Protein AF-0000000068886204 (afdb_homodimer)

Solvent-accessible surface area (backbone atoms only — not comparable to full-atom values): 42374 Å² total; per-residue (Å²): 101,74,77,43,72,52,61,62,24,66,56,70,50,65,69,81,58,86,74,48,53,66,44,33,31,30,43,35,37,41,44,55,35,40,36,40,40,40,29,54,78,51,50,36,26,34,38,74,42,48,51,67,54,48,33,53,49,27,54,74,62,65,29,62,65,36,27,62,83,39,63,84,36,35,46,55,43,47,49,53,52,50,42,64,72,40,90,83,47,60,70,88,47,36,41,30,48,76,25,27,38,97,73,38,37,26,39,39,38,38,35,67,47,68,83,89,47,53,57,34,62,50,73,47,68,23,32,66,67,49,49,52,53,42,30,45,73,46,51,51,44,49,44,37,38,39,41,51,38,53,49,49,42,54,50,48,51,50,53,46,51,36,28,44,54,34,50,52,39,51,52,53,53,33,50,74,72,70,47,62,63,62,74,62,58,38,74,72,77,46,45,58,29,72,51,76,85,52,63,70,65,54,53,50,74,64,44,60,61,74,38,45,48,64,55,37,51,45,59,51,27,60,50,88,63,68,74,79,54,42,48,58,47,56,76,58,89,55,51,70,53,41,64,76,75,42,55,57,70,66,81,63,78,74,69,74,67,70,70,78,72,71,77,62,78,69,73,63,77,68,62,63,81,61,65,73,77,71,76,69,76,77,79,70,83,70,86,70,85,74,80,78,77,76,81,77,78,85,78,80,81,75,82,87,86,87,89,82,79,89,87,88,91,80,86,82,88,87,78,86,71,86,75,84,87,83,84,80,82,80,81,81,77,84,88,79,84,81,86,73,93,76,86,70,92,77,84,86,82,126,101,74,76,43,70,52,61,63,24,66,56,71,50,64,68,79,59,87,76,47,53,65,42,35,30,31,42,36,37,41,43,56,34,40,36,40,39,42,29,54,78,52,53,35,27,35,38,73,41,48,51,69,54,49,33,52,48,26,54,76,64,64,31,63,66,35,27,63,83,40,64,84,38,36,46,56,44,47,50,52,51,51,41,65,71,40,89,83,48,59,71,89,47,35,42,30,46,80,25,27,39,97,73,39,38,26,40,39,38,37,36,68,46,68,83,90,47,53,58,35,63,48,74,46,68,22,32,66,67,49,49,53,55,42,32,45,72,47,50,51,43,50,45,38,38,38,41,51,39,52,50,49,41,54,51,49,50,49,51,45,51,36,30,44,54,35,49,53,39,50,52,52,54,34,48,75,72,71,47,61,62,63,74,62,58,41,73,73,77,49,45,58,28,71,52,77,84,52,63,69,64,56,52,50,75,64,45,59,61,74,39,45,49,64,55,37,50,45,61,52,28,62,48,88,64,68,72,78,53,40,48,57,47,57,76,58,90,56,50,70,52,42,63,78,73,42,55,58,67,65,81,62,78,74,69,70,64,67,66,74,69,67,73,59,75,65,69,61,71,66,59,59,80,64,58,70,76,68,78,69,76,70,84,66,86,66,84,70,83,78,77,79,76,75,80,76,77,78,81,77,81,78,78,73,83,81,75,80,74,81,85,83,78,81,74,78,78,76,85,76,79,80,71,82,87,78,88,81,80,83,76,88,75,91,79,93,86,91,95,90,84,90,95,79,92,85,85,77,88,125

pLDDT: mean 71.05, std 31.39, range [16.44, 98.25]

InterPro domains:
  IPR015381 XLF-like, N-terminal [PF09302] (7-127)
  IPR038051 XRCC4-like, N-terminal domain superfamily [G3DSA:2.170.210.10] (1-142)
  IPR052287 Non-homologous end-joining factor [PTHR32235] (3-306)
  IPR053829 XLF-like, coiled-coil region [PF21928] (133-181)

Radius of gyration: 41.86 Å; Cα contacts (8 Å, |Δi|>4): 870; chains: 2; bounding box: 112×113×154 Å

Structure (mmCIF, N/CA/C/O backbone):
data_AF-0000000068886204-model_v1
#
loop_
_entity.id
_entity.type
_entity.pdbx_description
1 polymer 'Non-homologous end-joining factor 1'
#
loop_
_atom_site.group_PDB
_atom_site.id
_atom_site.type_symbol
_atom_site.label_atom_id
_atom_site.label_alt_id
_atom_site.label_comp_id
_atom_site.label_asym_id
_atom_site.label_entity_id
_atom_site.label_seq_id
_atom_site.pdbx_PDB_ins_code
_atom_site.Cartn_x
_atom_site.Cartn_y
_atom_site.Cartn_z
_atom_site.occupancy
_atom_site.B_iso_or_equiv
_atom_site.auth_seq_id
_atom_site.auth_comp_id
_atom_site.auth_asym_id
_atom_site.auth_atom_id
_atom_site.pdbx_PDB_model_num
ATOM 1 N N . MET A 1 1 ? 25.156 -21.656 -2.32 1 68 1 MET A N 1
ATOM 2 C CA . MET A 1 1 ? 24.688 -20.312 -2.682 1 68 1 MET A CA 1
ATOM 3 C C . MET A 1 1 ? 23.859 -19.703 -1.554 1 68 1 MET A C 1
ATOM 5 O O . MET A 1 1 ? 23.062 -20.406 -0.914 1 68 1 MET A O 1
ATOM 9 N N . PRO A 1 2 ? 24.188 -18.5 -1.191 1 81.12 2 PRO A N 1
ATOM 10 C CA . PRO A 1 2 ? 23.375 -17.844 -0.157 1 81.12 2 PRO A CA 1
ATOM 11 C C . PRO A 1 2 ? 21.938 -17.609 -0.595 1 81.12 2 PRO A C 1
ATOM 13 O O . PRO A 1 2 ? 21.641 -17.625 -1.793 1 81.12 2 PRO A O 1
ATOM 16 N N . LEU A 1 3 ? 21.031 -17.672 0.368 1 86.5 3 LEU A N 1
ATOM 17 C CA . LEU A 1 3 ? 19.641 -17.344 0.108 1 86.5 3 LEU A CA 1
ATOM 18 C C . LEU A 1 3 ? 19.516 -15.992 -0.58 1 86.5 3 LEU A C 1
ATOM 20 O O . LEU A 1 3 ? 20.125 -15.008 -0.149 1 86.5 3 LEU A O 1
ATOM 24 N N . THR A 1 4 ? 18.828 -16 -1.722 1 87.5 4 THR A N 1
ATOM 25 C CA . THR A 1 4 ? 18.594 -14.781 -2.471 1 87.5 4 THR A CA 1
ATOM 26 C C . THR A 1 4 ? 17.094 -14.539 -2.65 1 87.5 4 THR A C 1
ATOM 28 O O . THR A 1 4 ? 16.375 -15.43 -3.096 1 87.5 4 THR A O 1
ATOM 31 N N . LYS A 1 5 ? 16.688 -13.43 -2.197 1 89.19 5 LYS A N 1
ATOM 32 C CA . LYS A 1 5 ? 15.289 -13.023 -2.379 1 89.19 5 LYS A CA 1
ATOM 33 C C . LYS A 1 5 ? 15.195 -11.75 -3.215 1 89.19 5 LYS A C 1
ATOM 35 O O . LYS A 1 5 ? 15.891 -10.766 -2.938 1 89.19 5 LYS A O 1
ATOM 40 N N . THR A 1 6 ? 14.445 -11.844 -4.25 1 88.81 6 THR A N 1
ATOM 41 C CA . THR A 1 6 ? 14.242 -10.648 -5.059 1 88.81 6 THR A CA 1
ATOM 42 C C . THR A 1 6 ? 13.094 -9.812 -4.512 1 88.81 6 THR A C 1
ATOM 44 O O . THR A 1 6 ? 12.125 -10.359 -3.971 1 88.81 6 THR A O 1
ATOM 47 N N . PRO A 1 7 ? 13.219 -8.469 -4.582 1 90.25 7 PRO A N 1
ATOM 48 C CA . PRO A 1 7 ? 12.008 -7.68 -4.367 1 90.25 7 PRO A CA 1
ATOM 49 C C . PRO A 1 7 ? 10.93 -7.953 -5.418 1 90.25 7 PRO A C 1
ATOM 51 O O . PRO A 1 7 ? 11.211 -8.578 -6.445 1 90.25 7 PRO A O 1
ATOM 54 N N . TRP A 1 8 ? 9.734 -7.586 -5.074 1 93.75 8 TRP A N 1
ATOM 55 C CA . TRP A 1 8 ? 8.711 -7.652 -6.109 1 93.75 8 TRP A CA 1
ATOM 56 C C . TRP A 1 8 ? 9.133 -6.871 -7.348 1 93.75 8 TRP A C 1
ATOM 58 O O . TRP A 1 8 ? 9.625 -5.746 -7.238 1 93.75 8 TRP A O 1
ATOM 68 N N . HIS A 1 9 ? 9.055 -7.473 -8.492 1 93.31 9 HIS A N 1
ATOM 69 C CA . HIS A 1 9 ? 9.391 -6.832 -9.758 1 93.31 9 HIS A CA 1
ATOM 70 C C . HIS A 1 9 ? 8.516 -7.352 -10.891 1 93.31 9 HIS A C 1
ATOM 72 O O . HIS A 1 9 ? 7.895 -8.414 -10.766 1 93.31 9 HIS A O 1
ATOM 78 N N . PRO A 1 10 ? 8.367 -6.539 -11.914 1 93 10 PRO A N 1
ATOM 79 C CA . PRO A 1 10 ? 7.527 -6.98 -13.031 1 93 10 PRO A CA 1
ATOM 80 C C . PRO A 1 10 ? 7.992 -8.305 -13.633 1 93 10 PRO A C 1
ATOM 82 O O . PRO A 1 10 ? 9.195 -8.547 -13.742 1 93 10 PRO A O 1
ATOM 85 N N . LEU A 1 11 ? 7.035 -9.172 -13.953 1 92.94 11 LEU A N 1
ATOM 86 C CA . LEU A 1 11 ? 7.34 -10.438 -14.594 1 92.94 11 LEU A CA 1
ATOM 87 C C . LEU A 1 11 ? 7.945 -10.219 -15.977 1 92.94 11 LEU A C 1
ATOM 89 O O . LEU A 1 11 ? 7.355 -9.539 -16.812 1 92.94 11 LEU A O 1
ATOM 93 N N . PRO A 1 12 ? 9.062 -10.766 -16.219 1 88.81 12 PRO A N 1
ATOM 94 C CA . PRO A 1 12 ? 9.734 -10.578 -17.5 1 88.81 12 PRO A CA 1
ATOM 95 C C . PRO A 1 12 ? 9.211 -11.508 -18.594 1 88.81 12 PRO A C 1
ATOM 97 O O . PRO A 1 12 ? 9.945 -12.383 -19.062 1 88.81 12 PRO A O 1
ATOM 100 N N . LEU A 1 13 ? 8.031 -11.273 -19.031 1 90 13 LEU A N 1
ATOM 101 C 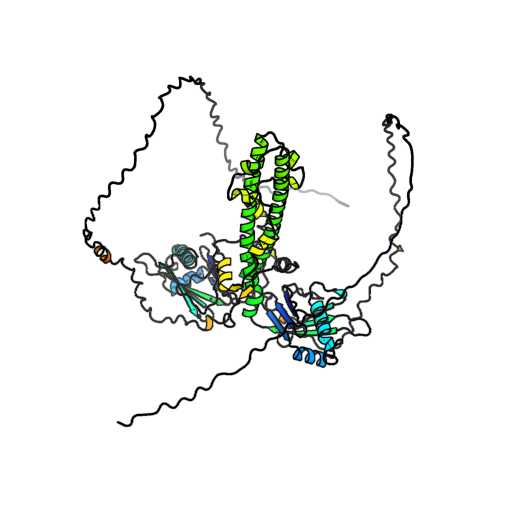CA . LEU A 1 13 ? 7.457 -12.086 -20.094 1 90 13 LEU A CA 1
ATOM 102 C C . LEU A 1 13 ? 8.094 -11.75 -21.438 1 90 13 LEU A C 1
ATOM 104 O O . LEU A 1 13 ? 8.336 -10.578 -21.734 1 90 13 LEU A O 1
ATOM 108 N N . THR A 1 14 ? 8.359 -12.758 -22.188 1 88.19 14 THR A N 1
ATOM 109 C CA . THR A 1 14 ? 8.922 -12.57 -23.516 1 88.19 14 THR A CA 1
ATOM 110 C C . THR A 1 14 ? 7.902 -11.906 -24.438 1 88.19 14 THR A C 1
ATOM 112 O O . THR A 1 14 ? 8.227 -10.953 -25.141 1 88.19 14 THR A O 1
ATOM 115 N N . ILE A 1 15 ? 6.711 -12.516 -24.406 1 81.38 15 ILE A N 1
ATOM 116 C CA . ILE A 1 15 ? 5.598 -11.922 -25.141 1 81.38 15 ILE A CA 1
ATOM 117 C C . ILE A 1 15 ? 4.574 -11.359 -24.156 1 81.38 15 ILE A C 1
ATOM 119 O O . ILE A 1 15 ? 4.023 -12.094 -23.328 1 81.38 15 ILE A O 1
ATOM 123 N N . SER A 1 16 ? 4.453 -10.078 -24.281 1 80.31 16 SER A N 1
ATOM 124 C CA . SER A 1 16 ? 3.535 -9.414 -23.359 1 80.31 16 SER A CA 1
ATOM 125 C C . SER A 1 16 ? 2.094 -9.852 -23.609 1 80.31 16 SER A C 1
ATOM 127 O O . SER A 1 16 ? 1.688 -10.055 -24.75 1 80.31 16 SER A O 1
ATOM 129 N N . ASN A 1 17 ? 1.437 -10.109 -22.562 1 81.25 17 ASN A N 1
ATOM 130 C CA . ASN A 1 17 ? -0.004 -10.336 -22.594 1 81.25 17 ASN A CA 1
ATOM 131 C C . ASN A 1 17 ? -0.785 -9.055 -22.359 1 81.25 17 ASN A C 1
ATOM 133 O O . ASN A 1 17 ? -0.884 -8.594 -21.219 1 81.25 17 ASN A O 1
ATOM 137 N N . ARG A 1 18 ? -1.353 -8.508 -23.344 1 79.06 18 ARG A N 1
ATOM 138 C CA . ARG A 1 18 ? -1.999 -7.195 -23.297 1 79.06 18 ARG A CA 1
ATOM 139 C C . ARG A 1 18 ? -3.25 -7.242 -22.422 1 79.06 18 ARG A C 1
ATOM 141 O O . ARG A 1 18 ? -3.686 -6.215 -21.891 1 79.06 18 ARG A O 1
ATOM 148 N N . SER A 1 19 ? -3.854 -8.391 -22.312 1 82.69 19 SER A N 1
ATOM 149 C CA . SER A 1 19 ? -5.098 -8.516 -21.562 1 82.69 19 SER A CA 1
ATOM 150 C C . SER A 1 19 ? -4.82 -8.727 -20.078 1 82.69 19 SER A C 1
ATOM 152 O O . SER A 1 19 ? -5.719 -8.586 -19.234 1 82.69 19 SER A O 1
ATOM 154 N N . ALA A 1 20 ? -3.588 -9.023 -19.828 1 87.88 20 ALA A N 1
ATOM 155 C CA . ALA A 1 20 ? -3.256 -9.32 -18.438 1 87.88 20 ALA A CA 1
ATOM 156 C C . ALA A 1 20 ? -2.988 -8.031 -17.656 1 87.88 20 ALA A C 1
ATOM 158 O O . ALA A 1 20 ? -2.432 -7.074 -18.203 1 87.88 20 ALA A O 1
ATOM 159 N N . PRO A 1 21 ? -3.502 -7.977 -16.438 1 92.19 21 PRO A N 1
ATOM 160 C CA . PRO A 1 21 ? -3.062 -6.895 -15.555 1 92.19 21 PRO A CA 1
ATOM 161 C C . PRO A 1 21 ? -1.564 -6.945 -15.258 1 92.19 21 PRO A C 1
ATOM 163 O O . PRO A 1 21 ? -0.878 -7.875 -15.688 1 92.19 21 PRO A O 1
ATOM 166 N N . PRO A 1 22 ? -1.021 -5.871 -14.664 1 92.06 22 PRO A N 1
ATOM 167 C CA . PRO A 1 22 ? 0.394 -5.941 -14.297 1 92.06 22 PRO A CA 1
ATOM 168 C C . PRO A 1 22 ? 0.717 -7.164 -13.438 1 92.06 22 PRO A C 1
ATOM 170 O O . PRO A 1 22 ? 0.011 -7.445 -12.469 1 92.06 22 PRO A O 1
ATOM 173 N N . LEU A 1 23 ? 1.737 -7.848 -13.891 1 95.19 23 LEU A N 1
ATOM 174 C CA . LEU A 1 23 ? 2.158 -9.047 -13.172 1 95.19 23 LEU A CA 1
ATOM 175 C C . LEU A 1 23 ? 3.463 -8.805 -12.422 1 95.19 23 LEU A C 1
ATOM 177 O O . LEU A 1 23 ? 4.406 -8.234 -12.977 1 95.19 23 LEU A O 1
ATOM 181 N N . LEU A 1 24 ? 3.436 -9.172 -11.148 1 95.75 24 LEU A N 1
ATOM 182 C CA . LEU A 1 24 ? 4.617 -9.039 -10.305 1 95.75 24 LEU A CA 1
ATOM 183 C C . LEU A 1 24 ? 5.137 -10.398 -9.867 1 95.75 24 LEU A C 1
ATOM 185 O O . LEU A 1 24 ? 4.352 -11.297 -9.562 1 95.75 24 LEU A O 1
ATOM 189 N N . LEU A 1 25 ? 6.453 -10.461 -9.82 1 96.19 25 LEU A N 1
ATOM 190 C CA . LEU A 1 25 ? 7.113 -11.711 -9.453 1 96.19 25 LEU A CA 1
ATOM 191 C C . LEU A 1 25 ? 8.102 -11.484 -8.312 1 96.19 25 LEU A C 1
ATOM 193 O O . LEU A 1 25 ? 8.828 -10.484 -8.305 1 96.19 25 LEU A O 1
ATOM 197 N N . GLN A 1 26 ? 8.086 -12.32 -7.344 1 95.31 26 GLN A N 1
ATOM 198 C CA . GLN A 1 26 ? 9.086 -12.414 -6.289 1 95.31 26 GLN A CA 1
ATOM 199 C C . GLN A 1 26 ? 9.625 -13.836 -6.16 1 95.31 26 GLN A C 1
ATOM 201 O O . GLN A 1 26 ? 8.852 -14.797 -6.125 1 95.31 26 GLN A O 1
ATOM 206 N N . SER A 1 27 ? 10.945 -13.992 -6.168 1 95.56 27 SER A N 1
ATOM 207 C CA . SER A 1 27 ? 11.539 -15.32 -6.09 1 95.56 27 SER A CA 1
ATOM 208 C C . SER A 1 27 ? 12.547 -15.406 -4.945 1 95.56 27 SER A C 1
ATOM 210 O O . SER A 1 27 ? 13.219 -14.43 -4.625 1 95.56 27 SER A O 1
ATOM 212 N N . THR A 1 28 ? 12.555 -16.516 -4.301 1 96.31 28 THR A N 1
ATOM 213 C CA . THR A 1 28 ? 13.547 -16.875 -3.291 1 96.31 28 THR A CA 1
ATOM 214 C C . THR A 1 28 ? 14.266 -18.156 -3.67 1 96.31 28 THR A C 1
ATOM 216 O O . THR A 1 28 ? 13.625 -19.203 -3.873 1 96.31 28 THR A O 1
ATOM 219 N N . PHE A 1 29 ? 15.578 -18.062 -3.812 1 96.25 29 PHE A N 1
ATOM 220 C CA . PHE A 1 29 ? 16.391 -19.234 -4.16 1 96.25 29 PHE A CA 1
ATOM 221 C C . PHE A 1 29 ? 17.406 -19.516 -3.078 1 96.25 29 PHE A C 1
ATOM 223 O O . PHE A 1 29 ? 18 -18.594 -2.5 1 96.25 29 PHE A O 1
ATOM 230 N N . THR A 1 30 ? 17.5 -20.703 -2.746 1 95.25 30 THR A N 1
ATOM 231 C CA . THR A 1 30 ? 18.641 -21.219 -1.993 1 95.25 30 THR A CA 1
ATOM 232 C C . THR A 1 30 ? 19.516 -22.094 -2.877 1 95.25 30 THR A C 1
ATOM 234 O O . THR A 1 30 ? 19.328 -22.156 -4.09 1 95.25 30 THR A O 1
ATOM 237 N N . SER A 1 31 ? 20.453 -22.766 -2.252 1 93.12 31 SER A N 1
ATOM 238 C CA . SER A 1 31 ? 21.312 -23.656 -3.021 1 93.12 31 SER A CA 1
ATOM 239 C C . SER A 1 31 ? 20.594 -24.953 -3.395 1 93.12 31 SER A C 1
ATOM 241 O O . SER A 1 31 ? 21.047 -25.688 -4.262 1 93.12 31 SER A O 1
ATOM 243 N N . THR A 1 32 ? 19.375 -25.125 -2.744 1 95.44 32 THR A N 1
ATOM 244 C CA . THR A 1 32 ? 18.766 -26.422 -3.002 1 95.44 32 THR A CA 1
ATOM 245 C C . THR A 1 32 ? 17.266 -26.297 -3.18 1 95.44 32 THR A C 1
ATOM 247 O O . THR A 1 32 ? 16.578 -27.281 -3.488 1 95.44 32 THR A O 1
ATOM 250 N N . THR A 1 33 ? 16.75 -25.109 -2.943 1 96.94 33 THR A N 1
ATOM 251 C CA . THR A 1 33 ? 15.305 -24.953 -3.025 1 96.94 33 THR A CA 1
ATOM 252 C C . THR A 1 33 ? 14.953 -23.625 -3.707 1 96.94 33 THR A C 1
ATOM 254 O O . THR A 1 33 ? 15.82 -22.781 -3.906 1 96.94 33 THR A O 1
ATOM 257 N N . TYR A 1 34 ? 13.742 -23.5 -4.109 1 97.69 34 TYR A N 1
ATOM 258 C CA . TYR A 1 34 ? 13.258 -22.188 -4.52 1 97.69 34 TYR A CA 1
ATOM 259 C C . TYR A 1 34 ? 11.781 -22 -4.172 1 97.69 34 TYR A C 1
ATOM 261 O O . TYR A 1 34 ? 11.07 -22.984 -3.967 1 97.69 34 TYR A O 1
ATOM 269 N N . THR A 1 35 ? 11.359 -20.781 -3.996 1 98.25 35 THR A N 1
ATOM 270 C CA . THR A 1 35 ? 9.977 -20.344 -3.871 1 98.25 35 THR A CA 1
ATOM 271 C C . THR A 1 35 ? 9.68 -19.188 -4.816 1 98.25 35 THR A C 1
ATOM 273 O O . THR A 1 35 ? 10.438 -18.219 -4.867 1 98.25 35 THR A O 1
ATOM 276 N N . ILE A 1 36 ? 8.609 -19.375 -5.57 1 97.88 36 ILE A N 1
ATOM 277 C CA . ILE A 1 36 ? 8.203 -18.359 -6.531 1 97.88 36 ILE A CA 1
ATOM 278 C C . ILE A 1 36 ? 6.797 -17.859 -6.191 1 97.88 36 ILE A C 1
ATOM 280 O O . ILE A 1 36 ? 5.898 -18.656 -5.918 1 97.88 36 ILE A O 1
ATOM 284 N N . HIS A 1 37 ? 6.645 -16.547 -6.141 1 98.19 37 HIS A N 1
ATOM 285 C CA . HIS A 1 37 ? 5.336 -15.914 -6.012 1 98.19 37 HIS A CA 1
ATOM 286 C C . HIS A 1 37 ? 5.023 -15.039 -7.219 1 98.19 37 HIS A C 1
ATOM 288 O O . HIS A 1 37 ? 5.859 -14.242 -7.641 1 98.19 37 HIS A O 1
ATOM 294 N N . LEU A 1 38 ? 3.875 -15.242 -7.781 1 97.88 38 LEU A N 1
ATOM 295 C CA . LEU A 1 38 ? 3.367 -14.445 -8.891 1 97.88 38 LEU A CA 1
ATOM 296 C C . LEU A 1 38 ? 2.025 -13.812 -8.539 1 97.88 38 LEU A C 1
ATOM 298 O O . LEU A 1 38 ? 1.134 -14.484 -8.023 1 97.88 38 LEU A O 1
ATOM 302 N N . THR A 1 39 ? 1.873 -12.508 -8.758 1 97.69 39 THR A N 1
ATOM 303 C CA . THR A 1 39 ? 0.606 -11.867 -8.422 1 97.69 39 THR A CA 1
ATOM 304 C C . THR A 1 39 ? 0.196 -10.875 -9.5 1 97.69 39 THR A C 1
ATOM 306 O O . THR A 1 39 ? 1.051 -10.281 -10.164 1 97.69 39 THR A O 1
ATOM 309 N N . ASP A 1 40 ? -1.063 -10.781 -9.742 1 96.25 40 ASP A N 1
ATOM 310 C CA . ASP A 1 40 ? -1.677 -9.742 -10.555 1 96.25 40 ASP A CA 1
ATOM 311 C C . ASP A 1 40 ? -2.316 -8.664 -9.688 1 96.25 40 ASP A C 1
ATOM 313 O O . ASP A 1 40 ? -3.152 -7.887 -10.156 1 96.25 40 ASP A O 1
ATOM 317 N N . LEU A 1 41 ? -2.031 -8.648 -8.406 1 97.12 41 LEU A N 1
ATOM 318 C CA . LEU A 1 41 ? -2.529 -7.77 -7.352 1 97.12 41 LEU A CA 1
ATOM 319 C C . LEU A 1 41 ? -3.867 -8.273 -6.816 1 97.12 41 LEU A C 1
ATOM 321 O O . LEU A 1 41 ? -4.246 -7.953 -5.688 1 97.12 41 LEU A O 1
ATOM 325 N N . VAL A 1 42 ? -4.625 -8.992 -7.586 1 97 42 VAL A N 1
ATOM 326 C CA . VAL A 1 42 ? -5.918 -9.539 -7.176 1 97 42 VAL A CA 1
ATOM 327 C C . VAL A 1 42 ? -5.734 -10.953 -6.645 1 97 42 VAL A C 1
ATOM 329 O O . VAL A 1 42 ? -6.266 -11.297 -5.586 1 97 42 VAL A O 1
ATOM 332 N N . ASN A 1 43 ? -4.984 -11.703 -7.391 1 96.38 43 ASN A N 1
ATOM 333 C CA . ASN A 1 43 ? -4.652 -13.086 -7.07 1 96.38 43 ASN A CA 1
ATOM 334 C C . ASN A 1 43 ? -3.152 -13.266 -6.844 1 96.38 43 ASN A C 1
ATOM 336 O O . ASN A 1 43 ? -2.354 -12.422 -7.266 1 96.38 43 ASN A O 1
ATOM 340 N N . ILE A 1 44 ? -2.832 -14.359 -6.129 1 97.88 44 ILE A N 1
ATOM 341 C CA . ILE A 1 44 ? -1.427 -14.719 -5.969 1 97.88 44 ILE A CA 1
ATOM 342 C C . ILE A 1 44 ? -1.259 -16.219 -6.145 1 97.88 44 ILE A C 1
ATOM 344 O O . ILE A 1 44 ? -2.082 -17.016 -5.664 1 97.88 44 ILE A O 1
ATOM 348 N N . TRP A 1 45 ? -0.275 -16.609 -6.898 1 98 45 TRP A N 1
ATOM 349 C CA . TRP A 1 45 ? 0.095 -18 -7.125 1 98 45 TRP A CA 1
ATOM 350 C C . TRP A 1 45 ? 1.516 -18.281 -6.641 1 98 45 TRP A C 1
ATOM 352 O O . TRP A 1 45 ? 2.369 -17.391 -6.672 1 98 45 TRP A O 1
ATOM 362 N N . SER A 1 46 ? 1.724 -19.484 -6.215 1 98.25 46 SER A N 1
ATOM 363 C CA . SER A 1 46 ? 3.051 -19.797 -5.688 1 98.25 46 SER A CA 1
ATOM 364 C C . SER A 1 46 ? 3.441 -21.234 -5.977 1 98.25 46 SER A C 1
ATOM 366 O O . SER A 1 46 ? 2.578 -22.094 -6.203 1 98.25 46 SER A O 1
ATOM 368 N N . GLU A 1 47 ? 4.723 -21.469 -6.066 1 98.12 47 GLU A N 1
ATOM 369 C CA . GLU A 1 47 ? 5.34 -22.797 -6.039 1 98.12 47 GLU A CA 1
ATOM 370 C C . GLU A 1 47 ? 6.574 -22.812 -5.145 1 98.12 47 GLU A C 1
ATOM 372 O O . GLU A 1 47 ? 7.422 -21.922 -5.227 1 98.12 47 GLU A O 1
ATOM 377 N N . SER A 1 48 ? 6.633 -23.734 -4.277 1 98.12 48 SER A N 1
ATOM 378 C CA . SER A 1 48 ? 7.805 -24 -3.455 1 98.12 48 SER A CA 1
ATOM 379 C C . SER A 1 48 ? 8.266 -25.453 -3.615 1 98.12 48 SER A C 1
ATOM 381 O O . SER A 1 48 ? 7.5 -26.391 -3.355 1 98.12 48 SER A O 1
ATOM 383 N N . LEU A 1 49 ? 9.461 -25.641 -4.07 1 97.94 49 LEU A N 1
ATOM 384 C CA . LEU A 1 49 ? 9.961 -27 -4.273 1 97.94 49 LEU A CA 1
ATOM 385 C C . LEU A 1 49 ? 11.172 -27.266 -3.381 1 97.94 49 LEU A C 1
ATOM 387 O O . LEU A 1 49 ? 12.055 -26.422 -3.258 1 97.94 49 LEU A O 1
ATOM 391 N N . SER A 1 50 ? 11.172 -28.375 -2.797 1 97.25 50 SER A N 1
ATOM 392 C CA . SER A 1 50 ? 12.32 -28.875 -2.055 1 97.25 50 SER A CA 1
ATOM 393 C C . SER A 1 50 ? 13.367 -29.453 -2.994 1 97.25 50 SER A C 1
ATOM 395 O O . SER A 1 50 ? 13.125 -29.594 -4.195 1 97.25 50 SER A O 1
ATOM 397 N N . LYS A 1 51 ? 14.477 -29.797 -2.406 1 96.25 51 LYS A N 1
ATOM 398 C CA . LYS A 1 51 ? 15.547 -30.438 -3.168 1 96.25 51 LYS A CA 1
ATOM 399 C C . LYS A 1 51 ? 15.039 -31.688 -3.863 1 96.25 51 LYS A C 1
ATOM 401 O O . LYS A 1 51 ? 15.266 -31.875 -5.062 1 96.25 51 LYS A O 1
ATOM 406 N N . ARG A 1 52 ? 14.305 -32.531 -3.164 1 96.5 52 ARG A N 1
ATOM 407 C CA . ARG A 1 52 ? 13.797 -33.781 -3.693 1 96.5 52 ARG A CA 1
ATOM 408 C C . ARG A 1 52 ? 12.852 -33.531 -4.867 1 96.5 52 ARG A C 1
ATOM 410 O O . ARG A 1 52 ? 12.93 -34.25 -5.879 1 96.5 52 ARG A O 1
ATOM 417 N N . GLU A 1 53 ? 12.016 -32.562 -4.703 1 96.94 53 GLU A N 1
ATOM 418 C CA . GLU A 1 53 ? 11.023 -32.281 -5.734 1 96.94 53 GLU A CA 1
ATOM 419 C C . GLU A 1 53 ? 11.688 -31.719 -6.992 1 96.94 53 GLU A C 1
ATOM 421 O O . GLU A 1 53 ? 11.242 -32 -8.109 1 96.94 53 GLU A O 1
ATOM 426 N N . ILE A 1 54 ? 12.711 -30.906 -6.828 1 96.81 54 ILE A N 1
ATOM 427 C CA . ILE A 1 54 ? 13.445 -30.344 -7.953 1 96.81 54 ILE A CA 1
ATOM 428 C C . ILE A 1 54 ? 14.156 -31.453 -8.719 1 96.81 54 ILE A C 1
ATOM 430 O O . ILE A 1 54 ? 14.109 -31.5 -9.953 1 96.81 54 ILE A O 1
ATOM 434 N N . LEU A 1 55 ? 14.789 -32.406 -8.039 1 95.69 55 LEU A N 1
ATOM 435 C CA . LEU A 1 55 ? 15.477 -33.531 -8.664 1 95.69 55 LEU A CA 1
ATOM 436 C C . LEU A 1 55 ? 14.5 -34.406 -9.438 1 95.69 55 LEU A C 1
ATOM 438 O O . LEU A 1 55 ? 14.789 -34.812 -10.555 1 95.69 55 LEU A O 1
ATOM 442 N N . ALA A 1 56 ? 13.359 -34.625 -8.836 1 95.81 56 ALA A N 1
ATOM 443 C CA . ALA A 1 56 ? 12.336 -35.469 -9.469 1 95.81 56 ALA A CA 1
ATOM 444 C C . ALA A 1 56 ? 11.844 -34.812 -10.766 1 95.81 56 ALA A C 1
ATOM 446 O O . ALA A 1 56 ? 11.664 -35.5 -11.773 1 95.81 56 ALA A O 1
ATOM 447 N N . ARG A 1 57 ? 11.672 -33.5 -10.68 1 95.19 57 ARG A N 1
ATOM 448 C CA . ARG A 1 57 ? 11.203 -32.812 -11.875 1 95.19 57 ARG A CA 1
ATOM 449 C C . ARG A 1 57 ? 12.273 -32.781 -12.953 1 95.19 57 ARG A C 1
ATOM 451 O O . ARG A 1 57 ? 11.969 -32.938 -14.141 1 95.19 57 ARG A O 1
ATOM 458 N N . ALA A 1 58 ? 13.492 -32.5 -12.602 1 93.69 58 ALA A N 1
ATOM 459 C CA . ALA A 1 58 ? 14.594 -32.531 -13.562 1 93.69 58 ALA A CA 1
ATOM 460 C C . ALA A 1 58 ? 14.703 -33.906 -14.242 1 93.69 58 ALA A C 1
ATOM 462 O O . ALA A 1 58 ? 14.922 -33.969 -15.453 1 93.69 58 ALA A O 1
ATOM 463 N N . GLU A 1 59 ? 14.547 -34.906 -13.484 1 93 59 GLU A N 1
ATOM 464 C CA . GLU A 1 59 ? 14.609 -36.281 -14.008 1 93 59 GLU A CA 1
ATOM 465 C C . GLU A 1 59 ? 13.469 -36.562 -14.984 1 93 59 GLU A C 1
ATOM 467 O O . GLU A 1 59 ? 13.695 -37.062 -16.078 1 93 59 GLU A O 1
ATOM 472 N N . ARG A 1 60 ? 12.305 -36.219 -14.609 1 91.88 60 ARG A N 1
ATOM 473 C CA . ARG A 1 60 ? 11.109 -36.438 -15.414 1 91.88 60 ARG A CA 1
ATOM 474 C C . ARG A 1 60 ? 11.195 -35.688 -16.75 1 91.88 60 ARG A C 1
ATOM 476 O O . ARG A 1 60 ? 10.781 -36.219 -17.781 1 91.88 60 ARG A O 1
ATOM 483 N N . ASN A 1 61 ? 11.781 -34.531 -16.703 1 88.12 61 ASN A N 1
ATOM 484 C CA . ASN A 1 61 ? 11.805 -33.656 -17.891 1 88.12 61 ASN A CA 1
ATOM 485 C C . ASN A 1 61 ? 13.117 -33.812 -18.641 1 88.12 61 ASN A C 1
ATOM 487 O O . ASN A 1 61 ? 13.305 -33.188 -19.688 1 88.12 61 ASN A O 1
ATOM 491 N N . SER A 1 62 ? 13.984 -34.594 -18.219 1 83.94 62 SER A N 1
ATOM 492 C CA . SER A 1 62 ? 15.297 -34.781 -18.844 1 83.94 62 SER A CA 1
ATOM 493 C C . SER A 1 62 ? 15.906 -33.438 -19.25 1 83.94 62 SER A C 1
ATOM 495 O O . SER A 1 62 ? 16.234 -33.219 -20.406 1 83.94 62 SER A O 1
ATOM 497 N N . THR A 1 63 ? 16.156 -32.594 -18.25 1 84.44 63 THR A N 1
ATOM 498 C CA . THR A 1 63 ? 16.594 -31.219 -18.5 1 84.44 63 THR A CA 1
ATOM 499 C C . THR A 1 63 ? 18.062 -31.188 -18.906 1 84.44 63 THR A C 1
ATOM 501 O O . THR A 1 63 ? 18.828 -32.094 -18.547 1 84.44 63 THR A O 1
ATOM 504 N N . ALA A 1 64 ? 18.438 -30.188 -19.594 1 84.44 64 ALA A N 1
ATOM 505 C CA . ALA A 1 64 ? 19.812 -30.047 -20.094 1 84.44 64 ALA A CA 1
ATOM 506 C C . ALA A 1 64 ? 20.812 -30 -18.922 1 84.44 64 ALA A C 1
ATOM 508 O O . ALA A 1 64 ? 21.922 -30.5 -19.047 1 84.44 64 ALA A O 1
ATOM 509 N N . ILE A 1 65 ? 20.469 -29.297 -17.875 1 86.12 65 ILE A N 1
ATOM 510 C CA . ILE A 1 65 ? 21.141 -29.375 -16.578 1 86.12 65 ILE A CA 1
ATOM 511 C C . ILE A 1 65 ? 20.344 -30.234 -15.617 1 86.12 65 ILE A C 1
ATOM 513 O O . ILE A 1 65 ? 19.297 -29.812 -15.117 1 86.12 65 ILE A O 1
ATOM 517 N N . ASP A 1 66 ? 20.859 -31.484 -15.445 1 86.94 66 ASP A N 1
ATOM 518 C CA . ASP A 1 66 ? 20.062 -32.438 -14.688 1 86.94 66 ASP A CA 1
ATOM 519 C C . ASP A 1 66 ? 20.781 -32.844 -13.398 1 86.94 66 ASP A C 1
ATOM 521 O O . ASP A 1 66 ? 21.641 -33.75 -13.422 1 86.94 66 ASP A O 1
ATOM 525 N N . PRO A 1 67 ? 20.344 -32.312 -12.312 1 87.44 67 PRO A N 1
ATOM 526 C CA . PRO A 1 67 ? 20.984 -32.625 -11.031 1 87.44 67 PRO A CA 1
ATOM 527 C C . PRO A 1 67 ? 20.688 -34.031 -10.547 1 87.44 67 PRO A C 1
ATOM 529 O O . PRO A 1 67 ? 21.328 -34.5 -9.609 1 87.44 67 PRO A O 1
ATOM 532 N N . SER A 1 68 ? 19.781 -34.688 -11.125 1 84.88 68 SER A N 1
ATOM 533 C CA . SER A 1 68 ? 19.5 -36.062 -10.734 1 84.88 68 SER A CA 1
ATOM 534 C C . SER A 1 68 ? 20.641 -37 -11.172 1 84.88 68 SER A C 1
ATOM 536 O O . SER A 1 68 ? 20.875 -38.031 -10.547 1 84.88 68 SER A O 1
ATOM 538 N N . GLU A 1 69 ? 21.312 -36.594 -12.242 1 85.12 69 GLU A N 1
ATOM 539 C CA . GLU A 1 69 ? 22.453 -37.344 -12.734 1 85.12 69 GLU A CA 1
ATOM 540 C C . GLU A 1 69 ? 23.719 -37 -11.953 1 85.12 69 GLU A C 1
ATOM 542 O O . GLU A 1 69 ? 24.547 -37.875 -11.695 1 85.12 69 GLU A O 1
ATOM 547 N N . ASP A 1 70 ? 23.812 -35.688 -11.648 1 89.44 70 ASP A N 1
ATOM 548 C CA . ASP A 1 70 ? 24.938 -35.156 -10.891 1 89.44 70 ASP A CA 1
ATOM 549 C C . ASP A 1 70 ? 24.484 -34.031 -9.969 1 89.44 70 ASP A C 1
ATOM 551 O O . ASP A 1 70 ? 24.281 -32.906 -10.414 1 89.44 70 ASP A O 1
ATOM 555 N N . VAL A 1 71 ? 24.422 -34.344 -8.719 1 88.31 71 VAL A N 1
ATOM 556 C CA . VAL A 1 71 ? 23.844 -33.469 -7.711 1 88.31 71 VAL A CA 1
ATOM 557 C C . VAL A 1 71 ? 24.625 -32.156 -7.652 1 88.31 71 VAL A C 1
ATOM 559 O O . VAL A 1 71 ? 24.094 -31.125 -7.23 1 88.31 71 VAL A O 1
ATOM 562 N N . SER A 1 72 ? 25.844 -32.188 -8.117 1 90.19 72 SER A N 1
ATOM 563 C CA . SER A 1 72 ? 26.672 -31 -8.117 1 90.19 72 SER A CA 1
ATOM 564 C C . SER A 1 72 ? 26.141 -29.953 -9.102 1 90.19 72 SER A C 1
ATOM 566 O O . SER A 1 72 ? 26.516 -28.797 -9.047 1 90.19 72 SER A O 1
ATOM 568 N N . GLN A 1 73 ? 25.141 -30.375 -9.945 1 91.75 73 GLN A N 1
ATOM 569 C CA . GLN A 1 73 ? 24.562 -29.484 -10.945 1 91.75 73 GLN A CA 1
ATOM 570 C C . GLN A 1 73 ? 23.391 -28.703 -10.375 1 91.75 73 GLN A C 1
ATOM 572 O O . GLN A 1 73 ? 22.922 -27.75 -10.992 1 91.75 73 GLN A O 1
ATOM 577 N N . LEU A 1 74 ? 22.984 -29.094 -9.203 1 94.38 74 LEU A N 1
ATOM 578 C CA . LEU A 1 74 ? 21.781 -28.484 -8.625 1 94.38 74 LEU A CA 1
ATOM 579 C C . LEU A 1 74 ? 21.969 -26.984 -8.43 1 94.38 74 LEU A C 1
ATOM 581 O O . LEU A 1 74 ? 21.141 -26.188 -8.883 1 94.38 74 LEU A O 1
ATOM 585 N N . PRO A 1 75 ? 23.062 -26.562 -7.844 1 93.56 75 PRO A N 1
ATOM 586 C CA . PRO A 1 75 ? 23.25 -25.125 -7.703 1 93.56 75 PRO A CA 1
ATOM 587 C C . PRO A 1 75 ? 23.297 -24.391 -9.047 1 93.56 75 PRO A C 1
ATOM 589 O O . PRO A 1 75 ? 22.812 -23.266 -9.164 1 93.56 75 PRO A O 1
ATOM 592 N N . ILE A 1 76 ? 23.812 -25.016 -10.039 1 92.5 76 ILE A N 1
ATOM 593 C CA . ILE A 1 76 ? 23.906 -24.422 -11.367 1 92.5 76 ILE A CA 1
ATOM 594 C C . ILE A 1 76 ? 22.516 -24.25 -11.977 1 92.5 76 ILE A C 1
ATOM 596 O O . ILE A 1 76 ? 22.203 -23.219 -12.555 1 92.5 76 ILE A O 1
ATOM 600 N N . LEU A 1 77 ? 21.734 -25.312 -11.828 1 94.88 77 LEU A N 1
ATOM 601 C CA . LEU A 1 77 ? 20.359 -25.25 -12.305 1 94.88 77 LEU A CA 1
ATOM 602 C C . LEU A 1 77 ? 19.625 -24.078 -11.656 1 94.88 77 LEU A C 1
ATOM 604 O O . LEU A 1 77 ? 18.984 -23.281 -12.352 1 94.88 77 LEU A O 1
ATOM 608 N N . LEU A 1 78 ? 19.766 -24 -10.375 1 96 78 LEU A N 1
ATOM 609 C CA . LEU A 1 78 ? 19.047 -22.984 -9.617 1 96 78 LEU A CA 1
ATOM 610 C C . LEU A 1 78 ? 19.547 -21.578 -9.953 1 96 78 LEU A C 1
ATOM 612 O O . LEU A 1 78 ? 18.766 -20.625 -9.992 1 96 78 LEU A O 1
ATOM 616 N N . GLU A 1 79 ? 20.766 -21.469 -10.172 1 93.12 79 GLU A N 1
ATOM 617 C CA . GLU A 1 79 ? 21.312 -20.188 -10.609 1 93.12 79 GLU A CA 1
ATOM 618 C C . GLU A 1 79 ? 20.734 -19.75 -11.953 1 93.12 79 GLU A C 1
ATOM 620 O O . GLU A 1 79 ? 20.422 -18.578 -12.156 1 93.12 79 GLU A O 1
ATOM 625 N N . LYS A 1 80 ? 20.625 -20.672 -12.875 1 92.75 80 LYS A N 1
ATOM 626 C CA . LYS A 1 80 ? 20.078 -20.391 -14.188 1 92.75 80 LYS A CA 1
ATOM 627 C C . LYS A 1 80 ? 18.609 -19.984 -14.094 1 92.75 80 LYS A C 1
ATOM 629 O O . LYS A 1 80 ? 18.156 -19.094 -14.805 1 92.75 80 LYS A O 1
ATOM 634 N N . LEU A 1 81 ? 17.922 -20.688 -13.219 1 95.12 81 LEU A N 1
ATOM 635 C CA . LEU A 1 81 ? 16.516 -20.375 -13.031 1 95.12 81 LEU A CA 1
ATOM 636 C C . LEU A 1 81 ? 16.344 -19 -12.398 1 95.12 81 LEU A C 1
ATOM 638 O O . LEU A 1 81 ? 15.453 -18.234 -12.789 1 95.12 81 LEU A O 1
ATOM 642 N N . GLU A 1 82 ? 17.125 -18.734 -11.391 1 94.25 82 GLU A N 1
ATOM 643 C CA . GLU A 1 82 ? 17.109 -17.422 -10.766 1 94.25 82 GLU A CA 1
ATOM 644 C C . GLU A 1 82 ? 17.391 -16.328 -11.781 1 94.25 82 GLU A C 1
ATOM 646 O O . GLU A 1 82 ? 16.734 -15.281 -11.781 1 94.25 82 GLU A O 1
ATOM 651 N N . TYR A 1 83 ? 18.312 -16.594 -12.609 1 92.31 83 TYR A N 1
ATOM 652 C CA . TYR A 1 83 ? 18.672 -15.656 -13.664 1 92.31 83 TYR A CA 1
ATOM 653 C C . TYR A 1 83 ? 17.5 -15.445 -14.625 1 92.31 83 TYR A C 1
ATOM 655 O O . TYR A 1 83 ? 17.203 -14.312 -15.008 1 92.31 83 TYR A O 1
ATOM 663 N N . ALA A 1 84 ? 16.844 -16.484 -15 1 93.75 84 ALA A N 1
ATOM 664 C CA . ALA A 1 84 ? 15.75 -16.438 -15.953 1 93.75 84 ALA A CA 1
ATOM 665 C C . ALA A 1 84 ? 14.602 -15.578 -15.422 1 93.75 84 ALA A C 1
ATOM 667 O O . ALA A 1 84 ? 13.93 -14.883 -16.188 1 93.75 84 ALA A O 1
ATOM 668 N N . LEU A 1 85 ? 14.43 -15.617 -14.109 1 94.12 85 LEU A N 1
ATOM 669 C CA . LEU A 1 85 ? 13.297 -14.938 -13.492 1 94.12 85 LEU A CA 1
ATOM 670 C C . LEU A 1 85 ? 13.703 -13.555 -12.984 1 94.12 85 LEU A C 1
ATOM 672 O O . LEU A 1 85 ? 12.859 -12.797 -12.5 1 94.12 85 LEU A O 1
ATOM 676 N N . GLY A 1 86 ? 14.953 -13.234 -13.109 1 87.75 86 GLY A N 1
ATOM 677 C CA . GLY A 1 86 ? 15.469 -12.008 -12.516 1 87.75 86 GLY A CA 1
ATOM 678 C C . GLY A 1 86 ? 15.32 -10.797 -13.43 1 87.75 86 GLY A C 1
ATOM 679 O O . GLY A 1 86 ? 14.906 -10.93 -14.578 1 87.75 86 GLY A O 1
ATOM 680 N N . ARG A 1 87 ? 15.664 -9.602 -12.898 1 78.12 87 ARG A N 1
ATOM 681 C CA . ARG A 1 87 ? 15.578 -8.32 -13.594 1 78.12 87 ARG A CA 1
ATOM 682 C C . ARG A 1 87 ? 16.734 -8.141 -14.57 1 78.12 87 ARG A C 1
ATOM 684 O O . ARG A 1 87 ? 16.625 -7.379 -15.531 1 78.12 87 ARG A O 1
ATOM 691 N N . LYS A 1 88 ? 17.797 -8.688 -14.297 1 68.88 88 LYS A N 1
ATOM 692 C CA . LYS A 1 88 ? 19.047 -8.469 -15.023 1 68.88 88 LYS A CA 1
ATOM 693 C C . LYS A 1 88 ? 19.203 -9.469 -16.156 1 68.88 88 LYS A C 1
ATOM 695 O O . LYS A 1 88 ? 20.297 -9.625 -16.703 1 68.88 88 LYS A O 1
ATOM 700 N N . ARG A 1 89 ? 18.156 -9.953 -16.578 1 71.94 89 ARG A N 1
ATOM 701 C CA . ARG A 1 89 ? 18.328 -11.008 -17.578 1 71.94 89 ARG A CA 1
ATOM 702 C C . ARG A 1 89 ? 18.516 -10.43 -18.969 1 71.94 89 ARG A C 1
ATOM 704 O O . ARG A 1 89 ? 18.141 -9.289 -19.234 1 71.94 89 ARG A O 1
ATOM 711 N N . ASP A 1 90 ? 19.406 -11.156 -19.703 1 74.75 90 ASP A N 1
ATOM 712 C CA . ASP A 1 90 ? 19.484 -10.914 -21.141 1 74.75 90 ASP A CA 1
ATOM 713 C C . ASP A 1 90 ? 18.266 -11.477 -21.859 1 74.75 90 ASP A C 1
ATOM 715 O O . ASP A 1 90 ? 18.125 -12.688 -22 1 74.75 90 ASP A O 1
ATOM 719 N N . ASP A 1 91 ? 17.422 -10.609 -22.297 1 76.5 91 ASP A N 1
ATOM 720 C CA . ASP A 1 91 ? 16.141 -10.992 -22.891 1 76.5 91 ASP A CA 1
ATOM 721 C C . ASP A 1 91 ? 16.344 -11.844 -24.141 1 76.5 91 ASP A C 1
ATOM 723 O O . ASP A 1 91 ? 15.477 -12.641 -24.5 1 76.5 91 ASP A O 1
ATOM 727 N N . ASP A 1 92 ? 17.547 -11.781 -24.641 1 80.06 92 ASP A N 1
ATOM 728 C CA . ASP A 1 92 ? 17.797 -12.539 -25.859 1 80.06 92 ASP A CA 1
ATOM 729 C C . ASP A 1 92 ? 18.109 -14 -25.547 1 80.06 92 ASP A C 1
ATOM 731 O O . ASP A 1 92 ? 17.969 -14.859 -26.422 1 80.06 92 ASP A O 1
ATOM 735 N N . ALA A 1 93 ? 18.469 -14.281 -24.422 1 89.31 93 ALA A N 1
ATOM 736 C CA . ALA A 1 93 ? 18.875 -15.641 -24.078 1 89.31 93 ALA A CA 1
ATOM 737 C C . ALA A 1 93 ? 17.844 -16.328 -23.203 1 89.31 93 ALA A C 1
ATOM 739 O O . ALA A 1 93 ? 18 -17.484 -22.828 1 89.31 93 ALA A O 1
ATOM 740 N N . VAL A 1 94 ? 16.844 -15.648 -22.875 1 93.69 94 VAL A N 1
ATOM 741 C CA . VAL A 1 94 ? 15.875 -16.188 -21.938 1 93.69 94 VAL A CA 1
ATOM 742 C C . VAL A 1 94 ? 14.461 -15.953 -22.469 1 93.69 94 VAL A C 1
ATOM 744 O O . VAL A 1 94 ? 14.141 -14.852 -22.922 1 93.69 94 VAL A O 1
ATOM 747 N N . ASP A 1 95 ? 13.703 -16.953 -22.547 1 92.94 95 ASP A N 1
ATOM 748 C CA . ASP A 1 95 ? 12.289 -16.844 -22.859 1 92.94 95 ASP A CA 1
ATOM 749 C C . ASP A 1 95 ? 11.422 -17.25 -21.672 1 92.94 95 ASP A C 1
ATOM 751 O O . ASP A 1 95 ? 11.656 -18.297 -21.062 1 92.94 95 ASP A O 1
ATOM 755 N N . VAL A 1 96 ? 10.523 -16.453 -21.312 1 94.38 96 VAL A N 1
ATOM 756 C CA . VAL A 1 96 ? 9.562 -16.75 -20.25 1 94.38 96 VAL A CA 1
ATOM 757 C C . VAL A 1 96 ? 8.141 -16.594 -20.781 1 94.38 96 VAL A C 1
ATOM 759 O O . VAL A 1 96 ? 7.785 -15.531 -21.297 1 94.38 96 VAL A O 1
ATOM 762 N N . GLU A 1 97 ? 7.312 -17.625 -20.672 1 93.94 97 GLU A N 1
ATOM 763 C CA . GLU A 1 97 ? 5.93 -17.625 -21.141 1 93.94 97 GLU A CA 1
ATOM 764 C C . GLU A 1 97 ? 4.98 -18.078 -20.031 1 93.94 97 GLU A C 1
ATOM 766 O O . GLU A 1 97 ? 5.371 -18.828 -19.141 1 93.94 97 GLU A O 1
ATOM 771 N N . ILE A 1 98 ? 3.791 -17.641 -20.172 1 94.75 98 ILE A N 1
ATOM 772 C CA . ILE A 1 98 ? 2.801 -17.969 -19.141 1 94.75 98 ILE A CA 1
ATOM 773 C C . ILE A 1 98 ? 1.622 -18.703 -19.781 1 94.75 98 ILE A C 1
ATOM 775 O O . ILE A 1 98 ? 1.137 -18.297 -20.844 1 94.75 98 ILE A O 1
ATOM 779 N N . PHE A 1 99 ? 1.156 -19.812 -19.109 1 94.38 99 PHE A N 1
ATOM 780 C CA . PHE A 1 99 ? 0.069 -20.656 -19.594 1 94.38 99 PHE A CA 1
ATOM 781 C C . PHE A 1 99 ? -0.898 -20.984 -18.453 1 94.38 99 PHE A C 1
ATOM 783 O O . PHE A 1 99 ? -0.608 -20.719 -17.281 1 94.38 99 PHE A O 1
ATOM 790 N N . LEU A 1 100 ? -2.027 -21.469 -18.906 1 94 100 LEU A N 1
ATOM 791 C CA . LEU A 1 100 ? -2.965 -22.031 -17.938 1 94 100 LEU A CA 1
ATOM 792 C C . LEU A 1 100 ? -2.51 -23.406 -17.469 1 94 100 LEU A C 1
ATOM 794 O O . LEU A 1 100 ? -2.131 -24.25 -18.281 1 94 100 LEU A O 1
ATOM 798 N N . GLY A 1 101 ? -2.428 -23.547 -16.188 1 90.62 101 GLY A N 1
ATOM 799 C CA . GLY A 1 101 ? -2.104 -24.859 -15.617 1 90.62 101 GLY A CA 1
ATOM 800 C C . GLY A 1 101 ? -3.326 -25.625 -15.148 1 90.62 101 GLY A C 1
ATOM 801 O O . GLY A 1 101 ? -4.449 -25.125 -15.234 1 90.62 101 GLY A O 1
ATOM 802 N N . LYS A 1 102 ? -3.133 -26.828 -14.68 1 85.19 102 LYS A N 1
ATOM 803 C CA . LYS A 1 102 ? -4.207 -27.688 -14.188 1 85.19 102 LYS A CA 1
ATOM 804 C C . LYS A 1 102 ? -4.953 -27.016 -13.031 1 85.19 102 LYS A C 1
ATOM 806 O O . LYS A 1 102 ? -6.184 -27.047 -12.984 1 85.19 102 LYS A O 1
ATOM 811 N N . SER A 1 103 ? -4.301 -26.406 -12.125 1 86.19 103 SER A N 1
ATOM 812 C CA . SER A 1 103 ? -4.906 -25.828 -10.93 1 86.19 103 SER A CA 1
ATOM 813 C C . SER A 1 103 ? -4.445 -24.391 -10.711 1 86.19 103 SER A C 1
ATOM 815 O O . SER A 1 103 ? -4.594 -23.844 -9.617 1 86.19 103 SER A O 1
ATOM 817 N N . GLY A 1 104 ? -3.91 -23.875 -11.75 1 93.88 104 GLY A N 1
ATOM 818 C CA . GLY A 1 104 ? -3.375 -22.531 -11.617 1 93.88 104 GLY A CA 1
ATOM 819 C C . GLY A 1 104 ? -2.695 -22.031 -12.883 1 93.88 104 GLY A C 1
ATOM 820 O O . GLY A 1 104 ? -3.283 -22.078 -13.969 1 93.88 104 GLY A O 1
ATOM 821 N N . LEU A 1 105 ? -1.481 -21.531 -12.672 1 95.81 105 LEU A N 1
ATOM 822 C CA . LEU A 1 105 ? -0.722 -20.984 -13.789 1 95.81 105 LEU A CA 1
ATOM 823 C C . LEU A 1 105 ? 0.547 -21.797 -14.031 1 95.81 105 LEU A C 1
ATOM 825 O O . LEU A 1 105 ? 1.072 -22.422 -13.109 1 95.81 105 LEU A O 1
ATOM 829 N N . ARG A 1 106 ? 0.931 -21.797 -15.242 1 96.12 106 ARG A N 1
ATOM 830 C CA . ARG A 1 106 ? 2.197 -22.406 -15.633 1 96.12 106 ARG A CA 1
ATOM 831 C C . ARG A 1 106 ? 3.141 -21.375 -16.234 1 96.12 106 ARG A C 1
ATOM 833 O O . ARG A 1 106 ? 2.77 -20.656 -17.172 1 96.12 106 ARG A O 1
ATOM 840 N N . LEU A 1 107 ? 4.305 -21.25 -15.648 1 95.44 107 LEU A N 1
ATOM 841 C CA . LEU A 1 107 ? 5.352 -20.391 -16.172 1 95.44 107 LEU A CA 1
ATOM 842 C C . LEU A 1 107 ? 6.477 -21.203 -16.781 1 95.44 107 LEU A C 1
ATOM 844 O O . LEU A 1 107 ? 7.152 -21.969 -16.094 1 95.44 107 LEU A O 1
ATOM 848 N N . LYS A 1 108 ? 6.664 -21.062 -18.062 1 95.25 108 LYS A N 1
ATOM 849 C CA . LYS A 1 108 ? 7.699 -21.797 -18.781 1 95.25 108 LYS A CA 1
ATOM 850 C C . LYS A 1 108 ? 8.914 -20.922 -19.062 1 95.25 108 LYS A C 1
ATOM 852 O O . LYS A 1 108 ? 8.789 -19.891 -19.719 1 95.25 108 LYS A O 1
ATOM 857 N N . ALA A 1 109 ? 10.016 -21.266 -18.547 1 94.94 109 ALA A N 1
ATOM 858 C CA . ALA A 1 109 ? 11.266 -20.562 -18.797 1 94.94 109 ALA A CA 1
ATOM 859 C C . ALA A 1 109 ? 12.188 -21.375 -19.703 1 94.94 109 ALA A C 1
ATOM 861 O O . ALA A 1 109 ? 12.375 -22.578 -19.484 1 94.94 109 ALA A O 1
ATOM 862 N N . THR A 1 110 ? 12.734 -20.812 -20.703 1 94.19 110 THR A N 1
ATOM 863 C CA . THR A 1 110 ? 13.727 -21.391 -21.594 1 94.19 110 THR A CA 1
ATOM 864 C C . THR A 1 110 ? 15.016 -20.578 -21.594 1 94.19 110 THR A C 1
ATOM 866 O O . THR A 1 110 ? 14.984 -19.375 -21.891 1 94.19 110 THR A O 1
ATOM 869 N N . VAL A 1 111 ? 16.078 -21.156 -21.188 1 94.06 111 VAL A N 1
ATOM 870 C CA . VAL A 1 111 ? 17.375 -20.484 -21.125 1 94.06 111 VAL A CA 1
ATOM 871 C C . VAL A 1 111 ? 18.328 -21.109 -22.141 1 94.06 111 VAL A C 1
ATOM 873 O O . VAL A 1 111 ? 18.531 -22.328 -22.141 1 94.06 111 VAL A O 1
ATOM 876 N N . GLU A 1 112 ? 18.922 -20.297 -22.938 1 92.75 112 GLU A N 1
ATOM 877 C CA . GLU A 1 112 ? 19.906 -20.766 -23.891 1 92.75 112 GLU A CA 1
ATOM 878 C C . GLU A 1 112 ? 21.219 -21.109 -23.188 1 92.75 112 GLU A C 1
ATOM 880 O O . GLU A 1 112 ? 21.734 -20.328 -22.391 1 92.75 112 GLU A O 1
ATOM 885 N N . LEU A 1 113 ? 21.703 -22.328 -23.422 1 91.69 113 LEU A N 1
ATOM 886 C CA . LEU A 1 113 ? 22.969 -22.781 -22.859 1 91.69 113 LEU A CA 1
ATOM 887 C C . LEU A 1 113 ? 24.031 -22.891 -23.953 1 91.69 113 LEU A C 1
ATOM 889 O O . LEU A 1 113 ? 23.719 -22.969 -25.141 1 91.69 113 LEU A O 1
ATOM 893 N N . PRO A 1 114 ? 25.234 -22.812 -23.562 1 88.62 114 PRO A N 1
ATOM 894 C CA . PRO A 1 114 ? 26.297 -22.984 -24.562 1 88.62 114 PRO A CA 1
ATOM 895 C C . PRO A 1 114 ? 26.219 -24.328 -25.281 1 88.62 114 PRO A C 1
ATOM 897 O O . PRO A 1 114 ? 25.859 -25.328 -24.672 1 88.62 114 PRO A O 1
ATOM 900 N N . LYS A 1 115 ? 26.5 -24.266 -26.656 1 87.69 115 LYS A N 1
ATOM 901 C CA . LYS A 1 115 ? 26.547 -25.516 -27.422 1 87.69 115 LYS A CA 1
ATOM 902 C C . LYS A 1 115 ? 27.609 -26.453 -26.891 1 87.69 115 LYS A C 1
ATOM 904 O O . LYS A 1 115 ? 28.672 -26 -26.422 1 87.69 115 LYS A O 1
ATOM 909 N N . PRO A 1 116 ? 27.391 -27.75 -26.781 1 88.44 116 PRO A N 1
ATOM 910 C CA . PRO A 1 116 ? 26.344 -28.5 -27.469 1 88.44 116 PRO A CA 1
ATOM 911 C C . PRO A 1 116 ? 25.125 -28.734 -26.594 1 88.44 116 PRO A C 1
ATOM 913 O O . PRO A 1 116 ? 24.266 -29.562 -26.938 1 88.44 116 PRO A O 1
ATOM 916 N N . LEU A 1 117 ? 25.109 -28.047 -25.469 1 86.06 117 LEU A N 1
ATOM 917 C CA . LEU A 1 117 ? 23.984 -28.266 -24.578 1 86.06 117 LEU A CA 1
ATOM 918 C C . LEU A 1 117 ? 22.688 -27.703 -25.188 1 86.06 117 LEU A C 1
ATOM 920 O O . LEU A 1 117 ? 22.719 -26.688 -25.875 1 86.06 117 LEU A O 1
ATOM 924 N N . GLY A 1 118 ? 21.672 -28.406 -25.141 1 89.44 118 GLY A N 1
ATOM 925 C CA . GLY A 1 118 ? 20.359 -27.859 -25.5 1 89.44 118 GLY A CA 1
ATOM 926 C C . GLY A 1 118 ? 19.859 -26.812 -24.516 1 89.44 118 GLY A C 1
ATOM 927 O O . GLY A 1 118 ? 20.453 -26.609 -23.453 1 89.44 118 GLY A O 1
ATOM 928 N N . ASP A 1 119 ? 18.859 -26.156 -24.906 1 93.31 119 ASP A N 1
ATOM 929 C CA . ASP A 1 119 ? 18.266 -25.141 -24.047 1 93.31 119 ASP A CA 1
ATOM 930 C C . ASP A 1 119 ? 17.734 -25.75 -22.766 1 93.31 119 ASP A C 1
ATOM 932 O O . ASP A 1 119 ? 17.188 -26.859 -22.766 1 93.31 119 ASP A O 1
ATOM 936 N N . LEU A 1 120 ? 17.906 -25.109 -21.641 1 94.56 120 LEU A N 1
ATOM 937 C CA . LEU A 1 120 ? 17.281 -25.484 -20.375 1 94.56 120 LEU A CA 1
ATOM 938 C C . LEU A 1 120 ? 15.82 -25.047 -20.344 1 94.56 120 LEU A C 1
ATOM 940 O O . LEU A 1 120 ? 15.523 -23.859 -20.453 1 94.56 120 LEU A O 1
ATOM 944 N N . LYS A 1 121 ? 14.992 -25.984 -20.281 1 94.81 121 LYS A N 1
ATOM 945 C CA . LYS A 1 121 ? 13.562 -25.703 -20.156 1 94.81 121 LYS A CA 1
ATOM 946 C C . LYS A 1 121 ? 13.047 -26.094 -18.781 1 94.81 121 LYS A C 1
ATOM 948 O O . LYS A 1 121 ? 13.297 -27.203 -18.297 1 94.81 121 LYS A O 1
ATOM 953 N N . TRP A 1 122 ? 12.391 -25.219 -18.109 1 96.25 122 TRP A N 1
ATOM 954 C CA . TRP A 1 122 ? 11.828 -25.469 -16.781 1 96.25 122 TRP A CA 1
ATOM 955 C C . TRP A 1 122 ? 10.43 -24.891 -16.672 1 96.25 122 TRP A C 1
ATOM 957 O O . TRP A 1 122 ? 10.18 -23.75 -17.094 1 96.25 122 TRP A O 1
ATOM 967 N N . VAL A 1 123 ? 9.523 -25.656 -16.156 1 95.81 123 VAL A N 1
ATOM 968 C CA . VAL A 1 123 ? 8.141 -25.219 -15.977 1 95.81 123 VAL A CA 1
ATOM 969 C C . VAL A 1 123 ? 7.832 -25.062 -14.492 1 95.81 123 VAL A C 1
ATOM 971 O O . VAL A 1 123 ? 7.961 -26 -13.719 1 95.81 123 VAL A O 1
ATOM 974 N N . PHE A 1 124 ? 7.48 -23.891 -14.086 1 96.62 124 PHE A N 1
ATOM 975 C CA . PHE A 1 124 ? 6.988 -23.625 -12.734 1 96.62 124 PHE A CA 1
ATOM 976 C C . PHE A 1 124 ? 5.48 -23.828 -12.664 1 96.62 124 PHE A C 1
ATOM 978 O O . PHE A 1 124 ? 4.727 -23.172 -13.383 1 96.62 124 PHE A O 1
ATOM 985 N N . GLU A 1 125 ? 5.031 -24.719 -11.836 1 96.69 125 GLU A N 1
ATOM 986 C CA . GLU A 1 125 ? 3.611 -24.969 -11.609 1 96.69 125 GLU A CA 1
ATOM 987 C C . GLU A 1 125 ? 3.09 -24.141 -10.438 1 96.69 125 GLU A C 1
ATOM 989 O O . GLU A 1 125 ? 3.262 -24.516 -9.273 1 96.69 125 GLU A O 1
ATOM 994 N N . LEU A 1 126 ? 2.395 -23.094 -10.75 1 97.5 126 LEU A N 1
ATOM 995 C CA . LEU A 1 126 ? 1.974 -22.141 -9.719 1 97.5 126 LEU A CA 1
ATOM 996 C C . LEU A 1 126 ? 0.524 -22.391 -9.312 1 97.5 126 LEU A C 1
ATOM 998 O O . LEU A 1 126 ? -0.376 -22.344 -10.156 1 97.5 126 LEU A O 1
ATOM 1002 N N . GLN A 1 127 ? 0.297 -22.609 -8.047 1 97.69 127 GLN A N 1
ATOM 1003 C CA . GLN A 1 127 ? -1.041 -22.828 -7.504 1 97.69 127 GLN A CA 1
ATOM 1004 C C . GLN A 1 127 ? -1.519 -21.609 -6.715 1 97.69 127 GLN A C 1
ATOM 1006 O O . GLN A 1 127 ? -0.721 -20.938 -6.055 1 97.69 127 GLN A O 1
ATOM 1011 N N . PRO A 1 128 ? -2.789 -21.344 -6.816 1 96.62 128 PRO A N 1
ATOM 1012 C CA . PRO A 1 128 ? -3.307 -20.25 -5.992 1 96.62 128 PRO A CA 1
ATOM 1013 C C . PRO A 1 128 ? -3.105 -20.5 -4.496 1 96.62 128 PRO A C 1
ATOM 1015 O O . PRO A 1 128 ? -3.279 -21.625 -4.023 1 96.62 128 PRO A O 1
ATOM 1018 N N . VAL A 1 129 ? -2.715 -19.531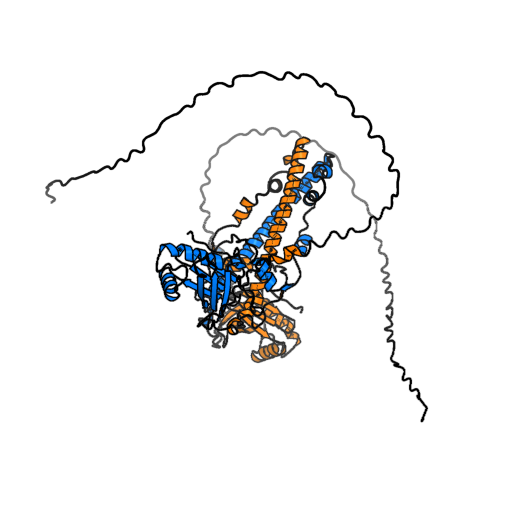 -3.686 1 95.56 129 VAL A N 1
ATOM 1019 C CA . VAL A 1 129 ? -2.424 -19.75 -2.271 1 95.56 129 VAL A CA 1
ATOM 1020 C C . VAL A 1 129 ? -3.342 -18.875 -1.418 1 95.56 129 VAL A C 1
ATOM 1022 O O . VAL A 1 129 ? -3.248 -18.875 -0.189 1 95.56 129 VAL A O 1
ATOM 1025 N N . GLY A 1 130 ? -4.227 -18.062 -1.881 1 93.81 130 GLY A N 1
ATOM 1026 C CA . GLY A 1 130 ? -5.27 -17.359 -1.148 1 93.81 130 GLY A CA 1
ATOM 1027 C C . GLY A 1 130 ? -4.945 -15.906 -0.888 1 93.81 130 GLY A C 1
ATOM 1028 O O . GLY A 1 130 ? -3.795 -15.492 -1.02 1 93.81 130 GLY A O 1
ATOM 1029 N N . GLY A 1 131 ? -5.914 -15.234 -0.347 1 95.88 131 GLY A N 1
ATOM 1030 C CA . GLY A 1 131 ? -5.809 -13.797 -0.172 1 95.88 131 GLY A CA 1
ATOM 1031 C C . GLY A 1 131 ? -4.949 -13.398 1.016 1 95.88 131 GLY A C 1
ATOM 1032 O O . GLY A 1 131 ? -4.348 -12.32 1.024 1 95.88 131 GLY A O 1
ATOM 1033 N N . VAL A 1 132 ? -4.918 -14.227 2.025 1 96.94 132 VAL A N 1
ATOM 1034 C CA . VAL A 1 132 ? -4.121 -13.93 3.209 1 96.94 132 VAL A CA 1
ATOM 1035 C C . VAL A 1 132 ? -2.645 -13.852 2.834 1 96.94 132 VAL A C 1
ATOM 1037 O O . VAL A 1 132 ? -1.924 -12.961 3.301 1 96.94 132 VAL A O 1
ATOM 1040 N N . GLU A 1 133 ? -2.186 -14.766 2.02 1 97 133 GLU A N 1
ATOM 1041 C CA . GLU A 1 133 ? -0.797 -14.758 1.565 1 97 133 GLU A CA 1
ATOM 1042 C C . GLU A 1 133 ? -0.488 -13.484 0.776 1 97 133 GLU A C 1
ATOM 1044 O O . GLU A 1 133 ? 0.593 -12.914 0.915 1 97 133 GLU A O 1
ATOM 1049 N N . LEU A 1 134 ? -1.434 -13.078 -0.043 1 97.5 134 LEU A N 1
ATOM 1050 C CA . LEU A 1 134 ? -1.263 -11.844 -0.803 1 97.5 134 LEU A CA 1
ATOM 1051 C C . LEU A 1 134 ? -1.086 -10.648 0.13 1 97.5 134 LEU A C 1
ATOM 1053 O O . LEU A 1 134 ? -0.2 -9.82 -0.079 1 97.5 134 LEU A O 1
ATOM 1057 N N . VAL A 1 135 ? -1.869 -10.578 1.15 1 97.5 135 VAL A N 1
ATOM 1058 C CA . VAL A 1 135 ? -1.809 -9.484 2.117 1 97.5 135 VAL A CA 1
ATOM 1059 C C . VAL A 1 135 ? -0.46 -9.508 2.834 1 97.5 135 VAL A C 1
ATOM 1061 O O . VAL A 1 135 ? 0.193 -8.469 2.969 1 97.5 135 VAL A O 1
ATOM 1064 N N . ASN A 1 136 ? -0.013 -10.648 3.215 1 96.69 136 ASN A N 1
ATOM 1065 C CA . ASN A 1 136 ? 1.21 -10.789 3.996 1 96.69 136 ASN A CA 1
ATOM 1066 C C . ASN A 1 136 ? 2.451 -10.516 3.152 1 96.69 136 ASN A C 1
ATOM 1068 O O . ASN A 1 136 ? 3.438 -9.969 3.65 1 96.69 136 ASN A O 1
ATOM 1072 N N . LEU A 1 137 ? 2.438 -10.836 1.912 1 95.94 137 LEU A N 1
ATOM 1073 C CA . LEU A 1 137 ? 3.637 -10.766 1.086 1 95.94 137 LEU A CA 1
ATOM 1074 C C . LEU A 1 137 ? 3.717 -9.43 0.362 1 95.94 137 LEU A C 1
ATOM 1076 O O . LEU A 1 137 ? 4.805 -8.984 -0.021 1 95.94 137 LEU A O 1
ATOM 1080 N N . LEU A 1 138 ? 2.59 -8.781 0.175 1 95.94 138 LEU A N 1
ATOM 1081 C CA . LEU A 1 138 ? 2.607 -7.582 -0.659 1 95.94 138 LEU A CA 1
ATOM 1082 C C . LEU A 1 138 ? 1.965 -6.402 0.067 1 95.94 138 LEU A C 1
ATOM 1084 O O . LEU A 1 138 ? 2.621 -5.391 0.315 1 95.94 138 LEU A O 1
ATOM 1088 N N . VAL A 1 139 ? 0.729 -6.531 0.498 1 96.88 139 VAL A N 1
ATOM 1089 C CA . VAL A 1 139 ? -0.067 -5.398 0.954 1 96.88 139 VAL A CA 1
ATOM 1090 C C . VAL A 1 139 ? 0.533 -4.828 2.238 1 96.88 139 VAL A C 1
ATOM 1092 O O . VAL A 1 139 ? 0.85 -3.639 2.307 1 96.88 139 VAL A O 1
ATOM 1095 N N . LEU A 1 140 ? 0.745 -5.676 3.227 1 96.44 140 LEU A N 1
ATOM 1096 C CA . LEU A 1 140 ? 1.198 -5.215 4.535 1 96.44 140 LEU A CA 1
ATOM 1097 C C . LEU A 1 140 ? 2.602 -4.625 4.445 1 96.44 140 LEU A C 1
ATOM 1099 O O . LEU A 1 140 ? 2.865 -3.557 5.004 1 96.44 140 LEU A O 1
ATOM 1103 N N . PRO A 1 141 ? 3.51 -5.273 3.752 1 94.56 141 PRO A N 1
ATOM 1104 C CA . PRO A 1 141 ? 4.844 -4.676 3.631 1 94.56 141 PRO A CA 1
ATOM 1105 C C . PRO A 1 141 ? 4.812 -3.287 2.998 1 94.56 141 PRO A C 1
ATOM 1107 O O . PRO A 1 141 ? 5.516 -2.383 3.453 1 94.56 141 PRO A O 1
ATOM 1110 N N . TYR A 1 142 ? 3.994 -3.082 2.031 1 94.38 142 TYR A N 1
ATOM 1111 C CA . TYR A 1 142 ? 3.992 -1.785 1.361 1 94.38 142 TYR A CA 1
ATOM 1112 C C . TYR A 1 142 ? 3.197 -0.76 2.162 1 94.38 142 TYR A C 1
ATOM 1114 O O . TYR A 1 142 ? 3.449 0.443 2.064 1 94.38 142 TYR A O 1
ATOM 1122 N N . LEU A 1 143 ? 2.195 -1.2 2.908 1 94.62 143 LEU A N 1
ATOM 1123 C CA . LEU A 1 143 ? 1.573 -0.292 3.865 1 94.62 143 LEU A CA 1
ATOM 1124 C C . LEU A 1 143 ? 2.576 0.149 4.926 1 94.62 143 LEU A C 1
ATOM 1126 O O . LEU A 1 143 ? 2.578 1.311 5.34 1 94.62 143 LEU A O 1
ATOM 1130 N N . SER A 1 144 ? 3.375 -0.827 5.363 1 94.25 144 SER A N 1
ATOM 1131 C CA . SER A 1 144 ? 4.438 -0.481 6.301 1 94.25 144 SER A CA 1
ATOM 1132 C C . SER A 1 144 ? 5.395 0.54 5.699 1 94.25 144 SER A C 1
ATOM 1134 O O . SER A 1 144 ? 5.859 1.449 6.391 1 94.25 144 SER A O 1
ATOM 1136 N N . GLU A 1 145 ? 5.684 0.341 4.445 1 93.31 145 GLU A N 1
ATOM 1137 C CA . GLU A 1 145 ? 6.547 1.304 3.771 1 93.31 145 GLU A CA 1
ATOM 1138 C C . GLU A 1 145 ? 5.902 2.686 3.723 1 93.31 145 GLU A C 1
ATOM 1140 O O . GLU A 1 145 ? 6.586 3.701 3.863 1 93.31 145 GLU A O 1
ATOM 1145 N N . VAL A 1 146 ? 4.617 2.74 3.463 1 93.5 146 VAL A N 1
ATOM 1146 C CA . VAL A 1 146 ? 3.906 4.016 3.473 1 93.5 146 VAL A CA 1
ATOM 1147 C C . VAL A 1 146 ? 4.117 4.715 4.812 1 93.5 146 VAL A C 1
ATOM 1149 O O . VAL A 1 146 ? 4.484 5.891 4.855 1 93.5 146 VAL A O 1
ATOM 1152 N N . ALA A 1 147 ? 3.912 3.998 5.863 1 92.69 147 ALA A N 1
ATOM 1153 C CA . ALA A 1 147 ? 4.078 4.566 7.199 1 92.69 147 ALA A CA 1
ATOM 1154 C C . ALA A 1 147 ? 5.492 5.102 7.395 1 92.69 147 ALA A C 1
ATOM 1156 O O . ALA A 1 147 ? 5.68 6.219 7.879 1 92.69 147 ALA A O 1
ATOM 1157 N N . THR A 1 148 ? 6.441 4.305 7.016 1 93.38 148 THR A N 1
ATOM 1158 C CA . THR A 1 148 ? 7.844 4.68 7.16 1 93.38 148 THR A CA 1
ATOM 1159 C C . THR A 1 148 ? 8.172 5.906 6.316 1 93.38 148 THR A C 1
ATOM 1161 O O . THR A 1 148 ? 8.812 6.844 6.793 1 93.38 148 THR A O 1
ATOM 1164 N N . LEU A 1 149 ? 7.723 5.887 5.082 1 93.88 149 LEU A N 1
ATOM 1165 C CA . LEU A 1 149 ? 8 6.992 4.172 1 93.88 149 LEU A CA 1
ATOM 1166 C C . LEU A 1 149 ? 7.348 8.281 4.656 1 93.88 149 LEU A C 1
ATOM 1168 O O . LEU A 1 149 ? 7.914 9.359 4.512 1 93.88 149 LEU A O 1
ATOM 1172 N N . ARG A 1 150 ? 6.125 8.203 5.156 1 93.19 150 ARG A N 1
ATOM 1173 C CA . ARG A 1 150 ? 5.473 9.367 5.742 1 93.19 150 ARG A CA 1
ATOM 1174 C C . ARG A 1 150 ? 6.32 9.969 6.855 1 93.19 150 ARG A C 1
ATOM 1176 O O . ARG A 1 150 ? 6.504 11.188 6.914 1 93.19 150 ARG A O 1
ATOM 1183 N N . ASP A 1 151 ? 6.824 9.141 7.676 1 93.44 151 ASP A N 1
ATOM 1184 C CA . ASP A 1 151 ? 7.691 9.578 8.766 1 93.44 151 ASP A CA 1
ATOM 1185 C C . ASP A 1 151 ? 8.969 10.227 8.219 1 93.44 151 ASP A C 1
ATOM 1187 O O . ASP A 1 151 ? 9.438 11.227 8.758 1 93.44 151 ASP A O 1
ATOM 1191 N N . MET A 1 152 ? 9.508 9.586 7.242 1 95.31 152 MET A N 1
ATOM 1192 C CA . MET A 1 152 ? 10.727 10.109 6.629 1 95.31 152 MET A CA 1
ATOM 1193 C C . MET A 1 152 ? 10.484 11.5 6.055 1 95.31 152 MET A C 1
ATOM 1195 O O . MET A 1 152 ? 11.312 12.398 6.227 1 95.31 152 MET A O 1
ATOM 1199 N N . VAL A 1 153 ? 9.391 11.664 5.402 1 95.88 153 VAL A N 1
ATOM 1200 C CA . VAL A 1 153 ? 9.055 12.953 4.812 1 95.88 153 VAL A CA 1
ATOM 1201 C C . VAL A 1 153 ? 8.922 14.008 5.91 1 95.88 153 VAL A C 1
ATOM 1203 O O . VAL A 1 153 ? 9.484 15.102 5.805 1 95.88 153 VAL A O 1
ATOM 1206 N N . GLU A 1 154 ? 8.211 13.664 6.926 1 95.12 154 GLU A N 1
ATOM 1207 C CA . GLU A 1 154 ? 8.047 14.594 8.039 1 95.12 154 GLU A CA 1
ATOM 1208 C C . GLU A 1 154 ? 9.383 14.945 8.68 1 95.12 154 GLU A C 1
ATOM 1210 O O . GLU A 1 154 ? 9.641 16.109 9.016 1 95.12 154 GLU A O 1
ATOM 1215 N N . SER A 1 155 ? 10.172 13.938 8.867 1 96.5 155 SER A N 1
ATOM 1216 C CA . SER A 1 155 ? 11.508 14.133 9.445 1 96.5 155 SER A CA 1
ATOM 1217 C C . SER A 1 155 ? 12.352 15.062 8.578 1 96.5 155 SER A C 1
ATOM 1219 O O . SER A 1 155 ? 12.969 16 9.086 1 96.5 155 SER A O 1
ATOM 1221 N N . LEU A 1 156 ? 12.352 14.797 7.305 1 97.44 156 LEU A N 1
ATOM 1222 C CA . LEU A 1 156 ? 13.156 15.602 6.387 1 97.44 156 LEU A CA 1
ATOM 1223 C C . LEU A 1 156 ? 12.641 17.031 6.324 1 97.44 156 LEU A C 1
ATOM 1225 O O . LEU A 1 156 ? 13.422 17.984 6.191 1 97.44 156 LEU A O 1
ATOM 1229 N N . MET A 1 157 ? 11.336 17.188 6.395 1 97 157 MET A N 1
ATOM 1230 C CA . MET A 1 157 ? 10.766 18.531 6.445 1 97 157 MET A CA 1
ATOM 1231 C C . MET A 1 157 ? 11.258 19.281 7.676 1 97 157 MET A C 1
ATOM 1233 O O . MET A 1 157 ? 11.547 20.484 7.602 1 97 157 MET A O 1
ATOM 1237 N N . THR A 1 158 ? 11.344 18.625 8.727 1 95.62 158 THR A N 1
ATOM 1238 C CA . THR A 1 158 ? 11.859 19.219 9.953 1 95.62 158 THR A CA 1
ATOM 1239 C C . THR A 1 158 ? 13.32 19.609 9.789 1 95.62 158 THR A C 1
ATOM 1241 O O . THR A 1 158 ? 13.719 20.703 10.195 1 95.62 158 THR A O 1
ATOM 1244 N N . VAL A 1 159 ? 14.078 18.719 9.211 1 96.31 159 VAL A N 1
ATOM 1245 C CA . VAL A 1 159 ? 15.484 19 8.961 1 96.31 159 VAL A CA 1
ATOM 1246 C C . VAL A 1 159 ? 15.625 20.234 8.07 1 96.31 159 VAL A C 1
ATOM 1248 O O . VAL A 1 159 ? 16.438 21.125 8.352 1 96.31 159 VAL A O 1
ATOM 1251 N N . VAL A 1 160 ? 14.836 20.328 7.016 1 96.88 160 VAL A N 1
ATOM 1252 C CA . VAL A 1 160 ? 14.875 21.453 6.094 1 96.88 160 VAL A CA 1
ATOM 1253 C C . VAL A 1 160 ? 14.531 22.75 6.836 1 96.88 160 VAL A C 1
ATOM 1255 O O . VAL A 1 160 ? 15.203 23.766 6.668 1 96.88 160 VAL A O 1
ATOM 1258 N N . LYS A 1 161 ? 13.523 22.672 7.656 1 95.19 161 LYS A N 1
ATOM 1259 C CA . LYS A 1 161 ? 13.102 23.844 8.422 1 95.19 161 LYS A CA 1
ATOM 1260 C C . LYS A 1 161 ? 14.203 24.312 9.367 1 95.19 161 LYS A C 1
ATOM 1262 O O . LYS A 1 161 ? 14.43 25.516 9.516 1 95.19 161 LYS A O 1
ATOM 1267 N N . GLU A 1 162 ? 14.844 23.422 9.977 1 94.75 162 GLU A N 1
ATOM 1268 C CA . GLU A 1 162 ? 15.945 23.734 10.875 1 94.75 162 GLU A CA 1
ATOM 1269 C C . GLU A 1 162 ? 17.094 24.406 10.125 1 94.75 162 GLU A C 1
ATOM 1271 O O . GLU A 1 162 ? 17.672 25.391 10.594 1 94.75 162 GLU A O 1
ATOM 1276 N N . LYS A 1 163 ? 17.406 23.875 9.055 1 95.81 163 LYS A N 1
ATOM 1277 C CA . LYS A 1 163 ? 18.484 24.453 8.258 1 95.81 163 LYS A CA 1
ATOM 1278 C C . LYS A 1 163 ? 18.109 25.828 7.727 1 95.81 163 LYS A C 1
ATOM 1280 O O . LYS A 1 163 ? 18.938 26.75 7.715 1 95.81 163 LYS A O 1
ATOM 1285 N N . ASP A 1 164 ? 16.875 25.969 7.328 1 95.5 164 ASP A N 1
ATOM 1286 C CA . ASP A 1 164 ? 16.391 27.266 6.871 1 95.5 164 ASP A CA 1
ATOM 1287 C C . ASP A 1 164 ? 16.484 28.312 7.98 1 95.5 164 ASP A C 1
ATOM 1289 O O . ASP A 1 164 ? 16.844 29.469 7.723 1 95.5 164 ASP A O 1
ATOM 1293 N N . THR A 1 165 ? 16.156 27.906 9.117 1 94.06 165 THR A N 1
ATOM 1294 C CA . THR A 1 165 ? 16.234 28.828 10.258 1 94.06 165 THR A CA 1
ATOM 1295 C C . THR A 1 165 ? 17.656 29.312 10.469 1 94.06 165 THR A C 1
ATOM 1297 O O . THR A 1 165 ? 17.891 30.5 10.68 1 94.06 165 THR A O 1
ATOM 1300 N N . VAL A 1 166 ? 18.594 28.422 10.406 1 94.62 166 VAL A N 1
ATOM 1301 C CA . VAL A 1 166 ? 20.016 28.75 10.578 1 94.62 166 VAL A CA 1
ATOM 1302 C C . VAL A 1 166 ? 20.484 29.625 9.422 1 94.62 166 VAL A C 1
ATOM 1304 O O . VAL A 1 166 ? 21.172 30.625 9.641 1 94.62 166 VAL A O 1
ATOM 1307 N N . LEU A 1 167 ? 20.156 29.266 8.258 1 94.5 167 LEU A N 1
ATOM 1308 C CA . LEU A 1 167 ? 20.531 30.031 7.074 1 94.5 167 LEU A CA 1
ATOM 1309 C C . LEU A 1 167 ? 20.031 31.469 7.16 1 94.5 167 LEU A C 1
ATOM 1311 O O . LEU A 1 167 ? 20.75 32.406 6.844 1 94.5 167 LEU A O 1
ATOM 1315 N N . GLU A 1 168 ? 18.797 31.594 7.57 1 92.88 168 GLU A N 1
ATOM 1316 C CA . GLU A 1 168 ? 18.219 32.938 7.727 1 92.88 168 GLU A CA 1
ATOM 1317 C C . GLU A 1 168 ? 19.016 33.781 8.719 1 92.88 168 GLU A C 1
ATOM 1319 O O . GLU A 1 168 ? 19.297 34.938 8.461 1 92.88 168 GLU A O 1
ATOM 1324 N N . ARG A 1 169 ? 19.438 33.188 9.75 1 92.25 169 ARG A N 1
ATOM 1325 C CA . ARG A 1 169 ? 20.203 33.875 10.781 1 92.25 169 ARG A CA 1
ATOM 1326 C C . ARG A 1 169 ? 21.594 34.25 10.273 1 92.25 169 ARG A C 1
ATOM 1328 O O . ARG A 1 169 ? 22.078 35.344 10.523 1 92.25 169 ARG A O 1
ATOM 1335 N N . LEU A 1 170 ? 22.156 33.312 9.633 1 93 170 LEU A N 1
ATOM 1336 C CA . LEU A 1 170 ? 23.5 33.562 9.102 1 93 170 LEU A CA 1
ATOM 1337 C C . LEU A 1 170 ? 23.469 34.656 8.055 1 93 170 LEU A C 1
ATOM 1339 O O . LEU A 1 170 ? 24.328 35.562 8.055 1 93 170 LEU A O 1
ATOM 1343 N N . VAL A 1 171 ? 22.5 34.625 7.211 1 92.5 171 VAL A N 1
ATOM 1344 C CA . VAL A 1 171 ? 22.391 35.594 6.141 1 92.5 171 VAL A CA 1
ATOM 1345 C C . VAL A 1 171 ? 22.141 36.969 6.738 1 92.5 171 VAL A C 1
ATOM 1347 O O . VAL A 1 171 ? 22.75 37.969 6.32 1 92.5 171 VAL A O 1
ATOM 1350 N N . GLU A 1 172 ? 21.281 37.031 7.703 1 91.56 172 GLU A N 1
ATOM 1351 C CA . GLU A 1 172 ? 21.016 38.281 8.391 1 91.56 172 GLU A CA 1
ATOM 1352 C C . GLU A 1 172 ? 22.266 38.812 9.078 1 91.56 172 GLU A C 1
ATOM 1354 O O . GLU A 1 172 ? 22.594 40 8.953 1 91.56 172 GLU A O 1
ATOM 1359 N N . GLY A 1 173 ? 22.938 37.969 9.766 1 89.12 173 GLY A N 1
ATOM 1360 C CA . GLY A 1 173 ? 24.156 38.344 10.453 1 89.12 173 GLY A CA 1
ATOM 1361 C C . GLY A 1 173 ? 25.266 38.812 9.516 1 89.12 173 GLY A C 1
ATOM 1362 O O . GLY A 1 173 ? 25.969 39.781 9.797 1 89.12 173 GLY A O 1
ATOM 1363 N N . MET A 1 174 ? 25.406 38.188 8.477 1 91.75 174 MET A N 1
ATOM 1364 C CA . MET A 1 174 ? 26.391 38.531 7.477 1 91.75 174 MET A CA 1
ATOM 1365 C C . MET A 1 174 ? 26.062 39.875 6.832 1 91.75 174 MET A C 1
ATOM 1367 O O . MET A 1 174 ? 26.953 40.688 6.562 1 91.75 174 MET A O 1
ATOM 1371 N N . GLY A 1 175 ? 24.812 40.031 6.559 1 89.62 175 GLY A N 1
ATOM 1372 C CA . GLY A 1 175 ? 24.359 41.312 6.035 1 89.62 175 GLY A CA 1
ATOM 1373 C C . GLY A 1 175 ? 24.672 42.469 6.961 1 89.62 175 GLY A C 1
ATOM 1374 O O . GLY A 1 175 ? 25.125 43.531 6.512 1 89.62 175 GLY A O 1
ATOM 1375 N N . GLU A 1 176 ? 24.516 42.25 8.203 1 90.56 176 GLU A N 1
ATOM 1376 C CA . GLU A 1 176 ? 24.812 43.25 9.203 1 90.56 176 GLU A CA 1
ATOM 1377 C C . GLU A 1 176 ? 26.297 43.562 9.25 1 90.56 176 GLU A C 1
ATOM 1379 O O . GLU A 1 176 ? 26.703 44.688 9.547 1 90.56 176 GLU A O 1
ATOM 1384 N N . ALA A 1 177 ? 27.125 42.625 8.945 1 88.69 177 ALA A N 1
ATOM 1385 C CA . ALA A 1 177 ? 28.578 42.75 8.977 1 88.69 177 ALA A CA 1
ATOM 1386 C C . ALA A 1 177 ? 29.094 43.25 7.633 1 88.69 177 ALA A C 1
ATOM 1388 O O . ALA A 1 177 ? 30.312 43.375 7.441 1 88.69 177 ALA A O 1
ATOM 1389 N N . GLY A 1 178 ? 28.203 43.531 6.629 1 89.5 178 GLY A N 1
ATOM 1390 C CA . GLY A 1 178 ? 28.562 44.062 5.332 1 89.5 178 GLY A CA 1
ATOM 1391 C C . GLY A 1 178 ? 29.125 43.031 4.375 1 89.5 178 GLY A C 1
ATOM 1392 O O . GLY A 1 178 ? 29.828 43.375 3.424 1 89.5 178 GLY A O 1
ATOM 1393 N N . MET A 1 179 ? 28.859 41.75 4.707 1 90.38 179 MET A N 1
ATOM 1394 C CA . MET A 1 179 ? 29.359 40.688 3.844 1 90.38 179 MET A CA 1
ATOM 1395 C C . MET A 1 179 ? 28.375 40.406 2.711 1 90.38 179 MET A C 1
ATOM 1397 O O . MET A 1 179 ? 27.156 40.469 2.898 1 90.38 179 MET A O 1
ATOM 1401 N N . ASP A 1 180 ? 28.906 40.062 1.537 1 89 180 ASP A N 1
ATOM 1402 C CA . ASP A 1 180 ? 28.109 39.719 0.366 1 89 180 ASP A CA 1
ATOM 1403 C C . ASP A 1 180 ? 27.844 38.219 0.306 1 89 180 ASP A C 1
ATOM 1405 O O . ASP A 1 180 ? 28.656 37.469 -0.204 1 89 180 ASP A O 1
ATOM 1409 N N . VAL A 1 181 ? 26.688 37.781 0.744 1 89.5 181 VAL A N 1
ATOM 1410 C CA . VAL A 1 181 ? 26.281 36.406 0.796 1 89.5 181 VAL A CA 1
ATOM 1411 C C . VAL A 1 181 ? 26.266 35.812 -0.615 1 89.5 181 VAL A C 1
ATOM 1413 O O . VAL A 1 181 ? 26.688 34.656 -0.831 1 89.5 181 VAL A O 1
ATOM 1416 N N . GLY A 1 182 ? 25.734 36.5 -1.559 1 87.19 182 GLY A N 1
ATOM 1417 C CA . GLY A 1 182 ? 25.672 36.062 -2.943 1 87.19 182 GLY A CA 1
ATOM 1418 C C . GLY A 1 182 ? 27.031 35.719 -3.52 1 87.19 182 GLY A C 1
ATOM 1419 O O . GLY A 1 182 ? 27.188 34.719 -4.199 1 87.19 182 GLY A O 1
ATOM 1420 N N . ALA A 1 183 ? 28 36.562 -3.205 1 86.69 183 ALA A N 1
ATOM 1421 C CA . ALA A 1 183 ? 29.359 36.344 -3.68 1 86.69 183 ALA A CA 1
ATOM 1422 C C . ALA A 1 183 ? 29.984 35.125 -3.023 1 86.69 183 ALA A C 1
ATOM 1424 O O . ALA A 1 183 ? 30.781 34.406 -3.643 1 86.69 183 ALA A O 1
ATOM 1425 N N . MET A 1 184 ? 29.609 34.875 -1.787 1 86.44 184 MET A N 1
ATOM 1426 C CA . MET A 1 184 ? 30.156 33.75 -1.044 1 86.44 184 MET A CA 1
ATOM 1427 C C . MET A 1 184 ? 29.578 32.438 -1.539 1 86.44 184 MET A C 1
ATOM 1429 O O . MET A 1 184 ? 30.266 31.422 -1.615 1 86.44 184 MET A O 1
ATOM 1433 N N . VAL A 1 185 ? 28.266 32.375 -1.787 1 88.81 185 VAL A N 1
ATOM 1434 C CA . VAL A 1 185 ? 27.562 31.172 -2.188 1 88.81 185 VAL A CA 1
ATOM 1435 C C . VAL A 1 185 ? 27.812 30.891 -3.668 1 88.81 185 VAL A C 1
ATOM 1437 O O . VAL A 1 185 ? 27.938 29.734 -4.074 1 88.81 185 VAL A O 1
ATOM 1440 N N . GLY A 1 186 ? 28.125 31.891 -4.371 1 81.25 186 GLY A N 1
ATOM 1441 C CA . GLY A 1 186 ? 28.297 31.734 -5.809 1 81.25 186 GLY A CA 1
ATOM 1442 C C . GLY A 1 186 ? 26.984 31.672 -6.566 1 81.25 186 GLY A C 1
ATOM 1443 O O . GLY A 1 186 ? 25.922 31.875 -5.98 1 81.25 186 GLY A O 1
ATOM 1444 N N . GLY A 1 187 ? 26.969 31.438 -7.941 1 73.44 187 GLY A N 1
ATOM 1445 C CA . GLY A 1 187 ? 25.797 31.484 -8.789 1 73.44 187 GLY A CA 1
ATOM 1446 C C . GLY A 1 187 ? 25.266 30.094 -9.141 1 73.44 187 GLY A C 1
ATOM 1447 O O . GLY A 1 187 ? 25.766 29.094 -8.625 1 73.44 187 GLY A O 1
ATOM 1448 N N . GLY A 1 188 ? 24.109 30.031 -9.797 1 72.25 188 GLY A N 1
ATOM 1449 C CA . GLY A 1 188 ? 23.516 28.844 -10.398 1 72.25 188 GLY A CA 1
ATOM 1450 C C . GLY A 1 188 ? 22.672 28.031 -9.43 1 72.25 188 GLY A C 1
ATOM 1451 O O . GLY A 1 188 ? 21.875 28.594 -8.688 1 72.25 188 GLY A O 1
ATOM 1452 N N . ARG A 1 189 ? 22.891 26.719 -9.438 1 75.69 189 ARG A N 1
ATOM 1453 C CA . ARG A 1 189 ? 22.125 25.734 -8.68 1 75.69 189 ARG A CA 1
ATOM 1454 C C . ARG A 1 189 ? 22.406 25.859 -7.184 1 75.69 189 ARG A C 1
ATOM 1456 O O . ARG A 1 189 ? 21.531 25.562 -6.363 1 75.69 189 ARG A O 1
ATOM 1463 N N . ARG A 1 190 ? 23.469 26.531 -6.836 1 77.81 190 ARG A N 1
ATOM 1464 C CA . ARG A 1 190 ? 23.844 26.625 -5.426 1 77.81 190 ARG A CA 1
ATOM 1465 C C . ARG A 1 190 ? 22.969 27.641 -4.699 1 77.81 190 ARG A C 1
ATOM 1467 O O . ARG A 1 190 ? 22.734 27.516 -3.498 1 77.81 190 ARG A O 1
ATOM 1474 N N . ARG A 1 191 ? 22.516 28.609 -5.52 1 85.56 191 ARG A N 1
ATOM 1475 C CA . ARG A 1 191 ? 21.688 29.641 -4.918 1 85.56 191 ARG A CA 1
ATOM 1476 C C . ARG A 1 191 ? 20.344 29.094 -4.461 1 85.56 191 ARG A C 1
ATOM 1478 O O . ARG A 1 191 ? 19.688 29.688 -3.609 1 85.56 191 ARG A O 1
ATOM 1485 N N . ARG A 1 192 ? 20.062 27.906 -5.051 1 86.56 192 ARG A N 1
ATOM 1486 C CA . ARG A 1 192 ? 18.797 27.281 -4.68 1 86.56 192 ARG A CA 1
ATOM 1487 C C . ARG A 1 192 ? 18.781 26.922 -3.199 1 86.56 192 ARG A C 1
ATOM 1489 O O . ARG A 1 192 ? 17.734 27 -2.551 1 86.56 192 ARG A O 1
ATOM 1496 N N . GLY A 1 193 ? 19.906 26.656 -2.678 1 91.12 193 GLY A N 1
ATOM 1497 C CA . GLY A 1 193 ? 20.016 26.266 -1.279 1 91.12 193 GLY A CA 1
ATOM 1498 C C . GLY A 1 193 ? 19.766 27.422 -0.323 1 91.12 193 GLY A C 1
ATOM 1499 O O . GLY A 1 193 ? 19.484 27.203 0.859 1 91.12 193 GLY A O 1
ATOM 1500 N N . LEU A 1 194 ? 19.875 28.641 -0.876 1 92.19 194 LEU A N 1
ATOM 1501 C CA . LEU A 1 194 ? 19.672 29.828 -0.051 1 92.19 194 LEU A CA 1
ATOM 1502 C C . LEU A 1 194 ? 18.188 30.156 0.082 1 92.19 194 LEU A C 1
ATOM 1504 O O . LEU A 1 194 ? 17.781 30.828 1.033 1 92.19 194 LEU A O 1
ATOM 1508 N N . ASP A 1 195 ? 17.484 29.672 -0.963 1 91.69 195 ASP A N 1
ATOM 1509 C CA . ASP A 1 195 ? 16.062 29.984 -0.977 1 91.69 195 ASP A CA 1
ATOM 1510 C C . ASP A 1 195 ? 15.328 29.266 0.153 1 91.69 195 ASP A C 1
ATOM 1512 O O . ASP A 1 195 ? 15.617 28.109 0.447 1 91.69 195 ASP A O 1
ATOM 1516 N N . LYS A 1 196 ? 14.422 30.047 0.793 1 93.88 196 LYS A N 1
ATOM 1517 C CA . LYS A 1 196 ? 13.586 29.438 1.814 1 93.88 196 LYS A CA 1
ATOM 1518 C C . LYS A 1 196 ? 12.688 28.359 1.21 1 93.88 196 LYS A C 1
ATOM 1520 O O . LYS A 1 196 ? 12.062 28.562 0.168 1 93.88 196 LYS A O 1
ATOM 1525 N N . PHE A 1 197 ? 12.609 27.281 1.921 1 94.69 197 PHE A N 1
ATOM 1526 C CA . PHE A 1 197 ? 11.828 26.141 1.441 1 94.69 197 PHE A CA 1
ATOM 1527 C C . PHE A 1 197 ? 10.336 26.391 1.622 1 94.69 197 PHE A C 1
ATOM 1529 O O . PHE A 1 197 ? 9.883 26.688 2.729 1 94.69 197 PHE A O 1
ATOM 1536 N N . ASP A 1 198 ? 9.617 26.297 0.504 1 95.19 198 ASP A N 1
ATOM 1537 C CA . ASP A 1 198 ? 8.172 26.469 0.507 1 95.19 198 ASP A CA 1
ATOM 1538 C C . ASP A 1 198 ? 7.453 25.125 0.468 1 95.19 198 ASP A C 1
ATOM 1540 O O . ASP A 1 198 ? 7.27 24.547 -0.605 1 95.19 198 ASP A O 1
ATOM 1544 N N . VAL A 1 199 ? 6.996 24.797 1.628 1 91.75 199 VAL A N 1
ATOM 1545 C CA . VAL A 1 199 ? 6.379 23.484 1.777 1 91.75 199 VAL A CA 1
ATOM 1546 C C . VAL A 1 199 ? 5.145 23.391 0.88 1 91.75 199 VAL A C 1
ATOM 1548 O O . VAL A 1 199 ? 4.93 22.359 0.22 1 91.75 199 VAL A O 1
ATOM 1551 N N . GLY A 1 200 ? 4.316 24.344 0.865 1 90.31 200 GLY A N 1
ATOM 1552 C CA . GLY A 1 200 ? 3.094 24.328 0.074 1 90.31 200 GLY A CA 1
ATOM 1553 C C . GLY A 1 200 ? 3.348 24.188 -1.414 1 90.31 200 GLY A C 1
ATOM 1554 O O . GLY A 1 200 ? 2.723 23.344 -2.072 1 90.31 200 GLY A O 1
ATOM 1555 N N . ARG A 1 201 ? 4.219 24.984 -1.884 1 92.44 201 ARG A N 1
ATOM 1556 C CA . ARG A 1 201 ? 4.578 24.906 -3.297 1 92.44 201 ARG A CA 1
ATOM 1557 C C . ARG A 1 201 ? 5.191 23.547 -3.625 1 92.44 201 ARG A C 1
ATOM 1559 O O . ARG A 1 201 ? 4.867 22.938 -4.648 1 92.44 201 ARG A O 1
ATOM 1566 N N . TRP A 1 202 ? 6.059 23.156 -2.803 1 94.31 202 TRP A N 1
ATOM 1567 C CA . TRP A 1 202 ? 6.742 21.875 -2.979 1 94.31 202 TRP A CA 1
ATOM 1568 C C . TRP A 1 202 ? 5.746 20.719 -2.99 1 94.31 202 TRP A C 1
ATOM 1570 O O . TRP A 1 202 ? 5.793 19.859 -3.875 1 94.31 202 TRP A O 1
ATOM 1580 N N . ARG A 1 203 ? 4.875 20.641 -2.027 1 91.19 203 ARG A N 1
ATOM 1581 C CA . ARG A 1 203 ? 3.879 19.578 -1.956 1 91.19 203 ARG A CA 1
ATOM 1582 C C . ARG A 1 203 ? 2.988 19.578 -3.195 1 91.19 203 ARG A C 1
ATOM 1584 O O . ARG A 1 203 ? 2.582 18.516 -3.672 1 91.19 203 ARG A O 1
ATOM 1591 N N . GLY A 1 204 ? 2.703 20.703 -3.723 1 89.5 204 GLY A N 1
ATOM 1592 C CA . GLY A 1 204 ? 1.877 20.828 -4.91 1 89.5 204 GLY A CA 1
ATOM 1593 C C . GLY A 1 204 ? 2.494 20.203 -6.141 1 89.5 204 GLY A C 1
ATOM 1594 O O . GLY A 1 204 ? 1.781 19.828 -7.074 1 89.5 204 GLY A O 1
ATOM 1595 N N . GLU A 1 205 ? 3.799 20.047 -6.102 1 90.31 205 GLU A N 1
ATOM 1596 C CA . GLU A 1 205 ? 4.508 19.438 -7.223 1 90.31 205 GLU A CA 1
ATOM 1597 C C . GLU A 1 205 ? 4.203 17.953 -7.32 1 90.31 205 GLU A C 1
ATOM 1599 O O . GLU A 1 205 ? 4.422 17.328 -8.367 1 90.31 205 GLU A O 1
ATOM 1604 N N . PHE A 1 206 ? 3.77 17.5 -6.227 1 90.5 206 PHE A N 1
ATOM 1605 C CA . PHE A 1 206 ? 3.582 16.047 -6.191 1 90.5 206 PHE A CA 1
ATOM 1606 C C . PHE A 1 206 ? 2.1 15.695 -6.223 1 90.5 206 PHE A C 1
ATOM 1608 O O . PHE A 1 206 ? 1.738 14.523 -6.332 1 90.5 206 PHE A O 1
ATOM 1615 N N . LEU A 1 207 ? 1.374 16.797 -5.945 1 79.69 207 LEU A N 1
ATOM 1616 C CA . LEU A 1 207 ? -0.065 16.578 -5.859 1 79.69 207 LEU A CA 1
ATOM 1617 C C . LEU A 1 207 ? -0.731 16.797 -7.215 1 79.69 207 LEU A C 1
ATOM 1619 O O . LEU A 1 207 ? -0.308 17.656 -7.988 1 79.69 207 LEU A O 1
ATOM 1623 N N . GLY A 1 208 ? -1.346 15.695 -7.797 1 74.06 208 GLY A N 1
ATOM 1624 C CA . GLY A 1 208 ? -2.131 15.906 -9 1 74.06 208 GLY A CA 1
ATOM 1625 C C . GLY A 1 208 ? -1.917 14.828 -10.047 1 74.06 208 GLY A C 1
ATOM 1626 O O . GLY A 1 208 ? -0.95 14.062 -9.977 1 74.06 208 GLY A O 1
ATOM 1627 N N . GLY A 1 209 ? -2.92 14.898 -10.82 1 76.12 209 GLY A N 1
ATOM 1628 C CA . GLY A 1 209 ? -2.945 14.016 -11.977 1 76.12 209 GLY A CA 1
ATOM 1629 C C . GLY A 1 209 ? -3.492 12.633 -11.656 1 76.12 209 GLY A C 1
ATOM 1630 O O . GLY A 1 209 ? -3.73 12.312 -10.492 1 76.12 209 GLY A O 1
ATOM 1631 N N . ASP A 1 210 ? -3.932 12 -12.742 1 85.25 210 ASP A N 1
ATOM 1632 C CA . ASP A 1 210 ? -4.371 10.609 -12.672 1 85.25 210 ASP A CA 1
ATOM 1633 C C . ASP A 1 210 ? -3.322 9.672 -13.266 1 85.25 210 ASP A C 1
ATOM 1635 O O . ASP A 1 210 ? -2.674 10.008 -14.258 1 85.25 210 ASP A O 1
ATOM 1639 N N . ARG A 1 211 ? -3.09 8.75 -12.461 1 90.62 211 ARG A N 1
ATOM 1640 C CA . ARG A 1 211 ? -2.176 7.715 -12.93 1 90.62 211 ARG A CA 1
ATOM 1641 C C . ARG A 1 211 ? -2.932 6.441 -13.297 1 90.62 211 ARG A C 1
ATOM 1643 O O . ARG A 1 211 ? -4.004 6.168 -12.742 1 90.62 211 ARG A O 1
ATOM 1650 N N . ARG A 1 212 ? -2.363 5.773 -14.258 1 91.62 212 ARG A N 1
ATOM 1651 C CA . ARG A 1 212 ? -2.912 4.461 -14.578 1 91.62 212 ARG A CA 1
ATOM 1652 C C . ARG A 1 212 ? -2.303 3.381 -13.695 1 91.62 212 ARG A C 1
ATOM 1654 O O . ARG A 1 212 ? -1.154 3.5 -13.258 1 91.62 212 ARG A O 1
ATOM 1661 N N . ALA A 1 213 ? -3.098 2.357 -13.523 1 92.75 213 ALA A N 1
ATOM 1662 C CA . ALA A 1 213 ? -2.656 1.251 -12.68 1 92.75 213 ALA A CA 1
ATOM 1663 C C . ALA A 1 213 ? -1.286 0.741 -13.117 1 92.75 213 ALA A C 1
ATOM 1665 O O . ALA A 1 213 ? -0.403 0.526 -12.281 1 92.75 213 ALA A O 1
ATOM 1666 N N . GLY A 1 214 ? -1.125 0.542 -14.422 1 91.62 214 GLY A N 1
ATOM 1667 C CA . GLY A 1 214 ? 0.144 0.055 -14.938 1 91.62 214 GLY A CA 1
ATOM 1668 C C . GLY A 1 214 ? 1.311 0.97 -14.617 1 91.62 214 GLY A C 1
ATOM 1669 O O . GLY A 1 214 ? 2.408 0.5 -14.312 1 91.62 214 GLY A O 1
ATOM 1670 N N . GLU A 1 215 ? 1.113 2.254 -14.625 1 91.69 215 GLU A N 1
ATOM 1671 C CA . GLU A 1 215 ? 2.145 3.242 -14.32 1 91.69 215 GLU A CA 1
ATOM 1672 C C . GLU A 1 215 ? 2.549 3.178 -12.844 1 91.69 215 GLU A C 1
ATOM 1674 O O . GLU A 1 215 ? 3.734 3.242 -12.523 1 91.69 215 GLU A O 1
ATOM 1679 N N . VAL A 1 216 ? 1.558 3.078 -12.023 1 93 216 VAL A N 1
ATOM 1680 C CA . VAL A 1 216 ? 1.805 2.996 -10.586 1 93 216 VAL A CA 1
ATOM 1681 C C . VAL A 1 216 ? 2.672 1.778 -10.281 1 93 216 VAL A C 1
ATOM 1683 O O . VAL A 1 216 ? 3.676 1.886 -9.57 1 93 216 VAL A O 1
ATOM 1686 N N . VAL A 1 217 ? 2.299 0.697 -10.859 1 93.88 217 VAL A N 1
ATOM 1687 C CA . VAL A 1 217 ? 3.006 -0.556 -10.609 1 93.88 217 VAL A CA 1
ATOM 1688 C C . VAL A 1 217 ? 4.438 -0.457 -11.133 1 93.88 217 VAL A C 1
ATOM 1690 O O . VAL A 1 217 ? 5.383 -0.87 -10.461 1 93.88 217 VAL A O 1
ATOM 1693 N N . SER A 1 218 ? 4.625 0.096 -12.266 1 91.31 218 SER A N 1
ATOM 1694 C CA . SER A 1 218 ? 5.953 0.267 -12.836 1 91.31 218 SER A CA 1
ATOM 1695 C C . SER A 1 218 ? 6.82 1.172 -11.969 1 91.31 218 SER A C 1
ATOM 1697 O O . SER A 1 218 ? 7.992 0.868 -11.719 1 91.31 218 SER A O 1
ATOM 1699 N N . GLU A 1 219 ? 6.258 2.18 -11.5 1 91.12 219 GLU A N 1
ATOM 1700 C CA . GLU A 1 219 ? 7.008 3.143 -10.695 1 91.12 219 GLU A CA 1
ATOM 1701 C C . GLU A 1 219 ? 7.449 2.531 -9.367 1 91.12 219 GLU A C 1
ATOM 1703 O O . GLU A 1 219 ? 8.57 2.771 -8.914 1 91.12 219 GLU A O 1
ATOM 1708 N N . VAL A 1 220 ? 6.625 1.772 -8.836 1 93.88 220 VAL A N 1
ATOM 1709 C CA . VAL A 1 220 ? 6.906 1.224 -7.516 1 93.88 220 VAL A CA 1
ATOM 1710 C C . VAL A 1 220 ? 7.875 0.047 -7.641 1 93.88 220 VAL A C 1
ATOM 1712 O O . VAL A 1 220 ? 8.789 -0.105 -6.828 1 93.88 220 VAL A O 1
ATOM 1715 N N . PHE A 1 221 ? 7.75 -0.746 -8.711 1 93.31 221 PHE A N 1
ATOM 1716 C CA . PHE A 1 221 ? 8.383 -2.057 -8.664 1 93.31 221 PHE A CA 1
ATOM 1717 C C . PHE A 1 221 ? 9.492 -2.16 -9.711 1 93.31 221 PHE A C 1
ATOM 1719 O O . PHE A 1 221 ? 10.242 -3.135 -9.727 1 93.31 221 PHE A O 1
ATOM 1726 N N . GLU A 1 222 ? 9.578 -1.275 -10.594 1 85.88 222 GLU A N 1
ATOM 1727 C CA . GLU A 1 222 ? 10.648 -1.33 -11.586 1 85.88 222 GLU A CA 1
ATOM 1728 C C . GLU A 1 222 ? 11.969 -0.81 -11.008 1 85.88 222 GLU A C 1
ATOM 1730 O O . GLU A 1 222 ? 13.047 -1.185 -11.477 1 85.88 222 GLU A O 1
ATOM 1735 N N . GLN A 1 223 ? 11.742 0.127 -10.117 1 69.81 223 GLN A N 1
ATOM 1736 C CA . GLN A 1 223 ? 12.969 0.68 -9.562 1 69.81 223 GLN A CA 1
ATOM 1737 C C . GLN A 1 223 ? 13.664 -0.33 -8.648 1 69.81 223 GLN A C 1
ATOM 1739 O O . GLN A 1 223 ? 13 -1.131 -7.984 1 69.81 223 GLN A O 1
ATOM 1744 N N . ASN A 1 224 ? 14.945 -0.736 -8.992 1 61.41 224 ASN A N 1
ATOM 1745 C CA . ASN A 1 224 ? 15.773 -1.698 -8.266 1 61.41 224 ASN A CA 1
ATOM 1746 C C . ASN A 1 224 ? 15.898 -1.33 -6.793 1 61.41 224 ASN A C 1
ATOM 1748 O O . ASN A 1 224 ? 16.875 -1.696 -6.141 1 61.41 224 ASN A O 1
ATOM 1752 N N . SER A 1 225 ? 14.984 -0.587 -6.277 1 57.84 225 SER A N 1
ATOM 1753 C CA . SER A 1 225 ? 15.289 -0.197 -4.906 1 57.84 225 SER A CA 1
ATOM 1754 C C . SER A 1 225 ? 14.508 -1.041 -3.904 1 57.84 225 SER A C 1
ATOM 1756 O O . SER A 1 225 ? 13.297 -1.221 -4.051 1 57.84 225 SER A O 1
ATOM 1758 N N . GLU A 1 226 ? 15.258 -2.072 -3.395 1 58.69 226 GLU A N 1
ATOM 1759 C CA . GLU A 1 226 ? 14.625 -2.748 -2.266 1 58.69 226 GLU A CA 1
ATOM 1760 C C . GLU A 1 226 ? 14.43 -1.795 -1.092 1 58.69 226 GLU A C 1
ATOM 1762 O O . GLU A 1 226 ? 15.398 -1.255 -0.555 1 58.69 226 GLU A O 1
ATOM 1767 N N . PRO A 1 227 ? 13.195 -1.323 -1.012 1 57.72 227 PRO A N 1
ATOM 1768 C CA . PRO A 1 227 ? 13.102 -0.51 0.203 1 57.72 227 PRO A CA 1
ATOM 1769 C C . PRO A 1 227 ? 13.469 -1.292 1.465 1 57.72 227 PRO A C 1
ATOM 1771 O O . PRO A 1 227 ? 13.148 -2.479 1.572 1 57.72 227 PRO A O 1
ATOM 1774 N N . GLU A 1 228 ? 14.664 -1.088 2.047 1 63.25 228 GLU A N 1
ATOM 1775 C CA . GLU A 1 228 ? 14.852 -1.663 3.375 1 63.25 228 GLU A CA 1
ATOM 1776 C C . GLU A 1 228 ? 13.68 -1.32 4.293 1 63.25 228 GLU A C 1
ATOM 1778 O O . GLU A 1 228 ? 13.617 -0.216 4.84 1 63.25 228 GLU A O 1
ATOM 1783 N N . ILE A 1 229 ? 12.57 -2.062 4.152 1 72.06 229 ILE A N 1
ATOM 1784 C CA . ILE A 1 229 ? 11.383 -1.796 4.953 1 72.06 229 ILE A CA 1
ATOM 1785 C C . ILE A 1 229 ? 11.336 -2.754 6.141 1 72.06 229 ILE A C 1
ATOM 1787 O O . ILE A 1 229 ? 11.828 -3.879 6.059 1 72.06 229 ILE A O 1
ATOM 1791 N N . PRO A 1 230 ? 10.977 -2.203 7.273 1 77.25 230 PRO A N 1
ATOM 1792 C CA . PRO A 1 230 ? 10.789 -3.104 8.414 1 77.25 230 PRO A CA 1
ATOM 1793 C C . PRO A 1 230 ? 9.93 -4.32 8.07 1 77.25 230 PRO A C 1
ATOM 1795 O O . PRO A 1 230 ? 9.008 -4.215 7.258 1 77.25 230 PRO A O 1
ATOM 1798 N N . GLY A 1 231 ? 10.32 -5.43 8.656 1 85.12 231 GLY A N 1
ATOM 1799 C CA . GLY A 1 231 ? 9.508 -6.625 8.5 1 85.12 231 GLY A CA 1
ATOM 1800 C C . GLY A 1 231 ? 8.148 -6.512 9.156 1 85.12 231 GLY A C 1
ATOM 1801 O O . GLY A 1 231 ? 7.973 -5.738 10.102 1 85.12 231 GLY A O 1
ATOM 1802 N N . VAL A 1 232 ? 7.191 -7.148 8.586 1 92.69 232 VAL A N 1
ATOM 1803 C CA . VAL A 1 232 ? 5.848 -7.148 9.156 1 92.69 232 VAL A CA 1
ATOM 1804 C C . VAL A 1 232 ? 5.441 -8.57 9.523 1 92.69 232 VAL A C 1
ATOM 1806 O O . VAL A 1 232 ? 5.531 -9.484 8.688 1 92.69 232 VAL A O 1
ATOM 1809 N N . LYS A 1 233 ? 5.145 -8.781 10.797 1 93.62 233 LYS A N 1
ATOM 1810 C CA . LYS A 1 233 ? 4.473 -10.023 11.164 1 93.62 233 LYS A CA 1
ATOM 1811 C C . LYS A 1 233 ? 3.043 -10.055 10.633 1 93.62 233 LYS A C 1
ATOM 1813 O O . LYS A 1 233 ? 2.189 -9.289 11.078 1 93.62 233 LYS A O 1
ATOM 1818 N N . GLY A 1 234 ? 2.775 -10.922 9.742 1 93.69 234 GLY A N 1
ATOM 1819 C CA . GLY A 1 234 ? 1.563 -10.914 8.938 1 93.69 234 GLY A CA 1
ATOM 1820 C C . GLY A 1 234 ? 0.354 -11.453 9.68 1 93.69 234 GLY A C 1
ATOM 1821 O O . GLY A 1 234 ? 0.395 -11.633 10.898 1 93.69 234 GLY A O 1
ATOM 1822 N N . LEU A 1 235 ? -0.745 -11.555 8.969 1 94.5 235 LEU A N 1
ATOM 1823 C CA . LEU A 1 235 ? -2.014 -12.086 9.453 1 94.5 235 LEU A CA 1
ATOM 1824 C C . LEU A 1 235 ? -1.963 -13.602 9.57 1 94.5 235 LEU A C 1
ATOM 1826 O O . LEU A 1 235 ? -1.252 -14.266 8.812 1 94.5 235 LEU A O 1
ATOM 1830 N N . GLY A 1 236 ? -2.684 -14.094 10.469 1 92 236 GLY A N 1
ATOM 1831 C CA . GLY A 1 236 ? -2.834 -15.531 10.57 1 92 236 GLY A CA 1
ATOM 1832 C C . GLY A 1 236 ? -3.676 -16.125 9.461 1 92 236 GLY A C 1
ATOM 1833 O O . GLY A 1 236 ? -4.398 -15.406 8.766 1 92 236 GLY A O 1
ATOM 1834 N N . GLY A 1 237 ? -3.627 -17.438 9.242 1 88.44 237 GLY A N 1
ATOM 1835 C CA . GLY A 1 237 ? -4.312 -18.125 8.164 1 88.44 237 GLY A CA 1
ATOM 1836 C C . GLY A 1 237 ? -5.82 -17.984 8.219 1 88.44 237 GLY A C 1
ATOM 1837 O O . GLY A 1 237 ? -6.488 -17.984 7.188 1 88.44 237 GLY A O 1
ATOM 1838 N N . GLU A 1 238 ? -6.359 -17.719 9.344 1 90 238 GLU A N 1
ATOM 1839 C CA . GLU A 1 238 ? -7.809 -17.656 9.516 1 90 238 GLU A CA 1
ATOM 1840 C C . GLU A 1 238 ? -8.328 -16.234 9.344 1 90 238 GLU A C 1
ATOM 1842 O O . GLU A 1 238 ? -9.539 -16 9.383 1 90 238 GLU A O 1
ATOM 1847 N N . ALA A 1 239 ? -7.406 -15.375 9.07 1 91.44 239 ALA A N 1
ATOM 1848 C CA . ALA A 1 239 ? -7.789 -13.961 8.992 1 91.44 239 ALA A CA 1
ATOM 1849 C C . ALA A 1 239 ? -8.766 -13.727 7.848 1 91.44 239 ALA A C 1
ATOM 1851 O O . ALA A 1 239 ? -9.586 -12.805 7.902 1 91.44 239 ALA A O 1
ATOM 1852 N N . GLY A 1 240 ? -8.75 -14.586 6.879 1 91.38 240 GLY A N 1
ATOM 1853 C CA . GLY A 1 240 ? -9.617 -14.406 5.73 1 91.38 240 GLY A CA 1
ATOM 1854 C C . GLY A 1 240 ? -11.016 -14.969 5.949 1 91.38 240 GLY A C 1
ATOM 1855 O O . GLY A 1 240 ? -11.922 -14.727 5.148 1 91.38 240 GLY A O 1
ATOM 1856 N N . GLU A 1 241 ? -11.211 -15.648 7.094 1 93.31 241 GLU A N 1
ATOM 1857 C CA . GLU A 1 241 ? -12.477 -16.344 7.301 1 93.31 241 GLU A CA 1
ATOM 1858 C C . GLU A 1 241 ? -13.062 -16.016 8.672 1 93.31 241 GLU A C 1
ATOM 1860 O O . GLU A 1 241 ? -13.977 -16.703 9.141 1 93.31 241 GLU A O 1
ATOM 1865 N N . TRP A 1 242 ? -12.57 -15.055 9.367 1 92.75 242 TRP A N 1
ATOM 1866 C CA . TRP A 1 242 ? -12.977 -14.688 10.719 1 92.75 242 TRP A CA 1
ATOM 1867 C C . TRP A 1 242 ? -14.477 -14.453 10.797 1 92.75 242 TRP A C 1
ATOM 1869 O O . TRP A 1 242 ? -15.109 -14.75 11.805 1 92.75 242 TRP A O 1
ATOM 1879 N N . TRP A 1 243 ? -15.07 -13.914 9.758 1 91.75 243 TRP A N 1
ATOM 1880 C CA . TRP A 1 243 ? -16.453 -13.461 9.734 1 91.75 243 TRP A CA 1
ATOM 1881 C C . TRP A 1 243 ? -17.422 -14.648 9.805 1 91.75 243 TRP A C 1
ATOM 1883 O O . TRP A 1 243 ? -18.594 -14.484 10.164 1 91.75 243 TRP A O 1
ATOM 1893 N N . ARG A 1 244 ? -16.922 -15.805 9.453 1 90 244 ARG A N 1
ATOM 1894 C CA . ARG A 1 244 ? -17.734 -17 9.531 1 90 244 ARG A CA 1
ATOM 1895 C C . ARG A 1 244 ? -18.094 -17.328 10.977 1 90 244 ARG A C 1
ATOM 1897 O O . ARG A 1 244 ? -19.062 -18.062 11.234 1 90 244 ARG A O 1
ATOM 1904 N N . GLY A 1 245 ? -17.312 -16.812 11.953 1 88 245 GLY A N 1
ATOM 1905 C CA . GLY A 1 245 ? -17.562 -17.062 13.359 1 88 245 GLY A CA 1
ATOM 1906 C C . GLY A 1 245 ? -18.469 -16.047 14.008 1 88 245 GLY A C 1
ATOM 1907 O O . GLY A 1 245 ? -18.797 -16.141 15.195 1 88 245 GLY A O 1
ATOM 1908 N N . LEU A 1 246 ? -18.906 -15.07 13.219 1 91.31 246 LEU A N 1
ATOM 1909 C CA . LEU A 1 246 ? -19.781 -14.039 13.75 1 91.31 246 LEU A CA 1
ATOM 1910 C C . LEU A 1 246 ? -21.188 -14.578 14.008 1 91.31 246 LEU A C 1
ATOM 1912 O O . LEU A 1 246 ? -21.656 -15.469 13.281 1 91.31 246 LEU A O 1
ATOM 1916 N N . ASP A 1 247 ? -21.828 -13.992 15.023 1 88 247 ASP A N 1
ATOM 1917 C CA . ASP A 1 247 ? -23.219 -14.336 15.32 1 88 247 ASP A CA 1
ATOM 1918 C C . ASP A 1 247 ? -24.172 -13.711 14.289 1 88 247 ASP A C 1
ATOM 1920 O O . ASP A 1 247 ? -23.906 -12.617 13.789 1 88 247 ASP A O 1
ATOM 1924 N N . GLU A 1 248 ? -25.188 -14.539 13.906 1 83.56 248 GLU A N 1
ATOM 1925 C CA . GLU A 1 248 ? -26.234 -13.961 13.055 1 83.56 248 GLU A CA 1
ATOM 1926 C C . GLU A 1 248 ? -27.078 -12.953 13.828 1 83.56 248 GLU A C 1
ATOM 1928 O O . GLU A 1 248 ? -27.297 -13.117 15.031 1 83.56 248 GLU A O 1
ATOM 1933 N N . ASP A 1 249 ? -27.016 -11.719 13.492 1 71 249 ASP A N 1
ATOM 1934 C CA . ASP A 1 249 ? -27.828 -10.742 14.203 1 71 249 ASP A CA 1
ATOM 1935 C C . ASP A 1 249 ? -29.188 -11.328 14.578 1 71 249 ASP A C 1
ATOM 1937 O O . ASP A 1 249 ? -30 -11.617 13.711 1 71 249 ASP A O 1
ATOM 1941 N N . GLY A 1 250 ? -29.312 -12.477 15.375 1 52.97 250 GLY A N 1
ATOM 1942 C CA . GLY A 1 250 ? -30.641 -12.922 15.773 1 52.97 250 GLY A CA 1
ATOM 1943 C C . GLY A 1 250 ? -31.578 -11.773 16.125 1 52.97 250 GLY A C 1
ATOM 1944 O O . GLY A 1 250 ? -31.141 -10.773 16.688 1 52.97 250 GLY A O 1
ATOM 1945 N N . GLY A 1 251 ? -32.469 -11.391 15.312 1 47.72 251 GLY A N 1
ATOM 1946 C CA . GLY A 1 251 ? -33.656 -10.664 15.695 1 47.72 251 GLY A CA 1
ATOM 1947 C C . GLY A 1 251 ? -34.062 -10.891 17.141 1 47.72 251 GLY A C 1
ATOM 1948 O O . GLY A 1 251 ? -35.219 -10.758 17.5 1 47.72 251 GLY A O 1
ATOM 1949 N N . GLY A 1 252 ? -33.469 -11.852 17.844 1 41.84 252 GLY A N 1
ATOM 1950 C CA . GLY A 1 252 ? -34.188 -12.055 19.094 1 41.84 252 GLY A CA 1
ATOM 1951 C C . GLY A 1 252 ? -34.438 -10.766 19.859 1 41.84 252 GLY A C 1
ATOM 1952 O O . GLY A 1 252 ? -33.906 -9.719 19.516 1 41.84 252 GLY A O 1
ATOM 1953 N N . GLU A 1 253 ? -35.406 -10.93 20.953 1 39.09 253 GLU A N 1
ATOM 1954 C CA . GLU A 1 253 ? -35.906 -9.969 21.938 1 39.09 253 GLU A CA 1
ATOM 1955 C C . GLU A 1 253 ? -34.812 -9.016 22.391 1 39.09 253 GLU A C 1
ATOM 1957 O O . GLU A 1 253 ? -33.688 -9.438 22.625 1 39.09 253 GLU A O 1
ATOM 1962 N N . GLU A 1 254 ? -34.938 -7.777 22.047 1 39.16 254 GLU A N 1
ATOM 1963 C CA . GLU A 1 254 ? -34.281 -6.648 22.688 1 39.16 254 GLU A CA 1
ATOM 1964 C C . GLU A 1 254 ? -33.75 -7.023 24.062 1 39.16 254 GLU A C 1
ATOM 1966 O O . GLU A 1 254 ? -34.531 -7.219 25 1 39.16 254 GLU A O 1
ATOM 1971 N N . LYS A 1 255 ? -33.031 -7.918 24.359 1 35.31 255 LYS A N 1
ATOM 1972 C CA . LYS A 1 255 ? -32.625 -7.758 25.734 1 35.31 255 LYS A CA 1
ATOM 1973 C C . LYS A 1 255 ? -32.438 -6.285 26.094 1 35.31 255 LYS A C 1
ATOM 1975 O O . LYS A 1 255 ? -31.688 -5.566 25.422 1 35.31 255 LYS A O 1
ATOM 1980 N N . GLU A 1 256 ? -33.375 -5.605 26.672 1 35.12 256 GLU A N 1
ATOM 1981 C CA . GLU A 1 256 ? -33.188 -4.328 27.359 1 35.12 256 GLU A CA 1
ATOM 1982 C C . GLU A 1 256 ? -31.766 -4.168 27.875 1 35.12 256 GLU A C 1
ATOM 1984 O O . GLU A 1 256 ? -31.359 -4.832 28.828 1 35.12 256 GLU A O 1
ATOM 1989 N N . LYS A 1 257 ? -30.812 -4.246 27.172 1 37.03 257 LYS A N 1
ATOM 1990 C CA . LYS A 1 257 ? -29.594 -3.793 27.859 1 37.03 257 LYS A CA 1
ATOM 1991 C C . LYS A 1 257 ? -29.906 -2.697 28.875 1 37.03 257 LYS A C 1
ATOM 1993 O O . LYS A 1 257 ? -30.609 -1.728 28.547 1 37.03 257 LYS A O 1
ATOM 1998 N N . GLU A 1 258 ? -29.891 -2.963 30.156 1 34.88 258 GLU A N 1
ATOM 1999 C CA . GLU A 1 258 ? -29.969 -1.941 31.188 1 34.88 258 GLU A CA 1
ATOM 2000 C C . GLU A 1 258 ? -29.25 -0.667 30.766 1 34.88 258 GLU A C 1
ATOM 2002 O O . GLU A 1 258 ? -28.188 -0.728 30.141 1 34.88 258 GLU A O 1
ATOM 2007 N N . PRO A 1 259 ? -29.875 0.44 30.469 1 33.66 259 PRO A N 1
ATOM 2008 C CA . PRO A 1 259 ? -29.156 1.712 30.297 1 33.66 259 PRO A CA 1
ATOM 2009 C C . PRO A 1 259 ? -27.812 1.735 31 1 33.66 259 PRO A C 1
ATOM 2011 O O . PRO A 1 259 ? -27.688 1.199 32.094 1 33.66 259 PRO A O 1
ATOM 2014 N N . ARG A 1 260 ? -26.781 1.653 30.312 1 33.16 260 ARG A N 1
ATOM 2015 C CA . ARG A 1 260 ? -25.578 1.97 31.078 1 33.16 260 ARG A CA 1
ATOM 2016 C C . ARG A 1 260 ? -25.891 2.947 32.219 1 33.16 260 ARG A C 1
ATOM 2018 O O . ARG A 1 260 ? -26.453 4.016 31.969 1 33.16 260 ARG A O 1
ATOM 2025 N N . LYS A 1 261 ? -26.141 2.584 33.438 1 30.8 261 LYS A N 1
ATOM 2026 C CA . LYS A 1 261 ? -26.141 3.48 34.594 1 30.8 261 LYS A CA 1
ATOM 2027 C C . LYS A 1 261 ? -25.094 4.586 34.438 1 30.8 261 LYS A C 1
ATOM 2029 O O . LYS A 1 261 ? -23.922 4.305 34.219 1 30.8 261 LYS A O 1
ATOM 2034 N N . LYS A 1 262 ? -25.484 5.773 33.906 1 30.83 262 LYS A N 1
ATOM 2035 C CA . LYS A 1 262 ? -24.625 6.902 34.25 1 30.83 262 LYS A CA 1
ATOM 2036 C C . LYS A 1 262 ? -23.938 6.688 35.594 1 30.83 262 LYS A C 1
ATOM 2038 O O . LYS A 1 262 ? -24.609 6.438 36.625 1 30.83 262 LYS A O 1
ATOM 2043 N N . PHE A 1 263 ? -22.719 6.258 35.688 1 26.89 263 PHE A N 1
ATOM 2044 C CA . PHE A 1 263 ? -21.984 6.43 36.938 1 26.89 263 PHE A CA 1
ATOM 2045 C C . PHE A 1 263 ? -22.359 7.742 37.625 1 26.89 263 PHE A C 1
ATOM 2047 O O . PHE A 1 263 ? -22.078 8.82 37.094 1 26.89 263 PHE A O 1
ATOM 2054 N N . GLU A 1 264 ? -23.547 7.93 38.188 1 26.89 264 GLU A N 1
ATOM 2055 C CA . GLU A 1 264 ? -23.625 9.016 39.156 1 26.89 264 GLU A CA 1
ATOM 2056 C C . GLU A 1 264 ? -22.312 9.141 39.938 1 26.89 264 GLU A C 1
ATOM 2058 O O . GLU A 1 264 ? -21.75 8.141 40.375 1 26.89 264 GLU A O 1
ATOM 2063 N N . PRO A 1 265 ? -21.516 10.234 39.625 1 29.62 265 PRO A N 1
ATOM 2064 C CA . PRO A 1 265 ? -20.406 10.438 40.562 1 29.62 265 PRO A CA 1
ATOM 2065 C C . PRO A 1 265 ? -20.781 10.07 42 1 29.62 265 PRO A C 1
ATOM 2067 O O . PRO A 1 265 ? -21.719 10.641 42.562 1 29.62 265 PRO A O 1
ATOM 2070 N N . GLY A 1 266 ? -21.016 8.875 42.312 1 24.95 266 GLY A N 1
ATOM 2071 C CA . GLY A 1 266 ? -21.094 8.594 43.719 1 24.95 266 GLY A CA 1
ATOM 2072 C C . GLY A 1 266 ? -20.25 9.539 44.562 1 24.95 266 GLY A C 1
ATOM 2073 O O . GLY A 1 266 ? -19.094 9.789 44.25 1 24.95 266 GLY A O 1
ATOM 2074 N N . GLY A 1 267 ? -20.906 10.672 45.125 1 27.02 267 GLY A N 1
ATOM 2075 C CA . GLY A 1 267 ? -20.406 11.609 46.125 1 27.02 267 GLY A CA 1
ATOM 2076 C C . GLY A 1 267 ? -19.516 10.961 47.156 1 27.02 267 GLY A C 1
ATOM 2077 O O . GLY A 1 267 ? -19.062 11.617 48.094 1 27.02 267 GLY A O 1
ATOM 2078 N N . GLY A 1 268 ? -19.812 9.625 47.344 1 24.44 268 GLY A N 1
ATOM 2079 C CA . GLY A 1 268 ? -19.328 9.266 48.656 1 24.44 268 GLY A CA 1
ATOM 2080 C C . GLY A 1 268 ? -17.828 9.406 48.812 1 24.44 268 GLY A C 1
ATOM 2081 O O . GLY A 1 268 ? -17.281 9.188 49.906 1 24.44 268 GLY A O 1
ATOM 2082 N N . ALA A 1 269 ? -17.156 9.047 47.719 1 24.58 269 ALA A N 1
ATOM 2083 C CA . ALA A 1 269 ? -15.828 8.648 48.156 1 24.58 269 ALA A CA 1
ATOM 2084 C C . ALA A 1 269 ? -15.047 9.852 48.688 1 24.58 269 ALA A C 1
ATOM 2086 O O . ALA A 1 269 ? -14.07 10.281 48.062 1 24.58 269 ALA A O 1
ATOM 2087 N N . GLN A 1 270 ? -15.844 10.961 48.969 1 24.11 270 GLN A N 1
ATOM 2088 C CA . GLN A 1 270 ? -15.039 12.016 49.594 1 24.11 270 GLN A CA 1
ATOM 2089 C C . GLN A 1 270 ? -14.125 11.445 50.656 1 24.11 270 GLN A C 1
ATOM 2091 O O . GLN A 1 270 ? -13.031 11.969 50.906 1 24.11 270 GLN A O 1
ATOM 2096 N N . GLU A 1 271 ? -14.891 10.672 51.531 1 24.5 271 GLU A N 1
ATOM 2097 C CA . GLU A 1 271 ? -14.414 10.789 52.906 1 24.5 271 GLU A CA 1
ATOM 2098 C C . GLU A 1 271 ? -13.07 10.094 53.094 1 24.5 271 GLU A C 1
ATOM 2100 O O . GLU A 1 271 ? -12.414 10.25 54.125 1 24.5 271 GLU A O 1
ATOM 2105 N N . ARG A 1 272 ? -13.023 8.938 52.375 1 21.47 272 ARG A N 1
ATOM 2106 C CA . ARG A 1 272 ? -12.164 8.086 53.188 1 21.47 272 ARG A CA 1
ATOM 2107 C C . ARG A 1 272 ? -10.758 8.656 53.312 1 21.47 272 ARG A C 1
ATOM 2109 O O . ARG A 1 272 ? -10.016 8.328 54.219 1 21.47 272 ARG A O 1
ATOM 2116 N N . TRP A 1 273 ? -10.25 8.906 52.031 1 22.58 273 TRP A N 1
ATOM 2117 C CA . TRP A 1 273 ? -8.82 8.648 52.125 1 22.58 273 TRP A CA 1
ATOM 2118 C C . TRP A 1 273 ? -8.141 9.656 53.031 1 22.58 273 TRP A C 1
ATOM 2120 O O . TRP A 1 273 ? -6.98 10.023 52.844 1 22.58 273 TRP A O 1
ATOM 2130 N N . LEU A 1 274 ? -9.078 10.305 53.844 1 22.31 274 LEU A N 1
ATOM 2131 C CA . LEU A 1 274 ? -8.469 11.25 54.781 1 22.31 274 LEU A CA 1
ATOM 2132 C C . LEU A 1 274 ? -7.379 10.57 55.625 1 22.31 274 LEU A C 1
ATOM 2134 O O . LEU A 1 274 ? -7.098 11 56.75 1 22.31 274 LEU A O 1
ATOM 2138 N N . GLN A 1 275 ? -7.051 9.32 55.25 1 21.8 275 GLN A N 1
ATOM 2139 C CA . GLN A 1 275 ? -6.246 8.789 56.344 1 21.8 275 GLN A CA 1
ATOM 2140 C C . GLN A 1 275 ? -5.199 9.805 56.812 1 21.8 275 GLN A C 1
ATOM 2142 O O . GLN A 1 275 ? -4.75 10.633 56 1 21.8 275 GLN A O 1
ATOM 2147 N N . ASN A 1 276 ? -4.969 9.93 58.156 1 22.66 276 ASN A N 1
ATOM 2148 C CA . ASN A 1 276 ? -4.199 10.734 59.094 1 22.66 276 ASN A CA 1
ATOM 2149 C C . ASN A 1 276 ? -2.75 10.898 58.625 1 22.66 276 ASN A C 1
ATOM 2151 O O . ASN A 1 276 ? -2.105 9.922 58.25 1 22.66 276 ASN A O 1
ATOM 2155 N N . PRO A 1 277 ? -2.416 12.117 58.125 1 25.05 277 PRO A N 1
ATOM 2156 C CA . PRO A 1 277 ? -1.044 12.5 57.781 1 25.05 277 PRO A CA 1
ATOM 2157 C C . PRO A 1 277 ? -0.017 11.953 58.781 1 25.05 277 PRO A C 1
ATOM 2159 O O . PRO A 1 277 ? -0.144 12.18 60 1 25.05 277 PRO A O 1
ATOM 2162 N N . ILE A 1 278 ? 0.292 10.656 58.688 1 24.09 278 ILE A N 1
ATOM 2163 C CA . ILE A 1 278 ? 1.273 10.242 59.656 1 24.09 278 ILE A CA 1
ATOM 2164 C C . ILE A 1 278 ? 2.322 11.336 59.844 1 24.09 278 ILE A C 1
ATOM 2166 O O . ILE A 1 278 ? 2.859 11.859 58.875 1 24.09 278 ILE A O 1
ATOM 2170 N N . PRO A 1 279 ? 2.328 11.984 61 1 25.98 279 PRO A N 1
ATOM 2171 C CA . PRO A 1 279 ? 3.189 13.055 61.5 1 25.98 279 PRO A CA 1
ATOM 2172 C C . PRO A 1 279 ? 4.668 12.805 61.219 1 25.98 279 PRO A C 1
ATOM 2174 O O . PRO A 1 279 ? 5.246 11.852 61.719 1 25.98 279 PRO A O 1
ATOM 2177 N N . GLY A 1 280 ? 4.941 12.586 59.844 1 20.81 280 GLY A N 1
ATOM 2178 C CA . GLY A 1 280 ? 6.359 12.305 59.719 1 20.81 280 GLY A CA 1
ATOM 2179 C C . GLY A 1 280 ? 7.238 13.266 60.469 1 20.81 280 GLY A C 1
ATOM 2180 O O . GLY A 1 280 ? 6.875 14.43 60.688 1 20.81 280 GLY A O 1
ATOM 2181 N N . LYS A 1 281 ? 7.961 12.75 61.438 1 22.42 281 LYS A N 1
ATOM 2182 C CA . LYS A 1 281 ? 8.875 13.352 62.406 1 22.42 281 LYS A CA 1
ATOM 2183 C C . LYS A 1 281 ? 9.852 14.305 61.719 1 22.42 281 LYS A C 1
ATOM 2185 O O . LYS A 1 281 ? 10.562 13.914 60.781 1 22.42 281 LYS A O 1
ATOM 2190 N N . PRO A 1 282 ? 9.398 15.586 61.562 1 25.23 282 PRO A N 1
ATOM 2191 C CA . PRO A 1 282 ? 10.328 16.594 61.062 1 25.23 282 PRO A CA 1
ATOM 2192 C C . PRO A 1 282 ? 11.734 16.453 61.656 1 25.23 282 PRO A C 1
ATOM 2194 O O . PRO A 1 282 ? 11.883 16.25 62.875 1 25.23 282 PRO A O 1
ATOM 2197 N N . VAL A 1 283 ? 12.578 15.758 60.938 1 21.8 283 VAL A N 1
ATOM 2198 C CA . VAL A 1 283 ? 13.984 15.734 61.312 1 21.8 283 VAL A CA 1
ATOM 2199 C C . VAL A 1 283 ? 14.5 17.156 61.5 1 21.8 283 VAL A C 1
ATOM 2201 O O . VAL A 1 283 ? 14.25 18.031 60.656 1 21.8 283 VAL A O 1
ATOM 2204 N N . SER A 1 284 ? 14.789 17.609 62.688 1 18.52 284 SER A N 1
ATOM 2205 C CA . SER A 1 284 ? 15.172 18.828 63.406 1 18.52 284 SER A CA 1
ATOM 2206 C C . SER A 1 284 ? 16.453 19.422 62.812 1 18.52 284 SER A C 1
ATOM 2208 O O . SER A 1 284 ? 16.891 20.5 63.25 1 18.52 284 SER A O 1
ATOM 2210 N N . ASP A 1 285 ? 17.188 18.766 61.844 1 20.2 285 ASP A N 1
ATOM 2211 C CA . ASP A 1 285 ? 18.547 19.203 62.188 1 20.2 285 ASP A CA 1
ATOM 2212 C C . ASP A 1 285 ? 18.734 20.688 61.906 1 20.2 285 ASP A C 1
ATOM 2214 O O . ASP A 1 285 ? 18.234 21.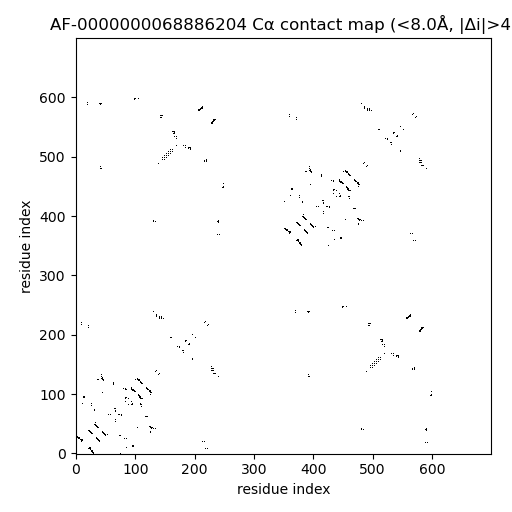203 60.906 1 20.2 285 ASP A O 1
ATOM 2218 N N . THR A 1 286 ? 19.281 21.516 62.781 1 19.16 286 THR A N 1
ATOM 2219 C CA . THR A 1 286 ? 19.516 22.859 63.281 1 19.16 286 THR A CA 1
ATOM 2220 C C . THR A 1 286 ? 20.516 23.594 62.406 1 19.16 286 THR A C 1
ATOM 2222 O O . THR A 1 286 ? 20.672 24.812 62.5 1 19.16 286 THR A O 1
ATOM 2225 N N . ASP A 1 287 ? 21.297 23.062 61.375 1 20.62 287 ASP A N 1
ATOM 2226 C CA . ASP A 1 287 ? 22.578 23.766 61.469 1 20.62 287 ASP A CA 1
ATOM 2227 C C . ASP A 1 287 ? 22.438 25.219 61.031 1 20.62 287 ASP A C 1
ATOM 2229 O O . ASP A 1 287 ? 21.672 25.516 60.094 1 20.62 287 ASP A O 1
ATOM 2233 N N . ASP A 1 288 ? 23.062 26.234 61.656 1 19.75 288 ASP A N 1
ATOM 2234 C CA . ASP A 1 288 ? 23.141 27.641 62 1 19.75 288 ASP A CA 1
ATOM 2235 C C . ASP A 1 288 ? 23.812 28.438 60.875 1 19.75 288 ASP A C 1
ATOM 2237 O O . ASP A 1 288 ? 24.125 29.625 61.062 1 19.75 288 ASP A O 1
ATOM 2241 N N . ASP A 1 289 ? 24.156 27.891 59.625 1 22.05 289 ASP A N 1
ATOM 2242 C CA . ASP A 1 289 ? 25.281 28.688 59.188 1 22.05 289 ASP A CA 1
ATOM 2243 C C . ASP A 1 289 ? 24.875 30.141 58.906 1 22.05 289 ASP A C 1
ATOM 2245 O O . ASP A 1 289 ? 23.797 30.375 58.344 1 22.05 289 ASP A O 1
ATOM 2249 N N . GLU A 1 290 ? 25.547 31.109 59.438 1 20.47 290 GLU A N 1
ATOM 2250 C CA . GLU A 1 290 ? 25.578 32.531 59.75 1 20.47 290 GLU A CA 1
ATOM 2251 C C . GLU A 1 290 ? 25.828 33.375 58.469 1 20.47 290 GLU A C 1
ATOM 2253 O O . GLU A 1 290 ? 26.953 33.812 58.25 1 20.47 290 GLU A O 1
ATOM 2258 N N . PHE A 1 291 ? 25.422 32.938 57.219 1 21.66 291 PHE A N 1
ATOM 2259 C CA . PHE A 1 291 ? 26.031 33.781 56.188 1 21.66 291 PHE A CA 1
ATOM 2260 C C . PHE A 1 291 ? 25.594 35.219 56.344 1 21.66 291 PHE A C 1
ATOM 2262 O O . PHE A 1 291 ? 24.406 35.5 56.531 1 21.66 291 PHE A O 1
ATOM 2269 N N . GLU A 1 292 ? 26.547 36.094 56.5 1 20.73 292 GLU A N 1
ATOM 2270 C CA . GLU A 1 292 ? 26.594 37.531 56.75 1 20.73 292 GLU A CA 1
ATOM 2271 C C . GLU A 1 292 ? 26 38.344 55.594 1 20.73 292 GLU A C 1
ATOM 2273 O O . GLU A 1 292 ? 26.234 38 54.438 1 20.73 292 GLU A O 1
ATOM 2278 N N . VAL A 1 293 ? 25.109 39.25 55.844 1 21.69 293 VAL A N 1
ATOM 2279 C CA . VAL A 1 293 ? 24.062 40.125 55.344 1 21.69 293 VAL A CA 1
ATOM 2280 C C . VAL A 1 293 ? 24.688 41.25 54.5 1 21.69 293 VAL A C 1
ATOM 2282 O O . VAL A 1 293 ? 25.141 42.25 55.062 1 21.69 293 VAL A O 1
ATOM 2285 N N . ARG A 1 294 ? 25.625 40.938 53.562 1 23.03 294 ARG A N 1
ATOM 2286 C CA . ARG A 1 294 ? 26.234 42.25 53.25 1 23.03 294 ARG A CA 1
ATOM 2287 C C . ARG A 1 294 ? 25.219 43.219 52.688 1 23.03 294 ARG A C 1
ATOM 2289 O O . ARG A 1 294 ? 24.281 42.812 51.969 1 23.03 294 ARG A O 1
ATOM 2296 N N . ARG A 1 295 ? 25.484 44.531 52.906 1 20.31 295 ARG A N 1
ATOM 2297 C CA . ARG A 1 295 ? 24.812 45.812 52.969 1 20.31 295 ARG A CA 1
ATOM 2298 C C . ARG A 1 295 ? 24.5 46.344 51.594 1 20.31 295 ARG A C 1
ATOM 2300 O O . ARG A 1 295 ? 25.422 46.531 50.781 1 20.31 295 ARG A O 1
ATOM 2307 N N . THR A 1 296 ? 23.391 45.906 51 1 21.5 296 THR A N 1
ATOM 2308 C CA . THR A 1 296 ? 22.859 46.375 49.719 1 21.5 296 THR A CA 1
ATOM 2309 C C . THR A 1 296 ? 22.781 47.906 49.688 1 21.5 296 THR A C 1
ATOM 2311 O O . THR A 1 296 ? 22.141 48.5 50.531 1 21.5 296 THR A O 1
ATOM 2314 N N . PRO A 1 297 ? 23.719 48.531 49.031 1 22.62 297 PRO A N 1
ATOM 2315 C CA . PRO A 1 297 ? 23.688 49.969 49.188 1 22.62 297 PRO A CA 1
ATOM 2316 C C . PRO A 1 297 ? 22.375 50.594 48.719 1 22.62 297 PRO A C 1
ATOM 2318 O O . PRO A 1 297 ? 21.641 49.969 47.938 1 22.62 297 PRO A O 1
ATOM 2321 N N . PRO A 1 298 ? 22.281 52.031 48.938 1 19.72 298 PRO A N 1
ATOM 2322 C CA . PRO A 1 298 ? 21.172 52.938 49.188 1 19.72 298 PRO A CA 1
ATOM 2323 C C . PRO A 1 298 ? 20.359 53.25 47.938 1 19.72 298 PRO A C 1
ATOM 2325 O O . PRO A 1 298 ? 20.859 53.125 46.812 1 19.72 298 PRO A O 1
ATOM 2328 N N . ARG A 1 299 ? 19.094 53.5 48.094 1 19.45 299 ARG A N 1
ATOM 2329 C CA . ARG A 1 299 ? 17.797 53.656 47.438 1 19.45 299 ARG A CA 1
ATOM 2330 C C . ARG A 1 299 ? 17.734 55 46.688 1 19.45 299 ARG A C 1
ATOM 2332 O O . ARG A 1 299 ? 17.578 56.031 47.312 1 19.45 299 ARG A O 1
ATOM 2339 N N . ALA A 1 300 ? 18.625 55.25 45.75 1 21.23 300 ALA A N 1
ATOM 2340 C CA . ALA A 1 300 ? 18.453 56.656 45.438 1 21.23 300 ALA A CA 1
ATOM 2341 C C . ALA A 1 300 ? 17.016 56.969 45.062 1 21.23 300 ALA A C 1
ATOM 2343 O O . ALA A 1 300 ? 16.297 56.125 44.531 1 21.23 300 ALA A O 1
ATOM 2344 N N . SER A 1 301 ? 16.656 58.281 45.344 1 16.83 301 SER A N 1
ATOM 2345 C CA . SER A 1 301 ? 15.438 59 45.688 1 16.83 301 SER A CA 1
ATOM 2346 C C . SER A 1 301 ? 14.492 59.094 44.5 1 16.83 301 SER A C 1
ATOM 2348 O O . SER A 1 301 ? 14.836 58.688 43.406 1 16.83 301 SER A O 1
ATOM 2350 N N . GLU A 1 302 ? 14 60.375 44.25 1 16.89 302 GLU A N 1
ATOM 2351 C CA . GLU A 1 302 ? 12.68 60.969 44.406 1 16.89 302 GLU A CA 1
ATOM 2352 C C . GLU A 1 302 ? 11.992 61.125 43.031 1 16.89 302 GLU A C 1
ATOM 2354 O O . GLU A 1 302 ? 10.797 61.406 42.969 1 16.89 302 GLU A O 1
ATOM 2359 N N . ARG A 1 303 ? 12.586 61.125 41.844 1 19.52 303 ARG A N 1
ATOM 2360 C CA . ARG A 1 303 ? 12.094 62.312 41.156 1 19.52 303 ARG A CA 1
ATOM 2361 C C . ARG A 1 303 ? 10.617 62.188 40.812 1 19.52 303 ARG A C 1
ATOM 2363 O O . ARG A 1 303 ? 10.156 61.094 40.469 1 19.52 303 ARG A O 1
ATOM 2370 N N . THR A 1 304 ? 9.984 63.375 40.656 1 17.75 304 THR A N 1
ATOM 2371 C CA . THR A 1 304 ? 8.641 63.906 40.875 1 17.75 304 THR A CA 1
ATOM 2372 C C . THR A 1 304 ? 7.68 63.406 39.812 1 17.75 304 THR A C 1
ATOM 2374 O O . THR A 1 304 ? 8.109 62.969 38.719 1 17.75 304 THR A O 1
ATOM 2377 N N . PRO A 1 305 ? 6.543 64.25 39.625 1 17.27 305 PRO A N 1
ATOM 2378 C CA . PRO A 1 305 ? 5.094 64.062 39.719 1 17.27 305 PRO A CA 1
ATOM 2379 C C . PRO A 1 305 ? 4.453 63.719 38.344 1 17.27 305 PRO A C 1
ATOM 2381 O O . PRO A 1 305 ? 3.736 62.719 38.219 1 17.27 305 PRO A O 1
ATOM 2384 N N . GLN A 1 306 ? 4.02 64.812 37.469 1 16.44 306 GLN A N 1
ATOM 2385 C CA . GLN A 1 306 ? 2.645 65.312 37.562 1 16.44 306 GLN A CA 1
ATOM 2386 C C . GLN A 1 306 ? 1.791 64.688 36.438 1 16.44 306 GLN A C 1
ATOM 2388 O O . GLN A 1 306 ? 0.886 63.906 36.688 1 16.44 306 GLN A O 1
ATOM 2393 N N . SER A 1 307 ? 1.155 65.688 35.469 1 17.64 307 SER A N 1
ATOM 2394 C CA . SER A 1 307 ? -0.241 66.062 35.281 1 17.64 307 SER A CA 1
ATOM 2395 C C . SER A 1 307 ? -0.874 65.312 34.125 1 17.64 307 SER A C 1
ATOM 2397 O O . SER A 1 307 ? -0.189 64.938 33.188 1 17.64 307 SER A O 1
ATOM 2399 N N . ILE A 1 308 ? -2.189 65.062 34.281 1 17.88 308 ILE A N 1
ATOM 2400 C CA . ILE A 1 308 ? -3.299 64.188 33.875 1 17.88 308 ILE A CA 1
ATOM 2401 C C . ILE A 1 308 ? -3.762 64.562 32.469 1 17.88 308 ILE A C 1
ATOM 2403 O O . ILE A 1 308 ? -3.898 63.656 31.609 1 17.88 308 ILE A O 1
ATOM 2407 N N . LYS A 1 309 ? -4.367 65.75 32.188 1 17.12 309 LYS A N 1
ATOM 2408 C CA . LYS A 1 309 ? -5.812 65.625 32.031 1 17.12 309 LYS A CA 1
ATOM 2409 C C . LYS A 1 309 ? -6.184 65.312 30.578 1 17.12 309 LYS A C 1
ATOM 2411 O O . LYS A 1 309 ? -7.016 64.438 30.328 1 17.12 309 LYS A O 1
ATOM 2416 N N . LYS A 1 310 ? -6.004 66.125 29.531 1 18.36 310 LYS A N 1
ATOM 2417 C CA . LYS A 1 310 ? -7.258 66.75 29.109 1 18.36 310 LYS A CA 1
ATOM 2418 C C . LYS A 1 310 ? -8.047 65.812 28.203 1 18.36 310 LYS A C 1
ATOM 2420 O O . LYS A 1 310 ? -7.469 64.938 27.547 1 18.36 310 LYS A O 1
ATOM 2425 N N . PRO A 1 311 ? -9.188 66.438 27.375 1 18.48 311 PRO A N 1
ATOM 2426 C CA . PRO A 1 311 ? -10.641 66.375 27.234 1 18.48 311 PRO A CA 1
ATOM 2427 C C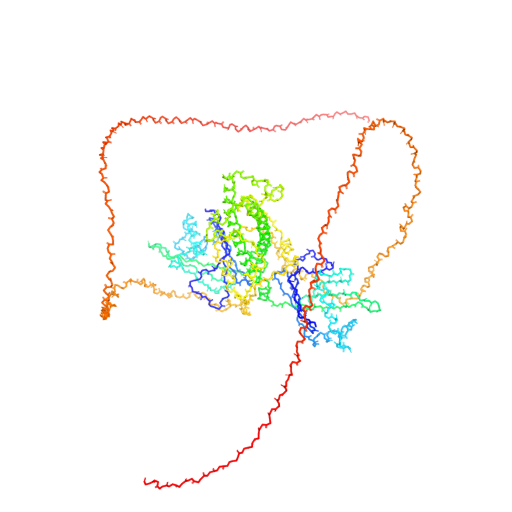 . PRO A 1 311 ? -11.07 65.562 26 1 18.48 311 PRO A C 1
ATOM 2429 O O . PRO A 1 311 ? -11.945 64.688 26.094 1 18.48 311 PRO A O 1
ATOM 2432 N N . GLN A 1 312 ? -10.766 66 24.703 1 17.56 312 GLN A N 1
ATOM 2433 C CA . GLN A 1 312 ? -11.867 66.562 23.922 1 17.56 312 GLN A CA 1
ATOM 2434 C C . GLN A 1 312 ? -12.641 65.438 23.203 1 17.56 312 GLN A C 1
ATOM 2436 O O . GLN A 1 312 ? -12.125 64.375 22.984 1 17.56 312 GLN A O 1
ATOM 2441 N N . SER A 1 313 ? -13.703 65.938 22.234 1 17.72 313 SER A N 1
ATOM 2442 C CA . SER A 1 313 ? -15.094 65.812 21.828 1 17.72 313 SER A CA 1
ATOM 2443 C C . SER A 1 313 ? -15.25 64.75 20.75 1 17.72 313 SER A C 1
ATOM 2445 O O . SER A 1 313 ? -14.289 64.375 20.047 1 17.72 313 SER A O 1
ATOM 2447 N N . ILE A 1 314 ? -16.594 64.438 20.312 1 18.23 314 ILE A N 1
ATOM 2448 C CA . ILE A 1 314 ? -17.625 63.438 20.078 1 18.23 314 ILE A CA 1
ATOM 2449 C C . ILE A 1 314 ? -17.797 63.219 18.578 1 18.23 314 ILE A C 1
ATOM 2451 O O . ILE A 1 314 ? -18.125 62.125 18.125 1 18.23 314 ILE A O 1
ATOM 2455 N N . SER A 1 315 ? -17.656 64.125 17.516 1 19.44 315 SER A N 1
ATOM 2456 C CA . SER A 1 315 ? -18.891 64.188 16.75 1 19.44 315 SER A CA 1
ATOM 2457 C C . SER A 1 315 ? -19.109 63 15.875 1 19.44 315 SER A C 1
ATOM 2459 O O . SER A 1 315 ? -18.156 62.312 15.484 1 19.44 315 SER A O 1
ATOM 2461 N N . PRO A 1 316 ? -20.469 62.812 15.289 1 20.12 316 PRO A N 1
ATOM 2462 C CA . PRO A 1 316 ? -21.406 61.719 14.992 1 20.12 316 PRO A CA 1
ATOM 2463 C C . PRO A 1 316 ? -21.281 61.219 13.555 1 20.12 316 PRO A C 1
ATOM 2465 O O . PRO A 1 316 ? -21.516 60.031 13.289 1 20.12 316 PRO A O 1
ATOM 2468 N N . PRO A 1 317 ? -20.734 61.938 12.477 1 19.56 317 PRO A N 1
ATOM 2469 C CA . PRO A 1 317 ? -21.766 62.125 11.453 1 19.56 317 PRO A CA 1
ATOM 2470 C C . PRO A 1 317 ? -22.109 60.844 10.711 1 19.56 317 PRO A C 1
ATOM 2472 O O . PRO A 1 317 ? -21.391 59.844 10.82 1 19.56 317 PRO A O 1
ATOM 2475 N N . SER A 1 318 ? -22.656 61 9.289 1 19.91 318 SER A N 1
ATOM 2476 C CA . SER A 1 318 ? -23.812 60.75 8.445 1 19.91 318 SER A CA 1
ATOM 2477 C C . SER A 1 318 ? -23.578 59.531 7.551 1 19.91 318 SER A C 1
ATOM 2479 O O . SER A 1 318 ? -22.469 59.281 7.094 1 19.91 318 SER A O 1
ATOM 2481 N N . PHE A 1 319 ? -24.594 58.594 7.297 1 20.39 319 PHE A N 1
ATOM 2482 C CA . PHE A 1 319 ? -24.906 57.219 6.883 1 20.39 319 PHE A CA 1
ATOM 2483 C C . PHE A 1 319 ? -24.969 57.125 5.363 1 20.39 319 PHE A C 1
ATOM 2485 O O . PHE A 1 319 ? -25.094 56 4.82 1 20.39 319 PHE A O 1
ATOM 2492 N N . ARG A 1 320 ? -24.688 58.094 4.43 1 20.03 320 ARG A N 1
ATOM 2493 C CA . ARG A 1 320 ? -25.578 57.969 3.283 1 20.03 320 ARG A CA 1
ATOM 2494 C C . ARG A 1 320 ? -25.266 56.719 2.469 1 20.03 320 ARG A C 1
ATOM 2496 O O . ARG A 1 320 ? -24.125 56.469 2.09 1 20.03 320 ARG A O 1
ATOM 2503 N N . ARG A 1 321 ? -26.297 55.75 2.287 1 19.75 321 ARG A N 1
ATOM 2504 C CA . ARG A 1 321 ? -26.484 54.406 1.809 1 19.75 321 ARG A CA 1
ATOM 2505 C C . ARG A 1 321 ? -26.469 54.344 0.285 1 19.75 321 ARG A C 1
ATOM 2507 O O . ARG A 1 321 ? -26.828 53.312 -0.311 1 19.75 321 ARG A O 1
ATOM 2514 N N . LYS A 1 322 ? -25.812 55.188 -0.546 1 20.08 322 LYS A N 1
ATOM 2515 C CA . LYS A 1 322 ? -26.453 55.219 -1.858 1 20.08 322 LYS A CA 1
ATOM 2516 C C . LYS A 1 322 ? -26.344 53.844 -2.543 1 20.08 322 LYS A C 1
ATOM 2518 O O . LYS A 1 322 ? -25.25 53.281 -2.666 1 20.08 322 LYS A O 1
ATOM 2523 N N . LEU A 1 323 ? -27.547 53.125 -2.91 1 20.27 323 LEU A N 1
ATOM 2524 C CA . LEU A 1 323 ? -28.031 51.844 -3.439 1 20.27 323 LEU A CA 1
ATOM 2525 C C . LEU A 1 323 ? -27.781 51.75 -4.941 1 20.27 323 LEU A C 1
ATOM 2527 O O . LEU A 1 323 ? -28.016 50.719 -5.551 1 20.27 323 LEU A O 1
ATOM 2531 N N . SER A 1 324 ? -26.766 52.219 -5.637 1 20.06 324 SER A N 1
ATOM 2532 C CA . SER A 1 324 ? -27.016 52.375 -7.07 1 20.06 324 SER A CA 1
ATOM 2533 C C . SER A 1 324 ? -27.375 51.031 -7.699 1 20.06 324 SER A C 1
ATOM 2535 O O . SER A 1 324 ? -26.938 49.969 -7.223 1 20.06 324 SER A O 1
ATOM 2537 N N . PRO A 1 325 ? -28.203 51.062 -8.961 1 22.08 325 PRO A N 1
ATOM 2538 C CA . PRO A 1 325 ? -29.188 50.312 -9.766 1 22.08 325 PRO A CA 1
ATOM 2539 C C . PRO A 1 325 ? -28.562 49.156 -10.523 1 22.08 325 PRO A C 1
ATOM 2541 O O . PRO A 1 325 ? -27.344 49.094 -10.711 1 22.08 325 PRO A O 1
ATOM 2544 N N . CYS A 1 326 ? -29.469 48.188 -11.156 1 22.56 326 CYS A N 1
ATOM 2545 C CA . CYS A 1 326 ? -29.766 46.812 -11.641 1 22.56 326 CYS A CA 1
ATOM 2546 C C . CYS A 1 326 ? -29.328 46.656 -13.094 1 22.56 326 CYS A C 1
ATOM 2548 O O . CYS A 1 326 ? -30.047 47.094 -14.008 1 22.56 326 CYS A O 1
ATOM 2550 N N . PHE A 1 327 ? -28.156 47.094 -13.641 1 22.02 327 PHE A N 1
ATOM 2551 C CA . PHE A 1 327 ? -28.094 47.156 -15.094 1 22.02 327 PHE A CA 1
ATOM 2552 C C . PHE A 1 327 ? -28.359 45.812 -15.711 1 22.02 327 PHE A C 1
ATOM 2554 O O . PHE A 1 327 ? -27.891 44.781 -15.203 1 22.02 327 PHE A O 1
ATOM 2561 N N . LYS A 1 328 ? -29.359 45.688 -16.688 1 21.03 328 LYS A N 1
ATOM 2562 C CA . LYS A 1 328 ? -30.156 44.812 -17.547 1 21.03 328 LYS A CA 1
ATOM 2563 C C . LYS A 1 328 ? -29.266 44.125 -18.578 1 21.03 328 LYS A C 1
ATOM 2565 O O . LYS A 1 328 ? -28.656 44.781 -19.422 1 21.03 328 LYS A O 1
ATOM 2570 N N . ILE A 1 329 ? -28.547 43.031 -18.391 1 21.59 329 ILE A N 1
ATOM 2571 C CA . ILE A 1 329 ? -27.719 42.312 -19.359 1 21.59 329 ILE A CA 1
ATOM 2572 C C . ILE A 1 329 ? -28.594 41.75 -20.469 1 21.59 329 ILE A C 1
ATOM 2574 O O . ILE A 1 329 ? -29.484 40.938 -20.203 1 21.59 329 ILE A O 1
ATOM 2578 N N . ARG A 1 330 ? -28.984 42.5 -21.516 1 19.97 330 ARG A N 1
ATOM 2579 C CA . ARG A 1 330 ? -29.781 42.125 -22.672 1 19.97 330 ARG A CA 1
ATOM 2580 C C . ARG A 1 330 ? -29.203 40.906 -23.359 1 19.97 330 ARG A C 1
ATOM 2582 O O . ARG A 1 330 ? -28.016 40.875 -23.719 1 19.97 330 ARG A O 1
ATOM 2589 N N . LEU A 1 331 ? -29.828 39.719 -23.297 1 21.11 331 LEU A N 1
ATOM 2590 C CA . LEU A 1 331 ? -29.688 38.375 -23.875 1 21.11 331 LEU A CA 1
ATOM 2591 C C . LEU A 1 331 ? -29.922 38.438 -25.391 1 21.11 331 LEU A C 1
ATOM 2593 O O . LEU A 1 331 ? -31.047 38.688 -25.844 1 21.11 331 LEU A O 1
ATOM 2597 N N . ALA A 1 332 ? -29.203 39.188 -26.25 1 19.62 332 ALA A N 1
ATOM 2598 C CA . ALA A 1 332 ? -29.594 39.219 -27.656 1 19.62 332 ALA A CA 1
ATOM 2599 C C . ALA A 1 332 ? -29.625 37.812 -28.25 1 19.62 332 ALA A C 1
ATOM 2601 O O . ALA A 1 332 ? -28.609 37.094 -28.266 1 19.62 332 ALA A O 1
ATOM 2602 N N . ILE A 1 333 ? -30.797 37.156 -28.422 1 22.27 333 ILE A N 1
ATOM 2603 C CA . ILE A 1 333 ? -31.234 35.875 -28.984 1 22.27 333 ILE A CA 1
ATOM 2604 C C . ILE A 1 333 ? -31.094 35.906 -30.516 1 22.27 333 ILE A C 1
ATOM 2606 O O . ILE A 1 333 ? -31.859 36.594 -31.203 1 22.27 333 ILE A O 1
ATOM 2610 N N . GLN A 1 334 ? -29.953 36.219 -31.188 1 20.25 334 GLN A N 1
ATOM 2611 C CA . GLN A 1 334 ? -30.047 36.344 -32.625 1 20.25 334 GLN A CA 1
ATOM 2612 C C . GLN A 1 334 ? -30.609 35.062 -33.25 1 20.25 334 GLN A C 1
ATOM 2614 O O . GLN A 1 334 ? -30.188 33.938 -32.875 1 20.25 334 GLN A O 1
ATOM 2619 N N . ASN A 1 335 ? -31.781 35.125 -34.031 1 19.73 335 ASN A N 1
ATOM 2620 C CA . ASN A 1 335 ? -32.812 34.406 -34.812 1 19.73 335 ASN A CA 1
ATOM 2621 C C . ASN A 1 335 ? -32.188 33.562 -35.906 1 19.73 335 ASN A C 1
ATOM 2623 O O . ASN A 1 335 ? -31.047 33.75 -36.281 1 19.73 335 ASN A O 1
ATOM 2627 N N . SER A 1 336 ? -33.094 32.938 -36.812 1 21.12 336 SER A N 1
ATOM 2628 C CA . SER A 1 336 ? -33.594 31.766 -37.531 1 21.12 336 SER A CA 1
ATOM 2629 C C . SER A 1 336 ? -33.031 31.672 -38.938 1 21.12 336 SER A C 1
ATOM 2631 O O . SER A 1 336 ? -32.656 30.578 -39.406 1 21.12 336 SER A O 1
ATOM 2633 N N . THR A 1 337 ? -33.031 32.531 -39.969 1 21.94 337 THR A N 1
ATOM 2634 C CA . THR A 1 337 ? -33.875 32.25 -41.125 1 21.94 337 THR A CA 1
ATOM 2635 C C . THR A 1 337 ? -33.031 31.516 -42.188 1 21.94 337 THR A C 1
ATOM 2637 O O . THR A 1 337 ? -32.031 32.031 -42.656 1 21.94 337 THR A O 1
ATOM 2640 N N . PRO A 1 338 ? -32.875 30.156 -42.219 1 27.11 338 PRO A N 1
ATOM 2641 C CA . PRO A 1 338 ? -32.156 29.531 -43.344 1 27.11 338 PRO A CA 1
ATOM 2642 C C . PRO A 1 338 ? -32.812 29.828 -44.688 1 27.11 338 PRO A C 1
ATOM 2644 O O . PRO A 1 338 ? -34.031 29.766 -44.812 1 27.11 338 PRO A O 1
ATOM 2647 N N . THR A 1 339 ? -32.344 30.656 -45.594 1 20.36 339 THR A N 1
ATOM 2648 C CA . THR A 1 339 ? -32.875 31.062 -46.906 1 20.36 339 THR A CA 1
ATOM 2649 C C . THR A 1 339 ? -32.938 29.875 -47.844 1 20.36 339 THR A C 1
ATOM 2651 O O . THR A 1 339 ? -32 29.062 -47.906 1 20.36 339 THR A O 1
ATOM 2654 N N . HIS A 1 340 ? -34.125 29.531 -48.594 1 21.81 340 HIS A N 1
ATOM 2655 C CA . HIS A 1 340 ? -34.844 28.672 -49.531 1 21.81 340 HIS A CA 1
ATOM 2656 C C . HIS A 1 340 ? -34.281 28.844 -50.938 1 21.81 340 HIS A C 1
ATOM 2658 O O . HIS A 1 340 ? -34.781 28.219 -51.875 1 21.81 340 HIS A O 1
ATOM 2664 N N . GLN A 1 341 ? -33.219 29.297 -51.375 1 19.88 341 GLN A N 1
ATOM 2665 C CA . GLN A 1 341 ? -33.375 29.719 -52.781 1 19.88 341 GLN A CA 1
ATOM 2666 C C . GLN A 1 341 ? -33.625 28.516 -53.688 1 19.88 341 GLN A C 1
ATOM 2668 O O . GLN A 1 341 ? -32.969 27.5 -53.562 1 19.88 341 GLN A O 1
ATOM 2673 N N . ALA A 1 342 ? -34.812 28.406 -54.625 1 20.34 342 ALA A N 1
ATOM 2674 C CA . ALA A 1 342 ? -35.688 27.719 -55.562 1 20.34 342 ALA A CA 1
ATOM 2675 C C . ALA A 1 342 ? -34.969 27.5 -56.906 1 20.34 342 ALA A C 1
ATOM 2677 O O . ALA A 1 342 ? -35.344 26.609 -57.688 1 20.34 342 ALA A O 1
ATOM 2678 N N . SER A 1 343 ? -33.969 28.156 -57.469 1 20.92 343 SER A N 1
ATOM 2679 C CA . SER A 1 343 ? -34.25 28.469 -58.875 1 20.92 343 SER A CA 1
ATOM 2680 C C . SER A 1 343 ? -34.25 27.203 -59.75 1 20.92 343 SER A C 1
ATOM 2682 O O . SER A 1 343 ? -33.688 26.188 -59.344 1 20.92 343 SER A O 1
ATOM 2684 N N . HIS A 1 344 ? -34.906 27.25 -61.062 1 22.02 344 HIS A N 1
ATOM 2685 C CA . HIS A 1 344 ? -35.594 26.797 -62.281 1 22.02 344 HIS A CA 1
ATOM 2686 C C . HIS A 1 344 ? -34.562 26.281 -63.281 1 22.02 344 HIS A C 1
ATOM 2688 O O . HIS A 1 344 ? -34.938 26.047 -64.438 1 22.02 344 HIS A O 1
ATOM 2694 N N . ARG A 1 345 ? -33.562 25.547 -62.938 1 21.81 345 ARG A N 1
ATOM 2695 C CA . ARG A 1 345 ? -32.812 25.344 -64.125 1 21.81 345 ARG A CA 1
ATOM 2696 C C . ARG A 1 345 ? -33.656 24.719 -65.25 1 21.81 345 ARG A C 1
ATOM 2698 O O . ARG A 1 345 ? -34.281 23.672 -65 1 21.81 345 ARG A O 1
ATOM 2705 N N . GLU A 1 346 ? -33.906 25.344 -66.438 1 21.48 346 GLU A N 1
ATOM 2706 C CA . GLU A 1 346 ? -34.594 25.328 -67.75 1 21.48 346 GLU A CA 1
ATOM 2707 C C . GLU A 1 346 ? -34.188 24.094 -68.562 1 21.48 346 GLU A C 1
ATOM 2709 O O . GLU A 1 346 ? -35.062 23.359 -69.062 1 21.48 346 GLU A O 1
ATOM 2714 N N . ASP A 1 347 ? -33.25 24.281 -69.562 1 21.97 347 ASP A N 1
ATOM 2715 C CA . ASP A 1 347 ? -33.562 24.219 -71 1 21.97 347 ASP A CA 1
ATOM 2716 C C . ASP A 1 347 ? -33.531 22.781 -71.5 1 21.97 347 ASP A C 1
ATOM 2718 O O . ASP A 1 347 ? -34.469 22.297 -72.125 1 21.97 347 ASP A O 1
ATOM 2722 N N . ARG A 1 348 ? -32.406 22.5 -72.375 1 23.36 348 ARG A N 1
ATOM 2723 C CA . ARG A 1 348 ? -32.406 22.234 -73.812 1 23.36 348 ARG A CA 1
ATOM 2724 C C . ARG A 1 348 ? -32.438 20.734 -74.125 1 23.36 348 ARG A C 1
ATOM 2726 O O . ARG A 1 348 ? -31.656 19.984 -73.562 1 23.36 348 ARG A O 1
ATOM 2733 N N . TRP A 1 349 ? -33.438 20.281 -74.875 1 25.48 349 TRP A N 1
ATOM 2734 C CA . TRP A 1 349 ? -34.031 19.203 -75.688 1 25.48 349 TRP A CA 1
ATOM 2735 C C . TRP A 1 349 ? -33.031 18.625 -76.625 1 25.48 349 TRP A C 1
ATOM 2737 O O . TRP A 1 349 ? -33.219 17.547 -77.188 1 25.48 349 TRP A O 1
ATOM 2747 N N . GLY A 1 350 ? -31.859 19.234 -77.188 1 23.73 350 GLY A N 1
ATOM 2748 C CA . GLY A 1 350 ? -31.438 18.453 -78.312 1 23.73 350 GLY A CA 1
ATOM 2749 C C . GLY A 1 350 ? -30.844 17.109 -77.938 1 23.73 350 GLY A C 1
ATOM 2750 O O . GLY A 1 350 ? -30.375 16.938 -76.812 1 23.73 350 GLY A O 1
ATOM 2751 N N . MET B 1 1 ? -26.328 18.578 1.165 1 67.19 1 MET B N 1
ATOM 2752 C CA . MET B 1 1 ? -25.031 18.281 1.769 1 67.19 1 MET B CA 1
ATOM 2753 C C . MET B 1 1 ? -24 17.906 0.702 1 67.19 1 MET B C 1
ATOM 2755 O O . MET B 1 1 ? -24.328 17.203 -0.251 1 67.19 1 MET B O 1
ATOM 2759 N N . PRO B 1 2 ? -22.891 18.547 0.741 1 80.88 2 PRO B N 1
ATOM 2760 C CA . PRO B 1 2 ? -21.859 18.188 -0.223 1 80.88 2 PRO B CA 1
ATOM 2761 C C . PRO B 1 2 ? -21.359 16.75 -0.047 1 80.88 2 PRO B C 1
ATOM 2763 O O . PRO B 1 2 ? -21.562 16.141 1.013 1 80.88 2 PRO B O 1
ATOM 2766 N N . LEU B 1 3 ? -20.984 16.141 -1.149 1 86.19 3 LEU B N 1
ATOM 2767 C CA . LEU B 1 3 ? -20.406 14.805 -1.114 1 86.19 3 LEU B CA 1
ATOM 2768 C C . LEU B 1 3 ? -19.219 14.758 -0.143 1 86.19 3 LEU B C 1
ATOM 2770 O O . LEU B 1 3 ? -18.359 15.625 -0.171 1 86.19 3 LEU B O 1
ATOM 2774 N N . THR B 1 4 ? -19.328 13.828 0.786 1 87.69 4 THR B N 1
ATOM 2775 C CA . THR B 1 4 ? -18.25 13.633 1.76 1 87.69 4 THR B CA 1
ATOM 2776 C C . THR B 1 4 ? -17.703 12.211 1.682 1 87.69 4 THR B C 1
ATOM 2778 O O . THR B 1 4 ? -18.469 11.242 1.72 1 87.69 4 THR B O 1
ATOM 2781 N N . LYS B 1 5 ? -16.469 12.141 1.464 1 89.25 5 LYS B N 1
ATOM 2782 C CA . LYS B 1 5 ? -15.773 10.852 1.452 1 89.25 5 LYS B CA 1
ATOM 2783 C C . LYS B 1 5 ? -14.711 10.781 2.551 1 89.25 5 LYS B C 1
ATOM 2785 O O . LYS B 1 5 ? -13.891 11.695 2.686 1 89.25 5 LYS B O 1
ATOM 2790 N N . THR B 1 6 ? -14.812 9.789 3.34 1 88.75 6 THR B N 1
ATOM 2791 C CA . THR B 1 6 ? -13.789 9.617 4.367 1 88.75 6 THR B CA 1
ATOM 2792 C C . THR B 1 6 ? -12.609 8.82 3.824 1 88.75 6 THR B C 1
ATOM 2794 O O . THR B 1 6 ? -12.773 7.949 2.971 1 88.75 6 THR B O 1
ATOM 2797 N N . PRO B 1 7 ? -11.383 9.195 4.262 1 90.19 7 PRO B N 1
ATOM 2798 C CA . PRO B 1 7 ? -10.297 8.25 4.012 1 90.19 7 PRO B CA 1
ATOM 2799 C C . PRO B 1 7 ? -10.508 6.91 4.711 1 90.19 7 PRO B C 1
ATOM 2801 O O . PRO B 1 7 ? -11.375 6.793 5.578 1 90.19 7 PRO B O 1
ATOM 2804 N N . TRP B 1 8 ? -9.789 5.93 4.242 1 93.62 8 TRP B N 1
ATOM 2805 C CA . TRP B 1 8 ? -9.82 4.676 4.988 1 93.62 8 TRP B CA 1
ATOM 2806 C C . TRP B 1 8 ? -9.438 4.902 6.449 1 93.62 8 TRP B C 1
ATOM 2808 O O . TRP B 1 8 ? -8.469 5.609 6.738 1 93.62 8 TRP B O 1
ATOM 2818 N N . HIS B 1 9 ? -10.227 4.414 7.359 1 93.31 9 HIS B N 1
ATOM 2819 C CA . HIS B 1 9 ? -9.961 4.527 8.789 1 93.31 9 HIS B CA 1
ATOM 2820 C C . HIS B 1 9 ? -10.477 3.307 9.547 1 93.31 9 HIS B C 1
ATOM 2822 O O . HIS B 1 9 ? -11.305 2.557 9.023 1 93.31 9 HIS B O 1
ATOM 2828 N N . PRO B 1 10 ? -9.883 3.051 10.688 1 92.94 10 PRO B N 1
ATOM 2829 C CA . PRO B 1 10 ? -10.328 1.882 11.453 1 92.94 10 PRO B CA 1
ATOM 2830 C C . PRO B 1 10 ? -11.82 1.919 11.773 1 92.94 10 PRO B C 1
ATOM 2832 O O . PRO B 1 10 ? -12.367 2.986 12.062 1 92.94 10 PRO B O 1
ATOM 2835 N N . LEU B 1 11 ? -12.477 0.772 11.664 1 92.94 11 LEU B N 1
ATOM 2836 C CA . LEU B 1 11 ? -13.891 0.655 12.016 1 92.94 11 LEU B CA 1
ATOM 2837 C C . LEU B 1 11 ? -14.102 0.908 13.5 1 92.94 11 LEU B C 1
ATOM 2839 O O . LEU B 1 11 ? -13.492 0.248 14.344 1 92.94 11 LEU B O 1
ATOM 2843 N N . PRO B 1 12 ? -14.945 1.791 13.805 1 88.69 12 PRO B N 1
ATOM 2844 C CA . PRO B 1 12 ? -15.188 2.127 15.211 1 88.69 12 PRO B CA 1
ATOM 2845 C C . PRO B 1 12 ? -16.172 1.171 15.891 1 88.69 12 PRO B C 1
ATOM 2847 O O . PRO B 1 12 ? -17.281 1.573 16.25 1 88.69 12 PRO B O 1
ATOM 2850 N N . LEU B 1 13 ? -15.758 -0.004 16.141 1 89.94 13 LEU B N 1
ATOM 2851 C CA . LEU B 1 13 ? -16.609 -0.977 16.828 1 89.94 13 LEU B CA 1
ATOM 2852 C C . LEU B 1 13 ? -16.719 -0.662 18.312 1 89.94 13 LEU B C 1
ATOM 2854 O O . LEU B 1 13 ? -15.727 -0.285 18.938 1 89.94 13 LEU B O 1
ATOM 2858 N N . THR B 1 14 ? -17.891 -0.802 18.812 1 88 14 THR B N 1
ATOM 2859 C CA . THR B 1 14 ? -18.109 -0.581 20.234 1 88 14 THR B CA 1
ATOM 2860 C C . THR B 1 14 ? -17.422 -1.658 21.062 1 88 14 THR B C 1
ATOM 2862 O O . THR B 1 14 ? -16.734 -1.353 22.047 1 88 14 THR B O 1
ATOM 2865 N N . ILE B 1 15 ? -17.688 -2.895 20.625 1 81.12 15 ILE B N 1
ATOM 2866 C CA . ILE B 1 15 ? -17 -4.023 21.234 1 81.12 15 ILE B CA 1
ATOM 2867 C C . ILE B 1 15 ? -16.016 -4.633 20.234 1 81.12 15 ILE B C 1
ATOM 2869 O O . ILE B 1 15 ? -16.422 -5.082 19.156 1 81.12 15 ILE B O 1
ATOM 2873 N N . SER B 1 16 ? -14.805 -4.547 20.656 1 79.75 16 SER B N 1
ATOM 2874 C CA . SER B 1 16 ? -13.766 -5.051 19.766 1 79.75 16 SER B CA 1
ATOM 2875 C C . SER B 1 16 ? -13.875 -6.562 19.594 1 79.75 16 SER B C 1
ATOM 2877 O O . SER B 1 16 ? -14.203 -7.281 20.531 1 79.75 16 SER B O 1
ATOM 2879 N N . ASN B 1 17 ? -13.75 -6.945 18.406 1 81.12 17 ASN B N 1
ATOM 2880 C CA . ASN B 1 17 ? -13.625 -8.367 18.078 1 81.12 17 ASN B CA 1
ATOM 2881 C C . ASN B 1 17 ? -12.164 -8.797 18.016 1 81.12 17 ASN B C 1
ATOM 2883 O O . ASN B 1 17 ? -11.477 -8.508 17.031 1 81.12 17 ASN B O 1
ATOM 2887 N N . ARG B 1 18 ? -11.719 -9.5 18.969 1 79.06 18 ARG B N 1
ATOM 2888 C CA . ARG B 1 18 ? -10.305 -9.852 19.109 1 79.06 18 ARG B CA 1
ATOM 2889 C C . ARG B 1 18 ? -9.867 -10.812 18.016 1 79.06 18 ARG B C 1
ATOM 2891 O O . ARG B 1 18 ? -8.68 -10.898 17.688 1 79.06 18 ARG B O 1
ATOM 2898 N N . SER B 1 19 ? -10.797 -11.562 17.5 1 83.06 19 SER B N 1
ATOM 2899 C CA . SER B 1 19 ? -10.453 -12.562 16.5 1 83.06 19 SER B CA 1
ATOM 2900 C C . SER B 1 19 ? -10.414 -11.953 15.094 1 83.06 19 SER B C 1
ATOM 2902 O O . SER B 1 19 ? -9.898 -12.57 14.156 1 83.06 19 SER B O 1
ATOM 2904 N N . ALA B 1 20 ? -10.938 -10.781 15.039 1 88.06 20 ALA B N 1
ATOM 2905 C CA . ALA B 1 20 ? -11.008 -10.156 13.719 1 88.06 20 ALA B CA 1
ATOM 2906 C C . ALA B 1 20 ? -9.695 -9.461 13.375 1 88.06 20 ALA B C 1
ATOM 2908 O O . ALA B 1 20 ? -9.039 -8.898 14.25 1 88.06 20 ALA B O 1
ATOM 2909 N N . PRO B 1 21 ? -9.266 -9.633 12.141 1 92.25 21 PRO B N 1
ATOM 2910 C CA . PRO B 1 21 ? -8.172 -8.781 11.68 1 92.25 21 PRO B CA 1
ATOM 2911 C C . PRO B 1 21 ? -8.523 -7.297 11.703 1 92.25 21 PRO B C 1
ATOM 2913 O O . PRO B 1 21 ? -9.664 -6.934 12 1 92.25 21 PRO B O 1
ATOM 2916 N N . PRO B 1 22 ? -7.516 -6.426 11.523 1 92.06 22 PRO B N 1
ATOM 2917 C CA . PRO B 1 22 ? -7.855 -5.004 11.453 1 92.06 22 PRO B CA 1
ATOM 2918 C C . PRO B 1 22 ? -8.914 -4.703 10.398 1 92.06 22 PRO B C 1
ATOM 2920 O O . PRO B 1 22 ? -8.812 -5.176 9.258 1 92.06 22 PRO B O 1
ATOM 2923 N N . LEU B 1 23 ? -9.906 -3.979 10.852 1 95.25 23 LEU B N 1
ATOM 2924 C CA . LEU B 1 23 ? -11 -3.623 9.953 1 95.25 23 LEU B CA 1
ATOM 2925 C C . LEU B 1 23 ? -10.938 -2.146 9.578 1 95.25 23 LEU B C 1
ATOM 2927 O O . LEU B 1 23 ? -10.75 -1.288 10.438 1 95.25 23 LEU B O 1
ATOM 2931 N N . LEU B 1 24 ? -11.016 -1.906 8.273 1 95.81 24 LEU B N 1
ATOM 2932 C CA . LEU B 1 24 ? -11 -0.541 7.758 1 95.81 24 LEU B CA 1
ATOM 2933 C C . LEU B 1 24 ? -12.328 -0.191 7.102 1 95.81 24 LEU B C 1
ATOM 2935 O O . LEU B 1 24 ? -12.922 -1.024 6.414 1 95.81 24 LEU B O 1
ATOM 2939 N N . LEU B 1 25 ? -12.695 1.045 7.312 1 96.19 25 LEU B N 1
ATOM 2940 C CA . LEU B 1 25 ? -13.961 1.533 6.777 1 96.19 25 LEU B CA 1
ATOM 2941 C C . LEU B 1 25 ? -13.758 2.807 5.961 1 96.19 25 LEU B C 1
ATOM 2943 O O . LEU B 1 25 ? -12.984 3.684 6.359 1 96.19 25 LEU B O 1
ATOM 2947 N N . GLN B 1 26 ? -14.344 2.879 4.828 1 95.31 26 GLN B N 1
ATOM 2948 C CA . GLN B 1 26 ? -14.461 4.09 4.02 1 95.31 26 GLN B CA 1
ATOM 2949 C C . GLN B 1 26 ? -15.914 4.359 3.643 1 95.31 26 GLN B C 1
ATOM 2951 O O . GLN B 1 26 ? -16.625 3.457 3.203 1 95.31 26 GLN B O 1
ATOM 2956 N N . SER B 1 27 ? -16.391 5.574 3.869 1 95.5 27 SER B N 1
ATOM 2957 C CA . SER B 1 27 ? -17.781 5.91 3.576 1 95.5 27 SER B CA 1
ATOM 2958 C C . SER B 1 27 ? -17.875 7.145 2.684 1 95.5 27 SER B C 1
ATOM 2960 O O . SER B 1 27 ? -17.047 8.047 2.777 1 95.5 27 SER B O 1
ATOM 2962 N N . THR B 1 28 ? -18.797 7.098 1.796 1 96.31 28 THR B N 1
ATOM 2963 C CA . THR B 1 28 ? -19.172 8.227 0.955 1 96.31 28 THR B CA 1
ATOM 2964 C C . THR B 1 28 ? -20.641 8.57 1.133 1 96.31 28 THR B C 1
ATOM 2966 O O . THR B 1 28 ? -21.516 7.715 0.931 1 96.31 28 THR B O 1
ATOM 2969 N N . PHE B 1 29 ? -20.891 9.805 1.555 1 96.12 29 PHE B N 1
ATOM 2970 C CA . PHE B 1 29 ? -22.266 10.258 1.745 1 96.12 29 PHE B CA 1
ATOM 2971 C C . PHE B 1 29 ? -22.578 11.461 0.859 1 96.12 29 PHE B C 1
ATOM 2973 O O . PHE B 1 29 ? -21.719 12.328 0.673 1 96.12 29 PHE B O 1
ATOM 2980 N N . THR B 1 30 ? -23.656 11.391 0.267 1 95.19 30 THR B N 1
ATOM 2981 C CA . THR B 1 30 ? -24.266 12.57 -0.341 1 95.19 30 THR B CA 1
ATOM 2982 C C . THR B 1 30 ? -25.484 13.016 0.45 1 95.19 30 THR B C 1
ATOM 2984 O O . THR B 1 30 ? -25.75 12.5 1.535 1 95.19 30 THR B O 1
ATOM 2987 N N . SER B 1 31 ? -26.219 13.93 -0.129 1 92.94 31 SER B N 1
ATOM 2988 C CA . SER B 1 31 ? -27.438 14.383 0.545 1 92.94 31 SER B CA 1
ATOM 2989 C C . SER B 1 31 ? -28.562 13.359 0.417 1 92.94 31 SER B C 1
ATOM 2991 O O . SER B 1 31 ? -29.547 13.43 1.141 1 92.94 31 SER B O 1
ATOM 2993 N N . THR B 1 32 ? -28.297 12.352 -0.501 1 95.44 32 THR B N 1
ATOM 2994 C CA . THR B 1 32 ? -29.438 11.469 -0.719 1 95.44 32 THR B CA 1
ATOM 2995 C C . THR B 1 32 ? -28.984 10.016 -0.825 1 95.44 32 THR B C 1
ATOM 2997 O O . THR B 1 32 ? -29.812 9.109 -0.924 1 95.44 32 THR B O 1
ATOM 3000 N N . THR B 1 33 ? -27.688 9.812 -0.836 1 96.88 33 THR B N 1
ATOM 3001 C CA . THR B 1 33 ? -27.203 8.453 -1.015 1 96.88 33 THR B CA 1
ATOM 3002 C C . THR B 1 33 ? -26 8.188 -0.106 1 96.88 33 THR B C 1
ATOM 3004 O O . THR B 1 33 ? -25.438 9.117 0.479 1 96.88 33 THR B O 1
ATOM 3007 N N . TYR B 1 34 ? -25.656 6.961 0.052 1 97.62 34 TYR B N 1
ATOM 3008 C CA . TYR B 1 34 ? -24.375 6.645 0.676 1 97.62 34 TYR B CA 1
ATOM 3009 C C . TYR B 1 34 ? -23.781 5.371 0.084 1 97.62 34 TYR B C 1
ATOM 3011 O O . TYR B 1 34 ? -24.5 4.562 -0.508 1 97.62 34 TYR B O 1
ATOM 3019 N N . THR B 1 35 ? -22.469 5.246 0.153 1 98.25 35 THR B N 1
ATOM 3020 C CA . THR B 1 35 ? -21.703 4.047 -0.139 1 98.25 35 THR B CA 1
ATOM 3021 C C . THR B 1 35 ? -20.719 3.744 0.994 1 98.25 35 THR B C 1
ATOM 3023 O O . THR B 1 35 ? -19.984 4.629 1.447 1 98.25 35 THR B O 1
ATOM 3026 N N . ILE B 1 36 ? -20.781 2.5 1.441 1 97.88 36 ILE B N 1
ATOM 3027 C CA . ILE B 1 36 ? -19.922 2.057 2.527 1 97.88 36 ILE B CA 1
ATOM 3028 C C . ILE B 1 36 ? -19.047 0.906 2.047 1 97.88 36 ILE B C 1
ATOM 3030 O O . ILE B 1 36 ? -19.516 -0.024 1.397 1 97.88 36 ILE B O 1
ATOM 3034 N N . HIS B 1 37 ? -17.75 1.016 2.291 1 98.19 37 HIS B N 1
ATOM 3035 C CA . HIS B 1 37 ? -16.812 -0.071 2.061 1 98.19 37 HIS B CA 1
ATOM 3036 C C . HIS B 1 37 ? -16.141 -0.513 3.363 1 98.19 37 HIS B C 1
ATOM 3038 O O . HIS B 1 37 ? -15.68 0.322 4.145 1 98.19 37 HIS B O 1
ATOM 3044 N N . LEU B 1 38 ? -16.156 -1.783 3.611 1 97.88 38 LEU B N 1
ATOM 3045 C CA . LEU B 1 38 ? -15.508 -2.4 4.758 1 97.88 38 LEU B CA 1
ATOM 3046 C C . LEU B 1 38 ? -14.508 -3.463 4.312 1 97.88 38 LEU B C 1
ATOM 3048 O O . LEU B 1 38 ? -14.828 -4.301 3.463 1 97.88 38 LEU B O 1
ATOM 3052 N N . THR B 1 39 ? -13.281 -3.418 4.82 1 97.75 39 THR B N 1
ATOM 3053 C CA . THR B 1 39 ? -12.297 -4.406 4.406 1 97.75 39 THR B CA 1
ATOM 3054 C C . THR B 1 39 ? -11.469 -4.887 5.598 1 97.75 39 THR B C 1
ATOM 3056 O O . THR B 1 39 ? -11.25 -4.137 6.547 1 97.75 39 THR B O 1
ATOM 3059 N N . ASP B 1 40 ? -11.117 -6.117 5.598 1 96.19 40 ASP B N 1
ATOM 3060 C CA . ASP B 1 40 ? -10.148 -6.715 6.508 1 96.19 40 ASP B CA 1
ATOM 3061 C C . ASP B 1 40 ? -8.789 -6.887 5.828 1 96.19 40 ASP B C 1
ATOM 3063 O O . ASP B 1 40 ? -7.949 -7.652 6.301 1 96.19 40 ASP B O 1
ATOM 3067 N N . LEU B 1 41 ? -8.594 -6.285 4.684 1 97.19 41 LEU B N 1
ATOM 3068 C CA . LEU B 1 41 ? -7.426 -6.316 3.811 1 97.19 41 LEU B CA 1
ATOM 3069 C C . LEU B 1 41 ? -7.461 -7.535 2.898 1 97.19 41 LEU B C 1
ATOM 3071 O O . LEU B 1 41 ? -6.836 -7.543 1.837 1 97.19 41 LEU B O 1
ATOM 3075 N N . VAL B 1 42 ? -8.117 -8.586 3.281 1 97 42 VAL B N 1
ATOM 3076 C CA . VAL B 1 42 ? -8.234 -9.805 2.488 1 97 42 VAL B CA 1
ATOM 3077 C C . VAL B 1 42 ? -9.516 -9.766 1.656 1 97 42 VAL B C 1
ATOM 3079 O O . VAL B 1 42 ? -9.492 -10.062 0.459 1 97 42 VAL B O 1
ATOM 3082 N N . ASN B 1 43 ? -10.555 -9.398 2.326 1 96.44 43 ASN B N 1
ATOM 3083 C CA . ASN B 1 43 ? -11.883 -9.258 1.733 1 96.44 43 ASN B CA 1
ATOM 3084 C C . ASN B 1 43 ? -12.375 -7.816 1.789 1 96.44 43 ASN B C 1
ATOM 3086 O O . ASN B 1 43 ? -11.867 -7.012 2.568 1 96.44 43 ASN B O 1
ATOM 3090 N N . ILE B 1 44 ? -13.352 -7.523 0.892 1 97.88 44 ILE B N 1
ATOM 3091 C CA . ILE B 1 44 ? -14.008 -6.223 0.941 1 97.88 44 ILE B CA 1
ATOM 3092 C C . ILE B 1 44 ? -15.516 -6.395 0.755 1 97.88 44 ILE B C 1
ATOM 3094 O O . ILE B 1 44 ? -15.953 -7.199 -0.07 1 97.88 44 ILE B O 1
ATOM 3098 N N . TRP B 1 45 ? -16.266 -5.738 1.561 1 98.06 45 TRP B N 1
ATOM 3099 C CA . TRP B 1 45 ? -17.734 -5.711 1.495 1 98.06 45 TRP B CA 1
ATOM 3100 C C . TRP B 1 45 ? -18.234 -4.293 1.265 1 98.06 45 TRP B C 1
ATOM 3102 O O . TRP B 1 45 ? -17.625 -3.324 1.712 1 98.06 45 TRP B O 1
ATOM 3112 N N . SER B 1 46 ? -19.344 -4.207 0.58 1 98.25 46 SER B N 1
ATOM 3113 C CA . SER B 1 46 ? -19.844 -2.871 0.283 1 98.25 46 SER B CA 1
ATOM 3114 C C . SER B 1 46 ? -21.375 -2.848 0.266 1 98.25 46 SER B C 1
ATOM 3116 O O . SER B 1 46 ? -22.016 -3.885 0.088 1 98.25 46 SER B O 1
ATOM 3118 N N . GLU B 1 47 ? -21.922 -1.698 0.553 1 98.06 47 GLU B N 1
ATOM 3119 C CA . GLU B 1 47 ? -23.328 -1.358 0.313 1 98.06 47 GLU B CA 1
ATOM 3120 C C . GLU B 1 47 ? -23.453 0.04 -0.282 1 98.06 47 GLU B C 1
ATOM 3122 O O . GLU B 1 47 ? -22.844 0.988 0.2 1 98.06 47 GLU B O 1
ATOM 3127 N N . SER B 1 48 ? -24.172 0.133 -1.319 1 98.19 48 SER B N 1
ATOM 3128 C CA . SER B 1 48 ? -24.547 1.404 -1.927 1 98.19 48 SER B CA 1
ATOM 3129 C C . SER B 1 48 ? -26.062 1.523 -2.055 1 98.19 48 SER B C 1
ATOM 3131 O O . SER B 1 48 ? -26.703 0.688 -2.695 1 98.19 48 SER B O 1
ATOM 3133 N N . LEU B 1 49 ? -26.609 2.51 -1.439 1 97.94 49 LEU B N 1
ATOM 3134 C CA . LEU B 1 49 ? -28.062 2.682 -1.5 1 97.94 49 LEU B CA 1
ATOM 3135 C C . LEU B 1 49 ? -28.422 4.004 -2.164 1 97.94 49 LEU B C 1
ATOM 3137 O O . LEU B 1 49 ? -27.812 5.039 -1.876 1 97.94 49 LEU B O 1
ATOM 3141 N N . SER B 1 50 ? -29.359 3.934 -2.996 1 97.25 50 SER B N 1
ATOM 3142 C CA . SER B 1 50 ? -29.969 5.117 -3.592 1 97.25 50 SER B CA 1
ATOM 3143 C C . SER B 1 50 ? -30.969 5.766 -2.639 1 97.25 50 SER B C 1
ATOM 3145 O O . SER B 1 50 ? -31.297 5.199 -1.593 1 97.25 50 SER B O 1
ATOM 3147 N N . LYS B 1 51 ? -31.422 6.922 -3.053 1 96.25 51 LYS B N 1
ATOM 3148 C CA . LYS B 1 51 ? -32.438 7.617 -2.281 1 96.25 51 LYS B CA 1
ATOM 3149 C C . LYS B 1 51 ? -33.656 6.727 -2.057 1 96.25 51 LYS B C 1
ATOM 3151 O O . LYS B 1 51 ? -34.156 6.594 -0.929 1 96.25 51 LYS B O 1
ATOM 3156 N N . ARG B 1 52 ? -34.125 6.043 -3.076 1 96.44 52 ARG B N 1
ATOM 3157 C CA . ARG B 1 52 ? -35.312 5.188 -3.01 1 96.44 52 ARG B CA 1
ATOM 3158 C C . ARG B 1 52 ? -35.094 4.035 -2.035 1 96.44 52 ARG B C 1
ATOM 3160 O O . ARG B 1 52 ? -35.969 3.713 -1.244 1 96.44 52 ARG B O 1
ATOM 3167 N N . GLU B 1 53 ? -33.938 3.463 -2.102 1 96.94 53 GLU B N 1
ATOM 3168 C CA . GLU B 1 53 ? -33.625 2.312 -1.255 1 96.94 53 GLU B CA 1
ATOM 3169 C C . GLU B 1 53 ? -33.531 2.721 0.211 1 96.94 53 GLU B C 1
ATOM 3171 O O . GLU B 1 53 ? -33.906 1.962 1.103 1 96.94 53 GLU B O 1
ATOM 3176 N N . ILE B 1 54 ? -32.969 3.889 0.474 1 96.81 54 ILE B N 1
ATOM 3177 C CA . ILE B 1 54 ? -32.875 4.398 1.836 1 96.81 54 ILE B CA 1
ATOM 3178 C C . ILE B 1 54 ? -34.25 4.664 2.414 1 96.81 54 ILE B C 1
ATOM 3180 O O . ILE B 1 54 ? -34.531 4.293 3.553 1 96.81 54 ILE B O 1
ATOM 3184 N N . LEU B 1 55 ? -35.125 5.277 1.649 1 95.62 55 LEU B N 1
ATOM 3185 C CA . LEU B 1 55 ? -36.5 5.559 2.088 1 95.62 55 LEU B CA 1
ATOM 3186 C C . LEU B 1 55 ? -37.25 4.266 2.389 1 95.62 55 LEU B C 1
ATOM 3188 O O . LEU B 1 55 ? -37.938 4.172 3.4 1 95.62 55 LEU B O 1
ATOM 3192 N N . ALA B 1 56 ? -37.062 3.283 1.521 1 95.75 56 ALA B N 1
ATOM 3193 C CA . ALA B 1 56 ? -37.719 1.994 1.697 1 95.75 56 ALA B CA 1
ATOM 3194 C C . ALA B 1 56 ? -37.281 1.312 2.984 1 95.75 56 ALA B C 1
ATOM 3196 O O . ALA B 1 56 ? -38.094 0.746 3.717 1 95.75 56 ALA B O 1
ATOM 3197 N N . ARG B 1 57 ? -35.969 1.409 3.23 1 95.19 57 ARG B N 1
ATOM 3198 C CA . ARG B 1 57 ? -35.438 0.786 4.438 1 95.19 57 ARG B CA 1
ATOM 3199 C C . ARG B 1 57 ? -35.906 1.525 5.688 1 95.19 57 ARG B C 1
ATOM 3201 O O . ARG B 1 57 ? -36.25 0.901 6.699 1 95.19 57 ARG B O 1
ATOM 3208 N N . ALA B 1 58 ? -35.875 2.826 5.676 1 93.69 58 ALA B N 1
ATOM 3209 C CA . ALA B 1 58 ? -36.375 3.619 6.801 1 93.69 58 ALA B CA 1
ATOM 3210 C C . ALA B 1 58 ? -37.812 3.295 7.109 1 93.69 58 ALA B C 1
ATOM 3212 O O . ALA B 1 58 ? -38.219 3.168 8.273 1 93.69 58 ALA B O 1
ATOM 3213 N N . GLU B 1 59 ? -38.594 3.15 6.098 1 93.06 59 GLU B N 1
ATOM 3214 C CA . GLU B 1 59 ? -40 2.824 6.25 1 93.06 59 GLU B CA 1
ATOM 3215 C C . GLU B 1 59 ? -40.188 1.437 6.859 1 93.06 59 GLU B C 1
ATOM 3217 O O . GLU B 1 59 ? -40.938 1.269 7.812 1 93.06 59 GLU B O 1
ATOM 3222 N N . ARG B 1 60 ? -39.5 0.477 6.371 1 91.75 60 ARG B N 1
ATOM 3223 C CA . ARG B 1 60 ? -39.594 -0.908 6.82 1 91.75 60 ARG B CA 1
ATOM 3224 C C . ARG B 1 60 ? -39.188 -1.036 8.289 1 91.75 60 ARG B C 1
ATOM 3226 O O . ARG B 1 60 ? -39.781 -1.797 9.039 1 91.75 60 ARG B O 1
ATOM 3233 N N . ASN B 1 61 ? -38.219 -0.25 8.68 1 88.06 61 ASN B N 1
ATOM 3234 C CA . ASN B 1 61 ? -37.656 -0.374 10.023 1 88.06 61 ASN B CA 1
ATOM 3235 C C . ASN B 1 61 ? -38.281 0.646 10.977 1 88.06 61 ASN B C 1
ATOM 3237 O O . ASN B 1 61 ? -37.938 0.667 12.172 1 88.06 61 ASN B O 1
ATOM 3241 N N . SER B 1 62 ? -39.156 1.451 10.555 1 83.69 62 SER B N 1
ATOM 3242 C CA . SER B 1 62 ? -39.75 2.498 11.367 1 83.69 62 SER B CA 1
ATOM 3243 C C . SER B 1 62 ? -38.719 3.227 12.211 1 83.69 62 SER B C 1
ATOM 3245 O O . SER B 1 62 ? -38.844 3.283 13.438 1 83.69 62 SER B O 1
ATOM 3247 N N . THR B 1 63 ? -37.781 3.887 11.555 1 83.69 63 THR B N 1
ATOM 3248 C CA . THR B 1 63 ? -36.656 4.496 12.234 1 83.69 63 THR B CA 1
ATOM 3249 C C . THR B 1 63 ? -37.062 5.789 12.93 1 83.69 63 THR B C 1
ATOM 3251 O O . THR B 1 63 ? -38.031 6.438 12.523 1 83.69 63 THR B O 1
ATOM 3254 N N . ALA B 1 64 ? -36.344 6.164 13.906 1 84.25 64 ALA B N 1
ATOM 3255 C CA . ALA B 1 64 ? -36.656 7.359 14.688 1 84.25 64 ALA B CA 1
ATOM 3256 C C . ALA B 1 64 ? -36.625 8.609 13.812 1 84.25 64 ALA B C 1
ATOM 3258 O O . ALA B 1 64 ? -37.375 9.555 14.031 1 84.25 64 ALA B O 1
ATOM 3259 N N . ILE B 1 65 ? -35.656 8.688 12.914 1 86 65 ILE B N 1
ATOM 3260 C CA . ILE B 1 65 ? -35.625 9.656 11.82 1 86 65 ILE B CA 1
ATOM 3261 C C . ILE B 1 65 ? -36.031 8.977 10.523 1 86 65 ILE B C 1
ATOM 3263 O O . ILE B 1 65 ? -35.281 8.18 9.953 1 86 65 ILE B O 1
ATOM 3267 N N . ASP B 1 66 ? -37.312 9.266 10.133 1 87 66 ASP B N 1
ATOM 3268 C CA . ASP B 1 66 ? -37.875 8.523 9 1 87 66 ASP B CA 1
ATOM 3269 C C . ASP B 1 66 ? -38.156 9.453 7.832 1 87 66 ASP B C 1
ATOM 3271 O O . ASP B 1 66 ? -39.219 10.102 7.801 1 87 66 ASP B O 1
ATOM 3275 N N . PRO B 1 67 ? -37.344 9.43 6.859 1 87.5 67 PRO B N 1
ATOM 3276 C CA . PRO B 1 67 ? -37.5 10.312 5.703 1 87.5 67 PRO B CA 1
ATOM 3277 C C . PRO B 1 67 ? -38.688 9.898 4.82 1 87.5 67 PRO B C 1
ATOM 3279 O O . PRO B 1 67 ? -39.125 10.656 3.951 1 87.5 67 PRO B O 1
ATOM 3282 N N . SER B 1 68 ? -39.219 8.758 5.008 1 84.88 68 SER B N 1
ATOM 3283 C CA . SER B 1 68 ? -40.375 8.344 4.227 1 84.88 68 SER B CA 1
ATOM 3284 C C . SER B 1 68 ? -41.625 9.133 4.633 1 84.88 68 SER B C 1
ATOM 3286 O O . SER B 1 68 ? -42.531 9.305 3.826 1 84.88 68 SER B O 1
ATOM 3288 N N . GLU B 1 69 ? -41.625 9.586 5.883 1 85.12 69 GLU B N 1
ATOM 3289 C CA . GLU B 1 69 ? -42.719 10.406 6.391 1 85.12 69 GLU B CA 1
ATOM 3290 C C . GLU B 1 69 ? -42.531 11.867 6.004 1 85.12 69 GLU B C 1
ATOM 3292 O O . GLU B 1 69 ? -43.531 12.555 5.703 1 85.12 69 GLU B O 1
ATOM 3297 N N . ASP B 1 70 ? -41.281 12.273 6.078 1 89.62 70 ASP B N 1
ATOM 3298 C CA . ASP B 1 70 ? -40.875 13.633 5.738 1 89.62 70 ASP B CA 1
ATOM 3299 C C . ASP B 1 70 ? -39.5 13.648 5.062 1 89.62 70 ASP B C 1
ATOM 3301 O O . ASP B 1 70 ? -38.469 13.562 5.738 1 89.62 70 ASP B O 1
ATOM 3305 N N . VAL B 1 71 ? -39.5 13.875 3.791 1 88.62 71 VAL B N 1
ATOM 3306 C CA . VAL B 1 71 ? -38.312 13.742 2.955 1 88.62 71 VAL B CA 1
ATOM 3307 C C . VAL B 1 71 ? -37.25 14.742 3.4 1 88.62 71 VAL B C 1
ATOM 3309 O O . VAL B 1 71 ? -36.062 14.547 3.164 1 88.62 71 VAL B O 1
ATOM 3312 N N . SER B 1 72 ? -37.688 15.773 4.07 1 90.31 72 SER B N 1
ATOM 3313 C CA . SER B 1 72 ? -36.75 16.781 4.555 1 90.31 72 SER B CA 1
ATOM 3314 C C . SER B 1 72 ? -35.844 16.203 5.637 1 90.31 72 SER B C 1
ATOM 3316 O O . SER B 1 72 ? -34.812 16.797 5.973 1 90.31 72 SER B O 1
ATOM 3318 N N . GLN B 1 73 ? -36.156 14.977 6.129 1 91.81 73 GLN B N 1
ATOM 3319 C CA . GLN B 1 73 ? -35.375 14.328 7.184 1 91.81 73 GLN B CA 1
ATOM 3320 C C . GLN B 1 73 ? -34.25 13.508 6.602 1 91.81 73 GLN B C 1
ATOM 3322 O O . GLN B 1 73 ? -33.344 13.086 7.332 1 91.81 73 GLN B O 1
ATOM 3327 N N . LEU B 1 74 ? -34.281 13.352 5.312 1 94.38 74 LEU B N 1
ATOM 3328 C CA . LEU B 1 74 ? -33.281 12.477 4.676 1 94.38 74 LEU B CA 1
ATOM 3329 C C . LEU B 1 74 ? -31.875 12.984 4.918 1 94.38 74 LEU B C 1
ATOM 3331 O O . LEU B 1 74 ? -31 12.234 5.379 1 94.38 74 LEU B O 1
ATOM 3335 N N . PRO B 1 75 ? -31.625 14.25 4.711 1 93.56 75 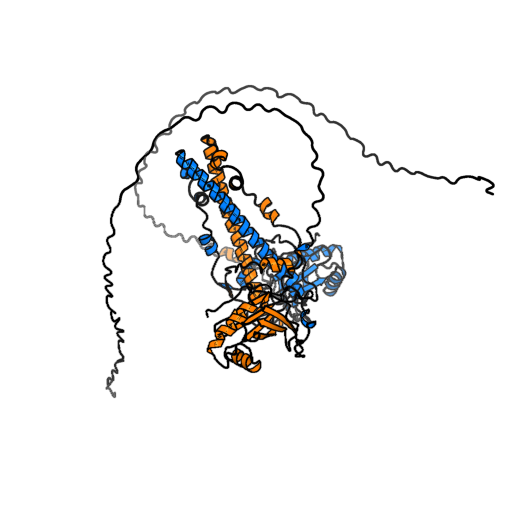PRO B N 1
ATOM 3336 C CA . PRO B 1 75 ? -30.266 14.727 4.992 1 93.56 75 PRO B CA 1
ATOM 3337 C C . PRO B 1 75 ? -29.859 14.555 6.453 1 93.56 75 PRO B C 1
ATOM 3339 O O . PRO B 1 75 ? -28.703 14.297 6.754 1 93.56 75 PRO B O 1
ATOM 3342 N N . ILE B 1 76 ? -30.781 14.672 7.352 1 92.5 76 ILE B N 1
ATOM 3343 C CA . ILE B 1 76 ? -30.516 14.539 8.781 1 92.5 76 ILE B CA 1
ATOM 3344 C C . ILE B 1 76 ? -30.156 13.094 9.109 1 92.5 76 ILE B C 1
ATOM 3346 O O . ILE B 1 76 ? -29.203 12.836 9.859 1 92.5 76 ILE B O 1
ATOM 3350 N N . LEU B 1 77 ? -30.906 12.195 8.516 1 94.81 77 LEU B N 1
ATOM 3351 C CA . LEU B 1 77 ? -30.609 10.781 8.688 1 94.81 77 LEU B CA 1
ATOM 3352 C C . LEU B 1 77 ? -29.188 10.461 8.227 1 94.81 77 LEU B C 1
ATOM 3354 O O . LEU B 1 77 ? -28.422 9.828 8.953 1 94.81 77 LEU B O 1
ATOM 3358 N N . LEU B 1 78 ? -28.891 10.953 7.078 1 96 78 LEU B N 1
ATOM 3359 C CA . LEU B 1 78 ? -27.609 10.648 6.473 1 96 78 LEU B CA 1
ATOM 3360 C C . LEU B 1 78 ? -26.469 11.305 7.258 1 96 78 LEU B C 1
ATOM 3362 O O . LEU B 1 78 ? -25.391 10.727 7.383 1 96 78 LEU B O 1
ATOM 3366 N N . GLU B 1 79 ? -26.703 12.422 7.758 1 93.06 79 GLU B N 1
ATOM 3367 C CA . GLU B 1 79 ? -25.703 13.078 8.609 1 93.06 79 GLU B CA 1
ATOM 3368 C C . GLU B 1 79 ? -25.438 12.266 9.867 1 93.06 79 GLU B C 1
ATOM 3370 O O . GLU B 1 79 ? -24.297 12.141 10.297 1 93.06 79 GLU B O 1
ATOM 3375 N N . LYS B 1 80 ? -26.469 11.75 10.484 1 92.69 80 LYS B N 1
ATOM 3376 C CA . LYS B 1 80 ? -26.328 10.938 11.695 1 92.69 80 LYS B CA 1
ATOM 3377 C C . LYS B 1 80 ? -25.562 9.641 11.398 1 92.69 80 LYS B C 1
ATOM 3379 O O . LYS B 1 80 ? -24.75 9.195 12.203 1 92.69 80 LYS B O 1
ATOM 3384 N N . LEU B 1 81 ? -25.875 9.094 10.258 1 95.12 81 LEU B N 1
ATOM 3385 C CA . LEU B 1 81 ? -25.203 7.863 9.867 1 95.12 81 LEU B CA 1
ATOM 3386 C C . LEU B 1 81 ? -23.719 8.117 9.578 1 95.12 81 LEU B C 1
ATOM 3388 O O . LEU B 1 81 ? -22.859 7.32 9.961 1 95.12 81 LEU B O 1
ATOM 3392 N N . GLU B 1 82 ? -23.484 9.172 8.859 1 94.19 82 GLU B N 1
ATOM 3393 C CA . GLU B 1 82 ? -22.094 9.57 8.602 1 94.19 82 GLU B CA 1
ATOM 3394 C C . GLU B 1 82 ? -21.328 9.789 9.906 1 94.19 82 GLU B C 1
ATOM 3396 O O . GLU B 1 82 ? -20.188 9.367 10.031 1 94.19 82 GLU B O 1
ATOM 3401 N N . TYR B 1 83 ? -21.969 10.398 10.828 1 92.25 83 TYR B N 1
ATOM 3402 C CA . TYR B 1 83 ? -21.391 10.641 12.141 1 92.25 83 TYR B CA 1
ATOM 3403 C C . TYR B 1 83 ? -21.094 9.328 12.859 1 92.25 83 TYR B C 1
ATOM 3405 O O . TYR B 1 83 ? -20.031 9.164 13.445 1 92.25 83 TYR B O 1
ATOM 3413 N N . ALA B 1 84 ? -21.984 8.406 12.812 1 93.56 84 ALA B N 1
ATOM 3414 C CA . ALA B 1 84 ? -21.859 7.121 13.5 1 93.56 84 ALA B CA 1
ATOM 3415 C C . ALA B 1 84 ? -20.656 6.336 12.969 1 93.56 84 ALA B C 1
ATOM 3417 O O . ALA B 1 84 ? -19.984 5.629 13.734 1 93.56 84 ALA B O 1
ATOM 3418 N N . LEU B 1 85 ? -20.391 6.508 11.68 1 94 85 LEU B N 1
ATOM 3419 C CA . LEU B 1 85 ? -19.344 5.723 11.039 1 94 85 LEU B CA 1
ATOM 3420 C C . LEU B 1 85 ? -18.031 6.5 10.992 1 94 85 LEU B C 1
ATOM 3422 O O . LEU B 1 85 ? -17.016 5.973 10.547 1 94 85 LEU B O 1
ATOM 3426 N N . GLY B 1 86 ? -18.078 7.707 11.453 1 87.5 86 GLY B N 1
ATOM 3427 C CA . GLY B 1 86 ? -16.922 8.578 11.32 1 87.5 86 GLY B CA 1
ATOM 3428 C C . GLY B 1 86 ? -15.93 8.438 12.461 1 87.5 86 GLY B C 1
ATOM 3429 O O . GLY B 1 86 ? -16.188 7.719 13.43 1 87.5 86 GLY B O 1
ATOM 3430 N N . ARG B 1 87 ? -14.773 9.125 12.352 1 77.5 87 ARG B N 1
ATOM 3431 C CA . ARG B 1 87 ? -13.68 9.102 13.312 1 77.5 87 ARG B CA 1
ATOM 3432 C C . ARG B 1 87 ? -13.992 9.992 14.516 1 77.5 87 ARG B C 1
ATOM 3434 O O . ARG B 1 87 ? -13.438 9.789 15.602 1 77.5 87 ARG B O 1
ATOM 3441 N N . LYS B 1 88 ? -14.719 10.961 14.336 1 68.44 88 LYS B N 1
ATOM 3442 C CA . LYS B 1 88 ? -14.969 12 15.328 1 68.44 88 LYS B CA 1
ATOM 3443 C C . LYS B 1 88 ? -16.188 11.664 16.188 1 68.44 88 LYS B C 1
ATOM 3445 O O . LYS B 1 88 ? -16.719 12.523 16.891 1 68.44 88 LYS B O 1
ATOM 3450 N N . ARG B 1 89 ? -16.469 10.477 16.234 1 71.81 89 ARG B N 1
ATOM 3451 C CA . ARG B 1 89 ? -17.703 10.172 16.938 1 71.81 89 ARG B CA 1
ATOM 3452 C C . ARG B 1 89 ? -17.484 10.109 18.453 1 71.81 89 ARG B C 1
ATOM 3454 O O . ARG B 1 89 ? -16.359 9.898 18.906 1 71.81 89 ARG B O 1
ATOM 3461 N N . ASP B 1 90 ? -18.547 10.625 19.125 1 74.38 90 ASP B N 1
ATOM 3462 C CA . ASP B 1 90 ? -18.625 10.375 20.562 1 74.38 90 ASP B CA 1
ATOM 3463 C C . ASP B 1 90 ? -19 8.922 20.844 1 74.38 90 ASP B C 1
ATOM 3465 O O . ASP B 1 90 ? -20.156 8.523 20.656 1 74.38 90 ASP B O 1
ATOM 3469 N N . ASP B 1 91 ? -18.078 8.164 21.312 1 75.88 91 ASP B N 1
ATOM 3470 C CA . ASP B 1 91 ? -18.234 6.73 21.5 1 75.88 91 ASP B CA 1
ATOM 3471 C C . ASP B 1 91 ? -19.344 6.43 22.516 1 75.88 91 ASP B C 1
ATOM 3473 O O . ASP B 1 91 ? -19.953 5.355 22.469 1 75.88 91 ASP B O 1
ATOM 3477 N N . ASP B 1 92 ? -19.672 7.457 23.234 1 79.88 92 ASP B N 1
ATOM 3478 C CA . ASP B 1 92 ? -20.688 7.234 24.25 1 79.88 92 ASP B CA 1
ATOM 3479 C C . ASP B 1 92 ? -22.094 7.32 23.656 1 79.88 92 ASP B C 1
ATOM 3481 O O . ASP B 1 92 ? -23.047 6.793 24.234 1 79.88 92 ASP B O 1
ATOM 3485 N N . ALA B 1 93 ? -22.25 7.898 22.594 1 89.12 93 ALA B N 1
ATOM 3486 C CA . ALA B 1 93 ? -23.578 8.117 22.031 1 89.12 93 ALA B CA 1
ATOM 3487 C C . ALA B 1 93 ? -23.797 7.238 20.797 1 89.12 93 ALA B C 1
ATOM 3489 O O . ALA B 1 93 ? -24.859 7.273 20.188 1 89.12 93 ALA B O 1
ATOM 3490 N N . VAL B 1 94 ? -22.828 6.512 20.469 1 93.69 94 VAL B N 1
ATOM 3491 C CA . VAL B 1 94 ? -22.922 5.727 19.234 1 93.69 94 VAL B CA 1
ATOM 3492 C C . VAL B 1 94 ? -22.453 4.297 19.5 1 93.69 94 VAL B C 1
ATOM 3494 O O . VAL B 1 94 ? -21.422 4.086 20.141 1 93.69 94 VAL B O 1
ATOM 3497 N N . ASP B 1 95 ? -23.234 3.385 19.156 1 92.94 95 ASP B N 1
ATOM 3498 C CA . ASP B 1 95 ? -22.859 1.977 19.188 1 92.94 95 ASP B CA 1
ATOM 3499 C C . ASP B 1 95 ? -22.781 1.391 17.781 1 92.94 95 ASP B C 1
ATOM 3501 O O . ASP B 1 95 ? -23.703 1.578 16.969 1 92.94 95 ASP B O 1
ATOM 3505 N N . VAL B 1 96 ? -21.734 0.777 17.469 1 94.38 96 VAL B N 1
ATOM 3506 C CA . VAL B 1 96 ? -21.578 0.09 16.188 1 94.38 96 VAL B CA 1
ATOM 3507 C C . VAL B 1 96 ? -21.172 -1.364 16.438 1 94.38 96 VAL B C 1
ATOM 3509 O O . VAL B 1 96 ? -20.188 -1.637 17.109 1 94.38 96 VAL B O 1
ATOM 3512 N N . GLU B 1 97 ? -21.922 -2.316 15.898 1 93.88 97 GLU B N 1
ATOM 3513 C CA . GLU B 1 97 ? -21.688 -3.75 16.047 1 93.88 97 GLU B CA 1
ATOM 3514 C C . GLU B 1 97 ? -21.656 -4.445 14.688 1 93.88 97 GLU B C 1
ATOM 3516 O O . GLU B 1 97 ? -22.281 -3.98 13.734 1 93.88 97 GLU B O 1
ATOM 3521 N N . ILE B 1 98 ? -20.984 -5.527 14.688 1 94.75 98 ILE B N 1
ATOM 3522 C CA . ILE B 1 98 ? -20.828 -6.262 13.43 1 94.75 98 ILE B CA 1
ATOM 3523 C C . ILE B 1 98 ? -21.375 -7.684 13.602 1 94.75 98 ILE B C 1
ATOM 3525 O O . ILE B 1 98 ? -21.094 -8.344 14.602 1 94.75 98 ILE B O 1
ATOM 3529 N N . PHE B 1 99 ? -22.156 -8.148 12.57 1 94.31 99 PHE B N 1
ATOM 3530 C CA . PHE B 1 99 ? -22.797 -9.461 12.578 1 94.31 99 PHE B CA 1
ATOM 3531 C C . PHE B 1 99 ? -22.625 -10.148 11.227 1 94.31 99 PHE B C 1
ATOM 3533 O O . PHE B 1 99 ? -22.219 -9.516 10.25 1 94.31 99 PHE B O 1
ATOM 3540 N N . LEU B 1 100 ? -22.906 -11.43 11.297 1 94 100 LEU B N 1
ATOM 3541 C CA . LEU B 1 100 ? -23 -12.172 10.039 1 94 100 LEU B CA 1
ATOM 3542 C C . LEU B 1 100 ? -24.312 -11.875 9.336 1 94 100 LEU B C 1
ATOM 3544 O O . LEU B 1 100 ? -25.375 -11.883 9.969 1 94 100 LEU B O 1
ATOM 3548 N N . GLY B 1 101 ? -24.219 -11.484 8.102 1 90.5 101 GLY B N 1
ATOM 3549 C CA . GLY B 1 101 ? -25.406 -11.273 7.301 1 90.5 101 GLY B CA 1
ATOM 3550 C C . GLY B 1 101 ? -25.75 -12.453 6.406 1 90.5 101 GLY B C 1
ATOM 3551 O O . GLY B 1 101 ? -25.031 -13.461 6.398 1 90.5 101 GLY B O 1
ATOM 3552 N N . LYS B 1 102 ? -26.844 -12.375 5.684 1 85 102 LYS B N 1
ATOM 3553 C CA . LYS B 1 102 ? -27.297 -13.43 4.773 1 85 102 LYS B CA 1
ATOM 3554 C C . LYS B 1 102 ? -26.25 -13.711 3.701 1 85 102 LYS B C 1
ATOM 3556 O O . LYS B 1 102 ? -25.953 -14.875 3.4 1 85 102 LYS B O 1
ATOM 3561 N N . SER B 1 103 ? -25.641 -12.766 3.139 1 86.38 103 SER B N 1
ATOM 3562 C CA . SER B 1 103 ? -24.703 -12.922 2.037 1 86.38 103 SER B CA 1
ATOM 3563 C C . SER B 1 103 ? -23.406 -12.148 2.299 1 86.38 103 SER B C 1
ATOM 3565 O O . SER B 1 103 ? -22.625 -11.898 1.376 1 86.38 103 SER B O 1
ATOM 3567 N N . GLY B 1 104 ? -23.25 -11.805 3.521 1 93.81 104 GLY B N 1
ATOM 3568 C CA . GLY B 1 104 ? -22.094 -11.008 3.859 1 93.81 104 GLY B CA 1
ATOM 3569 C C . GLY B 1 104 ? -22.047 -10.602 5.32 1 93.81 104 GLY B C 1
ATOM 3570 O O . GLY B 1 104 ? -22.172 -11.453 6.207 1 93.81 104 GLY B O 1
ATOM 3571 N N . LEU B 1 105 ? -21.812 -9.297 5.508 1 95.75 105 LEU B N 1
ATOM 3572 C CA . LEU B 1 105 ? -21.719 -8.766 6.863 1 95.75 105 LEU B CA 1
ATOM 3573 C C . LEU B 1 105 ? -22.844 -7.781 7.145 1 95.75 105 LEU B C 1
ATOM 3575 O O . LEU B 1 105 ? -23.375 -7.164 6.223 1 95.75 105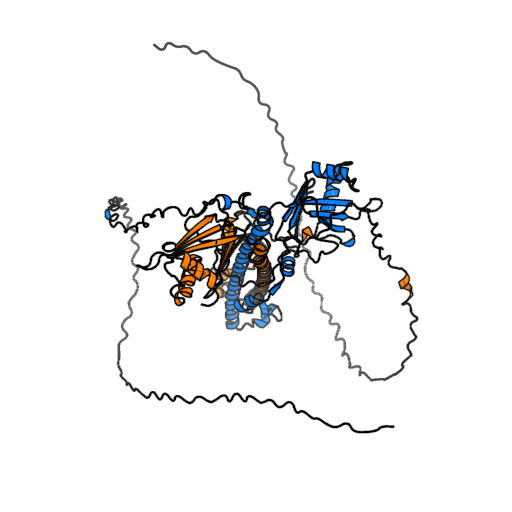 LEU B O 1
ATOM 3579 N N . ARG B 1 106 ? -23.188 -7.73 8.367 1 96.12 106 ARG B N 1
ATOM 3580 C CA . ARG B 1 106 ? -24.156 -6.75 8.836 1 96.12 106 ARG B CA 1
ATOM 3581 C C . ARG B 1 106 ? -23.547 -5.816 9.875 1 96.12 106 ARG B C 1
ATOM 3583 O O . ARG B 1 106 ? -22.953 -6.273 10.859 1 96.12 106 ARG B O 1
ATOM 3590 N N . LEU B 1 107 ? -23.609 -4.531 9.594 1 95.38 107 LEU B N 1
ATOM 3591 C CA . LEU B 1 107 ? -23.141 -3.512 10.531 1 95.38 107 LEU B CA 1
ATOM 3592 C C . LEU B 1 107 ? -24.328 -2.766 11.141 1 95.38 107 LEU B C 1
ATOM 3594 O O . LEU B 1 107 ? -25.078 -2.094 10.43 1 95.38 107 LEU B O 1
ATOM 3598 N N . LYS B 1 108 ? -24.484 -2.895 12.406 1 95.19 108 LYS B N 1
ATOM 3599 C CA . LYS B 1 108 ? -25.578 -2.24 13.109 1 95.19 108 LYS B CA 1
ATOM 3600 C C . LYS B 1 108 ? -25.109 -0.998 13.852 1 95.19 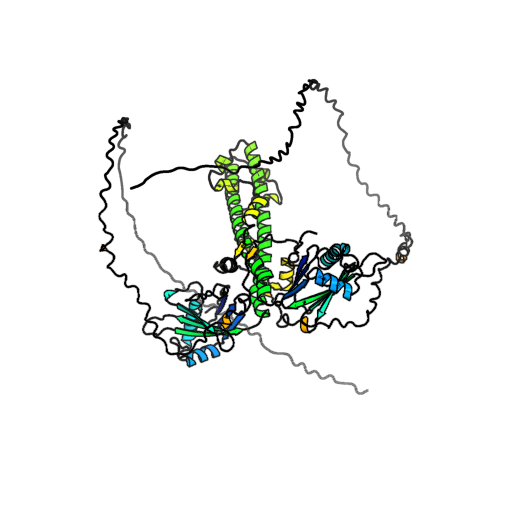108 LYS B C 1
ATOM 3602 O O . LYS B 1 108 ? -24.234 -1.086 14.719 1 95.19 108 LYS B O 1
ATOM 3607 N N . ALA B 1 109 ? -25.625 0.114 13.508 1 94.88 109 ALA B N 1
ATOM 3608 C CA . ALA B 1 109 ? -25.297 1.372 14.18 1 94.88 109 ALA B CA 1
ATOM 3609 C C . ALA B 1 109 ? -26.484 1.86 15.016 1 94.88 109 ALA B C 1
ATOM 3611 O O . ALA B 1 109 ? -27.625 1.862 14.539 1 94.88 109 ALA B O 1
ATOM 3612 N N . THR B 1 110 ? -26.25 2.227 16.219 1 94.12 110 THR B N 1
ATOM 3613 C CA . THR B 1 110 ? -27.234 2.824 17.109 1 94.12 110 THR B CA 1
ATOM 3614 C C . THR B 1 110 ? -26.766 4.195 17.594 1 94.12 110 THR B C 1
ATOM 3616 O O . THR B 1 110 ? -25.688 4.316 18.172 1 94.12 110 THR B O 1
ATOM 3619 N N . VAL B 1 111 ? -27.531 5.199 17.281 1 94.06 111 VAL B N 1
ATOM 3620 C CA . VAL B 1 111 ? -27.188 6.57 17.656 1 94.06 111 VAL B CA 1
ATOM 3621 C C . VAL B 1 111 ? -28.219 7.098 18.656 1 94.06 111 VAL B C 1
ATOM 3623 O O . VAL B 1 111 ? -29.422 7.066 18.391 1 94.06 111 VAL B O 1
ATOM 3626 N N . GLU B 1 112 ? -27.75 7.605 19.719 1 92.75 112 GLU B N 1
ATOM 3627 C CA . GLU B 1 112 ? -28.625 8.219 20.703 1 92.75 112 GLU B CA 1
ATOM 3628 C C . GLU B 1 112 ? -29.141 9.57 20.219 1 92.75 112 GLU B C 1
ATOM 3630 O O . GLU B 1 112 ? -28.359 10.406 19.766 1 92.75 112 GLU B O 1
ATOM 3635 N N . LEU B 1 113 ? -30.453 9.727 20.234 1 91.69 113 LEU B N 1
ATOM 3636 C CA . LEU B 1 113 ? -31.078 10.992 19.844 1 91.69 113 LEU B CA 1
ATOM 3637 C C . LEU B 1 113 ? -31.656 11.703 21.062 1 91.69 113 LEU B C 1
ATOM 3639 O O . LEU B 1 113 ? -31.906 11.086 22.094 1 91.69 113 LEU B O 1
ATOM 3643 N N . PRO B 1 114 ? -31.781 12.945 20.953 1 88.5 114 PRO B N 1
ATOM 3644 C CA . PRO B 1 114 ? -32.406 13.672 22.062 1 88.5 114 PRO B CA 1
ATOM 3645 C C . PRO B 1 114 ? -33.812 13.164 22.391 1 88.5 114 PRO B C 1
ATOM 3647 O O . PRO B 1 114 ? -34.562 12.805 21.484 1 88.5 114 PRO B O 1
ATOM 3650 N N . LYS B 1 115 ? -34.125 13.078 23.734 1 87.44 115 LYS B N 1
ATOM 3651 C CA . LYS B 1 115 ? -35.469 12.688 24.141 1 87.44 115 LYS B CA 1
ATOM 3652 C C . LYS B 1 115 ? -36.5 13.672 23.609 1 87.44 115 LYS B C 1
ATOM 3654 O O . LYS B 1 115 ? -36.25 14.867 23.516 1 87.44 115 LYS B O 1
ATOM 3659 N N . PRO B 1 116 ? -37.656 13.258 23.172 1 88.19 116 PRO B N 1
ATOM 3660 C CA . PRO B 1 116 ? -38.25 11.938 23.406 1 88.19 116 PRO B CA 1
ATOM 3661 C C . PRO B 1 116 ? -38.031 10.961 22.266 1 88.19 116 PRO B C 1
ATOM 3663 O O . PRO B 1 116 ? -38.656 9.906 22.203 1 88.19 116 PRO B O 1
ATOM 3666 N N . LEU B 1 117 ? -37.125 11.344 21.375 1 86.25 117 LEU B N 1
ATOM 3667 C CA . LEU B 1 117 ? -36.875 10.453 20.25 1 86.25 117 LEU B CA 1
ATOM 3668 C C . LEU B 1 117 ? -36.156 9.188 20.703 1 86.25 117 LEU B C 1
ATOM 3670 O O . LEU B 1 117 ? -35.344 9.227 21.625 1 86.25 117 LEU B O 1
ATOM 3674 N N . GLY B 1 118 ? -36.562 8.102 20.266 1 89.56 118 GLY B N 1
ATOM 3675 C CA . GLY B 1 118 ? -35.812 6.875 20.469 1 89.56 118 GLY B CA 1
ATOM 3676 C C . GLY B 1 118 ? -34.5 6.848 19.719 1 89.56 118 GLY B C 1
ATOM 3677 O O . GLY B 1 118 ? -34.219 7.711 18.891 1 89.56 118 GLY B O 1
ATOM 3678 N N . ASP B 1 119 ? -33.719 5.922 20.062 1 93.25 119 ASP B N 1
ATOM 3679 C CA . ASP B 1 119 ? -32.406 5.77 19.391 1 93.25 119 ASP B CA 1
ATOM 3680 C C . ASP B 1 119 ? -32.594 5.48 17.906 1 93.25 119 ASP B C 1
ATOM 3682 O O . ASP B 1 119 ? -33.531 4.754 17.516 1 93.25 119 ASP B O 1
ATOM 3686 N N . LEU B 1 120 ? -31.797 6.07 17.047 1 94.62 120 LEU B N 1
ATOM 3687 C CA . LEU B 1 120 ? -31.75 5.73 15.633 1 94.62 120 LEU B CA 1
ATOM 3688 C C . LEU B 1 120 ? -30.984 4.438 15.406 1 94.62 120 LEU B C 1
ATOM 3690 O O . LEU B 1 120 ? -29.797 4.352 15.75 1 94.62 120 LEU B O 1
ATOM 3694 N N . LYS B 1 121 ? -31.641 3.49 14.922 1 94.88 121 LYS B N 1
ATOM 3695 C CA . LYS B 1 121 ? -31.016 2.215 14.586 1 94.88 121 LYS B CA 1
ATOM 3696 C C . LYS B 1 121 ? -30.969 2.008 13.07 1 94.88 121 LYS B C 1
ATOM 3698 O O . LYS B 1 121 ? -31.984 2.164 12.391 1 94.88 121 LYS B O 1
ATOM 3703 N N . TRP B 1 122 ? -29.844 1.726 12.539 1 96.38 122 TRP B N 1
ATOM 3704 C CA . TRP B 1 122 ? -29.672 1.497 11.109 1 96.38 122 TRP B CA 1
ATOM 3705 C C . TRP B 1 122 ? -28.75 0.308 10.859 1 96.38 122 TRP B C 1
ATOM 3707 O O . TRP B 1 122 ? -27.719 0.173 11.508 1 96.38 122 TRP B O 1
ATOM 3717 N N . VAL B 1 123 ? -29.141 -0.553 9.969 1 95.81 123 VAL B N 1
ATOM 3718 C CA . VAL B 1 123 ? -28.359 -1.737 9.633 1 95.81 123 VAL B CA 1
ATOM 3719 C C . VAL B 1 123 ? -27.828 -1.614 8.211 1 95.81 123 VAL B C 1
ATOM 3721 O O . VAL B 1 123 ? -28.594 -1.465 7.258 1 95.81 123 VAL B O 1
ATOM 3724 N N . PHE B 1 124 ? -26.547 -1.627 8.055 1 96.69 124 PHE B N 1
ATOM 3725 C CA . PHE B 1 124 ? -25.906 -1.691 6.754 1 96.69 124 PHE B CA 1
ATOM 3726 C C . PHE B 1 124 ? -25.703 -3.139 6.32 1 96.69 124 PHE B C 1
ATOM 3728 O O . PHE B 1 124 ? -25.047 -3.918 7.016 1 96.69 124 PHE B O 1
ATOM 3735 N N . GLU B 1 125 ? -26.266 -3.521 5.211 1 96.69 125 GLU B N 1
ATOM 3736 C CA . GLU B 1 125 ? -26.109 -4.855 4.641 1 96.69 125 GLU B CA 1
ATOM 3737 C C . GLU B 1 125 ? -24.953 -4.887 3.639 1 96.69 125 GLU B C 1
ATOM 3739 O O . GLU B 1 125 ? -25.125 -4.504 2.48 1 96.69 125 GLU B O 1
ATOM 3744 N N . LEU B 1 126 ? -23.859 -5.426 4.066 1 97.56 126 LEU B N 1
ATOM 3745 C CA . LEU B 1 126 ? -22.641 -5.383 3.254 1 97.56 126 LEU B CA 1
ATOM 3746 C C . LEU B 1 126 ? -22.438 -6.699 2.512 1 97.56 126 LEU B C 1
ATOM 3748 O O . LEU B 1 126 ? -22.359 -7.758 3.133 1 97.56 126 LEU B O 1
ATOM 3752 N N . GLN B 1 127 ? -22.312 -6.625 1.204 1 97.69 127 GLN B N 1
ATOM 3753 C CA . GLN B 1 127 ? -22.094 -7.797 0.364 1 97.69 127 GLN B CA 1
ATOM 3754 C C . GLN B 1 127 ? -20.656 -7.812 -0.169 1 97.69 127 GLN B C 1
ATOM 3756 O O . GLN B 1 127 ? -20.078 -6.762 -0.453 1 97.69 127 GLN B O 1
ATOM 3761 N N . PRO B 1 128 ? -20.125 -9.008 -0.272 1 96.62 128 PRO B N 1
ATOM 3762 C CA . PRO B 1 128 ? -18.781 -9.078 -0.878 1 96.62 128 PRO B CA 1
ATOM 3763 C C . PRO B 1 128 ? -18.766 -8.547 -2.311 1 96.62 128 PRO B C 1
ATOM 3765 O O . PRO B 1 128 ? -19.688 -8.805 -3.084 1 96.62 128 PRO B O 1
ATOM 3768 N N . VAL B 1 129 ? -17.781 -7.766 -2.734 1 95.56 129 VAL B N 1
ATOM 3769 C CA . VAL B 1 129 ? -17.766 -7.164 -4.062 1 95.56 129 VAL B CA 1
ATOM 3770 C C . VAL B 1 129 ? -16.531 -7.648 -4.836 1 95.56 129 VAL B C 1
ATOM 3772 O O . VAL B 1 129 ? -16.328 -7.258 -5.984 1 95.56 129 VAL B O 1
ATOM 3775 N N . GLY B 1 130 ? -15.633 -8.438 -4.367 1 93.94 130 GLY B N 1
ATOM 3776 C CA . GLY B 1 130 ? -14.562 -9.109 -5.098 1 93.94 130 GLY B CA 1
ATOM 3777 C C . GLY B 1 130 ? -13.211 -8.453 -4.898 1 93.94 130 GLY B C 1
ATOM 3778 O O . GLY B 1 130 ? -13.125 -7.316 -4.434 1 93.94 130 GLY B O 1
ATOM 3779 N N . GLY B 1 131 ? -12.219 -9.117 -5.43 1 95.94 131 GLY B N 1
ATOM 3780 C CA . GLY B 1 131 ? -10.844 -8.695 -5.199 1 95.94 131 GLY B CA 1
ATOM 3781 C C . GLY B 1 131 ? -10.43 -7.5 -6.043 1 95.94 131 GLY B C 1
ATOM 3782 O O . GLY B 1 131 ? -9.562 -6.727 -5.648 1 95.94 131 GLY B O 1
ATOM 3783 N N . VAL B 1 132 ? -11.023 -7.367 -7.207 1 96.94 132 VAL B N 1
ATOM 3784 C CA . VAL B 1 132 ? -10.688 -6.25 -8.086 1 96.94 132 VAL B CA 1
ATOM 3785 C C . VAL B 1 132 ? -11.055 -4.934 -7.402 1 96.94 132 VAL B C 1
ATOM 3787 O O . VAL B 1 132 ? -10.289 -3.965 -7.465 1 96.94 132 VAL B O 1
ATOM 3790 N N . GLU B 1 133 ? -12.219 -4.879 -6.789 1 96.94 133 GLU B N 1
ATOM 3791 C CA . GLU B 1 133 ? -12.641 -3.678 -6.074 1 96.94 133 GLU B CA 1
ATOM 3792 C C . GLU B 1 133 ? -11.68 -3.348 -4.934 1 96.94 133 GLU B C 1
ATOM 3794 O O . GLU B 1 133 ? -11.367 -2.178 -4.691 1 96.94 133 GLU B O 1
ATOM 3799 N N . LEU B 1 134 ? -11.203 -4.379 -4.246 1 97.5 134 LEU B N 1
ATOM 3800 C CA . LEU B 1 134 ? -10.242 -4.176 -3.172 1 97.5 134 LEU B CA 1
ATOM 3801 C C . LEU B 1 134 ? -8.961 -3.543 -3.707 1 97.5 134 LEU B C 1
ATOM 3803 O O . LEU B 1 134 ? -8.438 -2.6 -3.111 1 97.5 134 LEU B O 1
ATOM 3807 N N . VAL B 1 135 ? -8.5 -4.008 -4.809 1 97.5 135 VAL B N 1
ATOM 3808 C CA . VAL B 1 135 ? -7.277 -3.494 -5.426 1 97.5 135 VAL B CA 1
ATOM 3809 C C . VAL B 1 135 ? -7.477 -2.035 -5.828 1 97.5 135 VAL B C 1
ATOM 3811 O O . VAL B 1 135 ? -6.629 -1.186 -5.551 1 97.5 135 VAL B O 1
ATOM 3814 N N . ASN B 1 136 ? -8.578 -1.738 -6.398 1 96.62 136 ASN B N 1
ATOM 3815 C CA . ASN B 1 136 ? -8.852 -0.404 -6.922 1 96.62 136 ASN B CA 1
ATOM 3816 C C . ASN B 1 136 ? -9.07 0.606 -5.797 1 96.62 136 ASN B C 1
ATOM 3818 O O . ASN B 1 136 ? -8.695 1.771 -5.922 1 96.62 136 ASN B O 1
ATOM 3822 N N . LEU B 1 137 ? -9.633 0.212 -4.707 1 95.88 137 LEU B N 1
ATOM 3823 C CA . LEU B 1 137 ? -10.031 1.148 -3.66 1 95.88 137 LEU B CA 1
ATOM 3824 C C . LEU B 1 137 ? -8.93 1.291 -2.615 1 95.88 137 LEU B C 1
ATOM 3826 O O . LEU B 1 137 ? -8.859 2.305 -1.916 1 95.88 137 LEU B O 1
ATOM 3830 N N . LEU B 1 138 ? -8.07 0.303 -2.498 1 95.88 138 LEU B N 1
ATOM 3831 C CA . LEU B 1 138 ? -7.113 0.327 -1.398 1 95.88 138 LEU B CA 1
ATOM 3832 C C . LEU B 1 138 ? -5.691 0.128 -1.912 1 95.88 138 LEU B C 1
ATOM 3834 O O . LEU B 1 138 ? -4.836 0.999 -1.737 1 95.88 138 LEU B O 1
ATOM 3838 N N . VAL B 1 139 ? -5.426 -0.946 -2.609 1 96.81 139 VAL B N 1
ATOM 3839 C CA . VAL B 1 139 ? -4.062 -1.367 -2.916 1 96.81 139 VAL B CA 1
ATOM 3840 C C . VAL B 1 139 ? -3.406 -0.358 -3.855 1 96.81 139 VAL B C 1
ATOM 3842 O O . VAL B 1 139 ? -2.344 0.187 -3.549 1 96.81 139 VAL B O 1
ATOM 3845 N N . LEU B 1 140 ? -4.043 -0.064 -4.961 1 96.38 140 LEU B N 1
ATOM 3846 C CA . LEU B 1 140 ? -3.451 0.793 -5.984 1 96.38 140 LEU B CA 1
ATOM 3847 C C . LEU B 1 140 ? -3.254 2.211 -5.457 1 96.38 140 LEU B C 1
ATOM 3849 O O . LEU B 1 140 ? -2.193 2.809 -5.652 1 96.38 140 LEU B O 1
ATOM 3853 N N . PRO B 1 141 ? -4.246 2.773 -4.773 1 94.5 141 PRO B N 1
ATOM 3854 C CA . PRO B 1 141 ? -4.031 4.117 -4.23 1 94.5 141 PRO B CA 1
ATOM 3855 C C . PRO B 1 141 ? -2.838 4.188 -3.279 1 94.5 141 PRO B C 1
ATOM 3857 O O . PRO B 1 141 ? -2.061 5.141 -3.33 1 94.5 141 PRO B O 1
ATOM 3860 N N . TYR B 1 142 ? -2.635 3.186 -2.484 1 94.44 142 TYR B N 1
ATOM 3861 C CA . TYR B 1 142 ? -1.543 3.256 -1.521 1 94.44 142 TYR B CA 1
ATOM 3862 C C . TYR B 1 142 ? -0.214 2.9 -2.176 1 94.44 142 TYR B C 1
ATOM 3864 O O . TYR B 1 142 ? 0.846 3.342 -1.726 1 94.44 142 TYR B O 1
ATOM 3872 N N . LEU B 1 143 ? -0.235 2.074 -3.197 1 94.62 143 LEU B N 1
ATOM 3873 C CA . LEU B 1 143 ? 0.974 1.903 -3.996 1 94.62 143 LEU B CA 1
ATOM 3874 C C . LEU B 1 143 ? 1.364 3.211 -4.676 1 94.62 143 LEU B C 1
ATOM 3876 O O . LEU B 1 143 ? 2.549 3.541 -4.766 1 94.62 143 LEU B O 1
ATOM 3880 N N . SER B 1 144 ? 0.344 3.902 -5.18 1 94.19 144 SER B N 1
ATOM 3881 C CA . SER B 1 144 ? 0.606 5.219 -5.758 1 94.19 144 SER B CA 1
ATOM 3882 C C . SER B 1 144 ? 1.214 6.16 -4.723 1 94.19 144 SER B C 1
ATOM 3884 O O . SER B 1 144 ? 2.105 6.949 -5.047 1 94.19 144 SER B O 1
ATOM 3886 N N . GLU B 1 145 ? 0.685 6.07 -3.533 1 93.25 145 GLU B N 1
ATOM 3887 C CA . GLU B 1 145 ? 1.244 6.895 -2.467 1 93.25 145 GLU B CA 1
ATOM 3888 C C . GLU B 1 145 ? 2.701 6.531 -2.193 1 93.25 145 GLU B C 1
ATOM 3890 O O . GLU B 1 145 ? 3.525 7.406 -1.923 1 93.25 145 GLU B O 1
ATOM 3895 N N . VAL B 1 146 ? 3.02 5.25 -2.205 1 93.44 146 VAL B N 1
ATOM 3896 C CA . VAL B 1 146 ? 4.402 4.816 -2.033 1 93.44 146 VAL B CA 1
ATOM 3897 C C . VAL B 1 146 ? 5.289 5.496 -3.072 1 93.44 146 VAL B C 1
ATOM 3899 O O . VAL B 1 146 ? 6.324 6.074 -2.732 1 93.44 146 VAL B O 1
ATOM 3902 N N . ALA B 1 147 ? 4.887 5.43 -4.293 1 92.62 147 ALA B N 1
ATOM 3903 C CA . ALA B 1 147 ? 5.66 6.043 -5.375 1 92.62 147 ALA B CA 1
ATOM 3904 C C . ALA B 1 147 ? 5.863 7.535 -5.125 1 92.62 147 ALA B C 1
ATOM 3906 O O . ALA B 1 147 ? 6.977 8.047 -5.258 1 92.62 147 ALA B O 1
ATOM 3907 N N . THR B 1 148 ? 4.797 8.203 -4.777 1 93.31 148 THR B N 1
ATOM 3908 C CA . THR B 1 148 ? 4.84 9.641 -4.531 1 93.31 148 THR B CA 1
ATOM 3909 C C . THR B 1 148 ? 5.75 9.961 -3.35 1 93.31 148 THR B C 1
ATOM 3911 O O . THR B 1 148 ? 6.578 10.867 -3.424 1 93.31 148 THR B O 1
ATOM 3914 N N . LEU B 1 149 ? 5.582 9.203 -2.279 1 93.81 149 LEU B N 1
ATOM 3915 C CA . LEU B 1 149 ? 6.367 9.445 -1.074 1 93.81 149 LEU B CA 1
ATOM 3916 C C . LEU B 1 149 ? 7.852 9.188 -1.332 1 93.81 149 LEU B C 1
ATOM 3918 O O . LEU B 1 149 ? 8.711 9.891 -0.798 1 93.81 149 LEU B O 1
ATOM 3922 N N . ARG B 1 150 ? 8.172 8.156 -2.076 1 93.19 150 ARG B N 1
ATOM 3923 C CA . ARG B 1 150 ? 9.562 7.906 -2.459 1 93.19 150 ARG B CA 1
ATOM 3924 C C . ARG B 1 150 ? 10.156 9.109 -3.18 1 93.19 150 ARG B C 1
ATOM 3926 O O . ARG B 1 150 ? 11.273 9.531 -2.881 1 93.19 150 ARG B O 1
ATOM 3933 N N . ASP B 1 151 ? 9.414 9.641 -4.066 1 93.38 151 ASP B N 1
ATOM 3934 C CA . ASP B 1 151 ? 9.844 10.828 -4.797 1 93.38 151 ASP B CA 1
ATOM 3935 C C . ASP B 1 151 ? 10.039 12.016 -3.852 1 93.38 151 ASP B C 1
ATOM 3937 O O . ASP B 1 151 ? 10.984 12.789 -4.004 1 93.38 151 ASP B O 1
ATOM 3941 N N . MET B 1 152 ? 9.094 12.164 -2.984 1 95.25 152 MET B N 1
ATOM 3942 C CA . MET B 1 152 ? 9.164 13.258 -2.02 1 95.25 152 MET B CA 1
ATOM 3943 C C . MET B 1 152 ? 10.422 13.141 -1.161 1 95.25 152 MET B C 1
ATOM 3945 O O . MET B 1 152 ? 11.109 14.141 -0.922 1 95.25 152 MET B O 1
ATOM 3949 N N . VAL B 1 153 ? 10.703 11.961 -0.735 1 95.81 153 VAL B N 1
ATOM 3950 C CA . VAL B 1 153 ? 11.883 11.734 0.087 1 95.81 153 VAL B CA 1
ATOM 3951 C C . VAL B 1 153 ? 13.141 12.086 -0.706 1 95.81 153 VAL B C 1
ATOM 3953 O O . VAL B 1 153 ? 14.023 12.789 -0.206 1 95.81 153 VAL B O 1
ATOM 3956 N N . GLU B 1 154 ? 13.203 11.617 -1.887 1 95.19 154 GLU B N 1
ATOM 3957 C CA . GLU B 1 154 ? 14.359 11.914 -2.73 1 95.19 154 GLU B CA 1
ATOM 3958 C C . GLU B 1 154 ? 14.492 13.414 -2.969 1 95.19 154 GLU B C 1
ATOM 3960 O O . GLU B 1 154 ? 15.602 13.961 -2.924 1 95.19 154 GLU B O 1
ATOM 3965 N N . SER B 1 155 ? 13.391 14.031 -3.252 1 96.5 155 SER B N 1
ATOM 3966 C CA . SER B 1 155 ? 13.367 15.477 -3.469 1 96.5 155 SER B CA 1
ATOM 3967 C C . SER B 1 155 ? 13.859 16.219 -2.238 1 96.5 155 SER B C 1
ATOM 3969 O O . SER B 1 155 ? 14.703 17.125 -2.348 1 96.5 155 SER B O 1
ATOM 3971 N N . LEU B 1 156 ? 13.359 15.852 -1.098 1 97.44 156 LEU B N 1
ATOM 3972 C CA . LEU B 1 156 ? 13.734 16.516 0.142 1 97.44 156 LEU B CA 1
ATOM 3973 C C . LEU B 1 156 ? 15.203 16.281 0.469 1 97.44 156 LEU B C 1
ATOM 3975 O O . LEU B 1 156 ? 15.883 17.156 0.999 1 97.44 156 LEU B O 1
ATOM 3979 N N . MET B 1 157 ? 15.672 15.078 0.162 1 96.94 157 MET B N 1
ATOM 3980 C CA . MET B 1 157 ? 17.094 14.797 0.344 1 96.94 157 MET B CA 1
ATOM 3981 C C . MET B 1 157 ? 17.953 15.719 -0.515 1 96.94 157 MET B C 1
ATOM 3983 O O . MET B 1 157 ? 19 16.203 -0.07 1 96.94 157 MET B O 1
ATOM 3987 N N . THR B 1 158 ? 17.516 15.945 -1.646 1 95.5 158 THR B N 1
ATOM 3988 C CA . THR B 1 158 ? 18.203 16.859 -2.541 1 95.5 158 THR B CA 1
ATOM 3989 C C . THR B 1 158 ? 18.203 18.281 -1.973 1 95.5 158 THR B C 1
ATOM 3991 O O . THR B 1 158 ? 19.234 18.969 -1.987 1 95.5 158 THR B O 1
ATOM 3994 N N . VAL B 1 159 ? 17.047 18.703 -1.515 1 96.31 159 VAL B N 1
ATOM 3995 C CA . VAL B 1 159 ? 16.922 20.031 -0.914 1 96.31 159 VAL B CA 1
ATOM 3996 C C . VAL B 1 159 ? 17.875 20.156 0.273 1 96.31 159 VAL B C 1
ATOM 3998 O O . VAL B 1 159 ? 18.578 21.156 0.409 1 96.31 159 VAL B O 1
ATOM 4001 N N . VAL B 1 160 ? 17.938 19.141 1.128 1 96.81 160 VAL B N 1
ATOM 4002 C CA . VAL B 1 160 ? 18.797 19.141 2.301 1 96.81 160 VAL B CA 1
ATOM 4003 C C . VAL B 1 160 ? 20.266 19.25 1.864 1 96.81 160 VAL B C 1
ATOM 4005 O O . VAL B 1 160 ? 21.031 20.031 2.43 1 96.81 160 VAL B O 1
ATOM 4008 N N . LYS B 1 161 ? 20.594 18.484 0.874 1 95.19 161 LYS B N 1
ATOM 4009 C CA . LYS B 1 161 ? 21.969 18.5 0.368 1 95.19 161 LYS B CA 1
ATOM 4010 C C . LYS B 1 161 ? 22.344 19.891 -0.171 1 95.19 161 LYS B C 1
ATOM 4012 O O . LYS B 1 161 ? 23.453 20.359 0.051 1 95.19 161 LYS B O 1
ATOM 4017 N N . GLU B 1 162 ? 21.469 20.5 -0.839 1 94.75 162 GLU B N 1
ATOM 4018 C CA . GLU B 1 162 ? 21.703 21.828 -1.374 1 94.75 162 GLU B CA 1
ATOM 4019 C C . GLU B 1 162 ? 21.906 22.844 -0.252 1 94.75 162 GLU B C 1
ATOM 4021 O O . GLU B 1 162 ? 22.797 23.688 -0.32 1 94.75 162 GLU B O 1
ATOM 4026 N N . LYS B 1 163 ? 21.094 22.781 0.688 1 95.81 163 LYS B N 1
ATOM 4027 C CA . LYS B 1 163 ? 21.219 23.703 1.812 1 95.81 163 LYS B CA 1
ATOM 4028 C C . LYS B 1 163 ? 22.5 23.469 2.594 1 95.81 163 LYS B C 1
ATOM 4030 O O . LYS B 1 163 ? 23.156 24.406 3.02 1 95.81 163 LYS B O 1
ATOM 4035 N N . ASP B 1 164 ? 22.844 22.203 2.74 1 95.5 164 ASP B N 1
ATOM 4036 C CA . ASP B 1 164 ? 24.094 21.859 3.41 1 95.5 164 ASP B CA 1
ATOM 4037 C C . ASP B 1 164 ? 25.297 22.438 2.658 1 95.5 164 ASP B C 1
ATOM 4039 O O . ASP B 1 164 ? 26.25 22.906 3.275 1 95.5 164 ASP B O 1
ATOM 4043 N N . THR B 1 165 ? 25.234 22.344 1.419 1 94 165 THR B N 1
ATOM 4044 C CA . THR B 1 165 ? 26.328 22.875 0.603 1 94 165 THR B CA 1
ATOM 4045 C C . THR B 1 165 ? 26.484 24.375 0.825 1 94 165 THR B C 1
ATOM 4047 O O . THR B 1 165 ? 27.594 24.875 0.988 1 94 165 THR B O 1
ATOM 4050 N N . VAL B 1 166 ? 25.391 25.094 0.84 1 94.75 166 VAL B N 1
ATOM 4051 C CA . VAL B 1 166 ? 25.391 26.547 1.06 1 94.75 166 VAL B CA 1
ATOM 4052 C C . VAL B 1 166 ? 25.875 26.844 2.475 1 94.75 166 VAL B C 1
ATOM 4054 O O . VAL B 1 166 ? 26.703 27.75 2.676 1 94.75 166 VAL B O 1
ATOM 4057 N N . LEU B 1 167 ? 25.375 26.156 3.428 1 94.5 167 LEU B N 1
ATOM 4058 C CA . LEU B 1 167 ? 25.75 26.344 4.82 1 94.5 167 LEU B CA 1
ATOM 4059 C C . LEU B 1 167 ? 27.266 26.156 5.004 1 94.5 167 LEU B C 1
ATOM 4061 O O . LEU B 1 167 ? 27.906 26.938 5.703 1 94.5 167 LEU B O 1
ATOM 4065 N N . GLU B 1 168 ? 27.75 25.125 4.383 1 92.81 168 GLU B N 1
ATOM 4066 C CA . GLU B 1 168 ? 29.188 24.844 4.457 1 92.81 168 GLU B CA 1
ATOM 4067 C C . GLU B 1 168 ? 29.984 26.016 3.91 1 92.81 168 GLU B C 1
ATOM 4069 O O . GLU B 1 168 ? 30.969 26.438 4.523 1 92.81 168 GLU B O 1
ATOM 4074 N N . ARG B 1 169 ? 29.562 26.594 2.887 1 92.25 169 ARG B N 1
ATOM 4075 C CA . ARG B 1 169 ? 30.25 27.719 2.258 1 92.25 169 ARG B CA 1
ATOM 4076 C C . ARG B 1 169 ? 30.156 28.969 3.125 1 92.25 169 ARG B C 1
ATOM 4078 O O . ARG B 1 169 ? 31.141 29.703 3.277 1 92.25 169 ARG B O 1
ATOM 4085 N N . LEU B 1 170 ? 29.016 29.188 3.619 1 93.06 170 LEU B N 1
ATOM 4086 C CA . LEU B 1 170 ? 28.812 30.359 4.461 1 93.06 170 LEU B CA 1
ATOM 4087 C C . LEU B 1 170 ? 29.641 30.266 5.738 1 93.06 170 LEU B C 1
ATOM 4089 O O . LEU B 1 170 ? 30.266 31.234 6.145 1 93.06 170 LEU B O 1
ATOM 4093 N N . VAL B 1 171 ? 29.641 29.094 6.297 1 92.5 171 VAL B N 1
ATOM 4094 C CA . VAL B 1 171 ? 30.375 28.891 7.535 1 92.5 171 VAL B CA 1
ATOM 4095 C C . VAL B 1 171 ? 31.875 29.062 7.281 1 92.5 171 VAL B C 1
ATOM 4097 O O . VAL B 1 171 ? 32.562 29.719 8.062 1 92.5 171 VAL B O 1
ATOM 4100 N N . GLU B 1 172 ? 32.281 28.516 6.211 1 91.56 172 GLU B N 1
ATOM 4101 C CA . GLU B 1 172 ? 33.688 28.672 5.828 1 91.56 172 GLU B CA 1
ATOM 4102 C C . GLU B 1 172 ? 34.031 30.141 5.586 1 91.56 172 GLU B C 1
ATOM 4104 O O . GLU B 1 172 ? 35.062 30.641 6.082 1 91.56 172 GLU B O 1
ATOM 4109 N N . GLY B 1 173 ? 33.219 30.812 4.848 1 89.25 173 GLY B N 1
ATOM 4110 C CA . GLY B 1 173 ? 33.438 32.219 4.559 1 89.25 173 GLY B CA 1
ATOM 4111 C C . GLY B 1 173 ? 33.406 33.094 5.797 1 89.25 173 GLY B C 1
ATOM 4112 O O . GLY B 1 173 ? 34.219 34.031 5.926 1 89.25 173 GLY B O 1
ATOM 4113 N N . MET B 1 174 ? 32.562 32.844 6.66 1 91.81 174 MET B N 1
ATOM 4114 C CA . MET B 1 174 ? 32.469 33.594 7.91 1 91.81 174 MET B CA 1
ATOM 4115 C C . MET B 1 174 ? 33.688 33.344 8.797 1 91.81 174 MET B C 1
ATOM 4117 O O . MET B 1 174 ? 34.188 34.25 9.445 1 91.81 174 MET B O 1
ATOM 4121 N N . GLY B 1 175 ? 34.062 32.125 8.82 1 89.62 175 GLY B N 1
ATOM 4122 C CA . GLY B 1 175 ? 35.25 31.781 9.555 1 89.62 175 GLY B CA 1
ATOM 4123 C C . GLY B 1 175 ? 36.469 32.531 9.047 1 89.62 175 GLY B C 1
ATOM 4124 O O . GLY B 1 175 ? 37.281 33.031 9.844 1 89.62 175 GLY B O 1
ATOM 4125 N N . GLU B 1 176 ? 36.562 32.656 7.789 1 90.69 176 GLU B N 1
ATOM 4126 C CA . GLU B 1 176 ? 37.688 33.406 7.18 1 90.69 176 GLU B CA 1
ATOM 4127 C C . GLU B 1 176 ? 37.625 34.875 7.531 1 90.69 176 GLU B C 1
ATOM 4129 O O . GLU B 1 176 ? 38.656 35.531 7.633 1 90.69 176 GLU B O 1
ATOM 4134 N N . ALA B 1 177 ? 36.438 35.406 7.738 1 88.75 177 ALA B N 1
ATOM 4135 C CA . ALA B 1 177 ? 36.25 36.844 8.055 1 88.75 177 ALA B CA 1
ATOM 4136 C C . ALA B 1 177 ? 36.312 37.062 9.562 1 88.75 177 ALA B C 1
ATOM 4138 O O . ALA B 1 177 ? 36.094 38.188 10.031 1 88.75 177 ALA B O 1
ATOM 4139 N N . GLY B 1 178 ? 36.531 36 10.398 1 89.56 178 GLY B N 1
ATOM 4140 C CA . GLY B 1 178 ? 36.719 36.094 11.836 1 89.56 178 GLY B CA 1
ATOM 4141 C C . GLY B 1 178 ? 35.406 36.188 12.586 1 89.56 178 GLY B C 1
ATOM 4142 O O . GLY B 1 178 ? 35.344 36.656 13.727 1 89.56 178 GLY B O 1
ATOM 4143 N N . MET B 1 179 ? 34.312 35.812 11.875 1 90.44 179 MET B N 1
ATOM 4144 C CA . MET B 1 179 ? 33 35.844 12.508 1 90.44 179 MET B CA 1
ATOM 4145 C C . MET B 1 179 ? 32.719 34.562 13.297 1 90.44 179 MET B C 1
ATOM 4147 O O . MET B 1 179 ? 33.125 33.469 12.875 1 90.44 179 MET B O 1
ATOM 4151 N N . ASP B 1 180 ? 32.062 34.719 14.43 1 89.19 180 ASP B N 1
ATOM 4152 C CA . ASP B 1 180 ? 31.672 33.562 15.281 1 89.19 180 ASP B CA 1
ATOM 4153 C C . ASP B 1 180 ? 30.312 33.031 14.883 1 89.19 180 ASP B C 1
ATOM 4155 O O . ASP B 1 180 ? 29.281 33.531 15.344 1 89.19 180 ASP B O 1
ATOM 4159 N N . VAL B 1 181 ? 30.281 31.969 14.141 1 89.44 181 VAL B N 1
ATOM 4160 C CA . VAL B 1 181 ? 29.062 31.328 13.641 1 89.44 181 VAL B CA 1
ATOM 4161 C C . VAL B 1 181 ? 28.219 30.828 14.812 1 89.44 181 VAL B C 1
ATOM 4163 O O . VAL B 1 181 ? 27 30.953 14.805 1 89.44 181 VAL B O 1
ATOM 4166 N N . GLY B 1 182 ? 28.812 30.219 15.766 1 87.38 182 GLY B N 1
ATOM 4167 C CA . GLY B 1 182 ? 28.125 29.719 16.938 1 87.38 182 GLY B CA 1
ATOM 4168 C C . GLY B 1 182 ? 27.344 30.781 17.672 1 87.38 182 GLY B C 1
ATOM 4169 O O . GLY B 1 182 ? 26.203 30.562 18.078 1 87.38 182 GLY B O 1
ATOM 4170 N N . ALA B 1 183 ? 27.969 31.953 17.797 1 86.81 183 ALA B N 1
ATOM 4171 C CA . ALA B 1 183 ? 27.328 33.094 18.469 1 86.81 183 ALA B CA 1
ATOM 4172 C C . ALA B 1 183 ? 26.156 33.594 17.656 1 86.81 183 ALA B C 1
ATOM 4174 O O . ALA B 1 183 ? 25.156 34.062 18.234 1 86.81 183 ALA B O 1
ATOM 4175 N N . MET B 1 184 ? 26.266 33.531 16.359 1 86.38 184 MET B N 1
ATOM 4176 C CA . MET B 1 184 ? 25.219 34.031 15.477 1 86.38 184 MET B CA 1
ATOM 4177 C C . MET B 1 184 ? 24.016 33.094 15.477 1 86.38 184 MET B C 1
ATOM 4179 O O . MET B 1 184 ? 22.875 33.531 15.43 1 86.38 184 MET B O 1
ATOM 4183 N N . VAL B 1 185 ? 24.234 31.781 15.438 1 88.88 185 VAL B N 1
ATOM 4184 C CA . VAL B 1 185 ? 23.172 30.781 15.352 1 88.88 185 VAL B CA 1
ATOM 4185 C C . VAL B 1 185 ? 22.547 30.578 16.719 1 88.88 185 VAL B C 1
ATOM 4187 O O . VAL B 1 185 ? 21.328 30.375 16.828 1 88.88 185 VAL B O 1
ATOM 4190 N N . GLY B 1 186 ? 23.281 30.891 17.719 1 81.38 186 GLY B N 1
ATOM 4191 C CA . GLY B 1 186 ? 22.797 30.641 19.062 1 81.38 186 GLY B CA 1
ATOM 4192 C C . GLY B 1 186 ? 22.906 29.188 19.484 1 81.38 186 GLY B C 1
ATOM 4193 O O . GLY B 1 186 ? 23.484 28.375 18.766 1 81.38 186 GLY B O 1
ATOM 4194 N N . GLY B 1 187 ? 22.359 28.766 20.688 1 73.38 187 GLY B N 1
ATOM 4195 C CA . GLY B 1 187 ? 22.5 27.438 21.25 1 73.38 187 GLY B CA 1
ATOM 4196 C C . GLY B 1 187 ? 21.234 26.594 21.109 1 73.38 187 GLY B C 1
ATOM 4197 O O . GLY B 1 187 ? 20.281 27 20.453 1 73.38 187 GLY B O 1
ATOM 4198 N N . GLY B 1 188 ? 21.328 25.312 21.469 1 72.81 188 GLY B N 1
ATOM 4199 C CA . GLY B 1 188 ? 20.219 24.391 21.594 1 72.81 188 GLY B CA 1
ATOM 4200 C C . GLY B 1 188 ? 19.875 23.688 20.297 1 72.81 188 GLY B C 1
ATOM 4201 O O . GLY B 1 188 ? 20.75 23.219 19.578 1 72.81 188 GLY B O 1
ATOM 4202 N N . ARG B 1 189 ? 18.547 23.656 19.984 1 75.56 189 ARG B N 1
ATOM 4203 C CA . ARG B 1 189 ? 17.969 22.953 18.859 1 75.56 189 ARG B CA 1
ATOM 4204 C C . ARG B 1 189 ? 18.344 23.625 17.547 1 75.56 189 ARG B C 1
ATOM 4206 O O . ARG B 1 189 ? 18.438 22.969 16.5 1 75.56 189 ARG B O 1
ATOM 4213 N N . ARG B 1 190 ? 18.797 24.859 17.609 1 78 190 ARG B N 1
ATOM 4214 C CA . ARG B 1 190 ? 19.094 25.609 16.391 1 78 190 ARG B CA 1
ATOM 4215 C C . ARG B 1 190 ? 20.422 25.156 15.797 1 78 190 ARG B C 1
ATOM 4217 O O . ARG B 1 190 ? 20.625 25.219 14.578 1 78 190 ARG B O 1
ATOM 4224 N N . ARG B 1 191 ? 21.25 24.672 16.719 1 85.81 191 ARG B N 1
ATOM 4225 C CA . ARG B 1 191 ? 22.578 24.25 16.266 1 85.81 191 ARG B CA 1
ATOM 4226 C C . ARG B 1 191 ? 22.469 22.984 15.406 1 85.81 191 ARG B C 1
ATOM 4228 O O . ARG B 1 191 ? 23.375 22.688 14.625 1 85.81 191 ARG B O 1
ATOM 4235 N N . ARG B 1 192 ? 21.297 22.359 15.586 1 86.62 192 ARG B N 1
ATOM 4236 C CA . ARG B 1 192 ? 21.094 21.141 14.805 1 86.62 192 ARG B CA 1
ATOM 4237 C C . ARG B 1 192 ? 21.062 21.438 13.312 1 86.62 192 ARG B C 1
ATOM 4239 O O . ARG B 1 192 ? 21.531 20.625 12.508 1 86.62 192 ARG B O 1
ATOM 4246 N N . GLY B 1 193 ? 20.656 22.594 12.984 1 91.19 193 GLY B N 1
ATOM 4247 C CA . GLY B 1 193 ? 20.562 23 11.586 1 91.19 193 GLY B CA 1
ATOM 4248 C C . GLY B 1 193 ? 21.922 23.219 10.938 1 91.19 193 GLY B C 1
ATOM 4249 O O . GLY B 1 193 ? 22.031 23.219 9.711 1 91.19 193 GLY B O 1
ATOM 4250 N N . LEU B 1 194 ? 22.922 23.406 11.812 1 92.19 194 LEU B N 1
ATOM 4251 C CA . LEU B 1 194 ? 24.266 23.641 11.305 1 92.19 194 LEU B CA 1
ATOM 4252 C C . LEU B 1 194 ? 24.969 22.344 10.961 1 92.19 194 LEU B C 1
ATOM 4254 O O . LEU B 1 194 ? 25.891 22.312 10.156 1 92.19 194 LEU B O 1
ATOM 4258 N N . ASP B 1 195 ? 24.453 21.297 11.656 1 91.81 195 ASP B N 1
ATOM 4259 C CA . ASP B 1 195 ? 25.109 20 11.461 1 91.81 195 ASP B CA 1
ATOM 4260 C C . ASP B 1 195 ? 24.844 19.469 10.055 1 91.81 195 ASP B C 1
ATOM 4262 O O . ASP B 1 195 ? 23.734 19.609 9.523 1 91.81 195 ASP B O 1
ATOM 4266 N N . LYS B 1 196 ? 25.938 18.906 9.477 1 93.88 196 LYS B N 1
ATOM 4267 C CA . LYS B 1 196 ? 25.781 18.266 8.172 1 93.88 196 LYS B CA 1
ATOM 4268 C C . LYS B 1 196 ? 24.844 17.062 8.273 1 93.88 196 LYS B C 1
ATOM 4270 O O . LYS B 1 196 ? 24.969 16.234 9.188 1 93.88 196 LYS B O 1
ATOM 4275 N N . PHE B 1 197 ? 24.016 17 7.289 1 95.06 197 PHE B N 1
ATOM 4276 C CA . PHE B 1 197 ? 23.031 15.922 7.277 1 95.06 197 PHE B CA 1
ATOM 4277 C C . PHE B 1 197 ? 23.672 14.602 6.859 1 95.06 197 PHE B C 1
ATOM 4279 O O . PHE B 1 197 ? 24.281 14.516 5.797 1 95.06 197 PHE B O 1
ATOM 4286 N N . ASP B 1 198 ? 23.516 13.609 7.742 1 95.19 198 ASP B N 1
ATOM 4287 C CA . ASP B 1 198 ? 24.031 12.273 7.48 1 95.19 198 ASP B CA 1
ATOM 4288 C C . ASP B 1 198 ? 22.922 11.336 7.016 1 95.19 198 ASP B C 1
ATOM 4290 O O . ASP B 1 198 ? 22.203 10.758 7.832 1 95.19 198 ASP B O 1
ATOM 4294 N N . VAL B 1 199 ? 22.969 11.125 5.758 1 91.88 199 VAL B N 1
ATOM 4295 C CA . VAL B 1 199 ? 21.906 10.336 5.141 1 91.88 199 VAL B CA 1
ATOM 4296 C C . VAL B 1 199 ? 21.922 8.914 5.707 1 91.88 199 VAL B C 1
ATOM 4298 O O . VAL B 1 199 ? 20.875 8.352 6.02 1 91.88 199 VAL B O 1
ATOM 4301 N N . GLY B 1 200 ? 23.047 8.305 5.797 1 90.44 200 GLY B N 1
ATOM 4302 C CA . GLY B 1 200 ? 23.172 6.941 6.285 1 90.44 200 GLY B CA 1
ATOM 4303 C C . GLY B 1 200 ? 22.641 6.766 7.699 1 90.44 200 GLY B C 1
ATOM 4304 O O . GLY B 1 200 ? 21.875 5.848 7.973 1 90.44 200 GLY B O 1
ATOM 4305 N N . ARG B 1 201 ? 23.094 7.633 8.523 1 92.5 201 ARG B N 1
ATOM 4306 C CA . ARG B 1 201 ? 22.641 7.59 9.914 1 92.5 201 ARG B CA 1
ATOM 4307 C C . ARG B 1 201 ? 21.141 7.836 9.992 1 92.5 201 ARG B C 1
ATOM 4309 O O . ARG B 1 201 ? 20.422 7.148 10.734 1 92.5 201 ARG B O 1
ATOM 4316 N N . TRP B 1 202 ? 20.719 8.805 9.305 1 94.38 202 TRP B N 1
ATOM 4317 C CA . TRP B 1 202 ? 19.312 9.172 9.281 1 94.38 202 TRP B CA 1
ATOM 4318 C C . TRP B 1 202 ? 18.453 8.016 8.789 1 94.38 202 TRP B C 1
ATOM 4320 O O . TRP B 1 202 ? 17.438 7.664 9.414 1 94.38 202 TRP B O 1
ATOM 4330 N N . ARG B 1 203 ? 18.797 7.402 7.688 1 91.31 203 ARG B N 1
ATOM 4331 C CA . ARG B 1 203 ? 18.047 6.281 7.137 1 91.31 203 ARG B CA 1
ATOM 4332 C C . ARG B 1 203 ? 18 5.113 8.117 1 91.31 203 ARG B C 1
ATOM 4334 O O . ARG B 1 203 ? 16.984 4.406 8.211 1 91.31 203 ARG B O 1
ATOM 4341 N N . GLY B 1 204 ? 19.016 4.91 8.836 1 89.62 204 GLY B N 1
ATOM 4342 C CA . GLY B 1 204 ? 19.094 3.842 9.82 1 89.62 204 GLY B CA 1
ATOM 4343 C C . GLY B 1 204 ? 18.094 3.984 10.945 1 89.62 204 GLY B C 1
ATOM 4344 O O . GLY B 1 204 ? 17.719 2.996 11.578 1 89.62 204 GLY B O 1
ATOM 4345 N N . GLU B 1 205 ? 17.641 5.215 11.133 1 90.44 205 GLU B N 1
ATOM 4346 C CA . GLU B 1 205 ? 16.656 5.48 12.18 1 90.44 205 GLU B CA 1
ATOM 4347 C C . GLU B 1 205 ? 15.289 4.887 11.828 1 90.44 205 GLU B C 1
ATOM 4349 O O . GLU B 1 205 ? 14.438 4.699 12.695 1 90.44 205 GLU B O 1
ATOM 4354 N N . PHE B 1 206 ? 15.211 4.668 10.586 1 90.69 206 PHE B N 1
ATOM 4355 C CA . PHE B 1 206 ? 13.891 4.227 10.141 1 90.69 206 PHE B CA 1
ATOM 4356 C C . PHE B 1 206 ? 13.914 2.75 9.766 1 90.69 206 PHE B C 1
ATOM 4358 O O . PHE B 1 206 ? 12.867 2.16 9.477 1 90.69 206 PHE B O 1
ATOM 4365 N N . LEU B 1 207 ? 15.242 2.363 9.648 1 79.5 207 LEU B N 1
ATOM 4366 C CA . LEU B 1 207 ? 15.414 0.984 9.203 1 79.5 207 LEU B CA 1
ATOM 4367 C C . LEU B 1 207 ? 15.516 0.039 10.398 1 79.5 207 LEU B C 1
ATOM 4369 O O . LEU B 1 207 ? 16.094 0.395 11.43 1 79.5 207 LEU B O 1
ATOM 4373 N N . GLY B 1 208 ? 14.398 -0.788 10.664 1 74.19 208 GLY B N 1
ATOM 4374 C CA . GLY B 1 208 ? 14.539 -1.804 11.695 1 74.19 208 GLY B CA 1
ATOM 4375 C C . GLY B 1 208 ? 13.242 -2.1 12.422 1 74.19 208 GLY B C 1
ATOM 4376 O O . GLY B 1 208 ? 12.297 -1.313 12.352 1 74.19 208 GLY B O 1
ATOM 4377 N N . GLY B 1 209 ? 13.43 -3.25 12.938 1 76.25 209 GLY B N 1
ATOM 4378 C CA . GLY B 1 209 ? 12.352 -3.748 13.781 1 76.25 209 GLY B CA 1
ATOM 4379 C C . GLY B 1 209 ? 11.258 -4.445 13 1 76.25 209 GLY B C 1
ATOM 4380 O O . GLY B 1 209 ? 11.25 -4.422 11.766 1 76.25 209 GLY B O 1
ATOM 4381 N N . ASP B 1 210 ? 10.562 -5.277 13.742 1 85.56 210 ASP B N 1
ATOM 4382 C CA . ASP B 1 210 ? 9.375 -5.941 13.219 1 85.56 210 ASP B CA 1
ATOM 4383 C C . ASP B 1 210 ? 8.102 -5.281 13.75 1 85.56 210 ASP B C 1
ATOM 4385 O O . ASP B 1 210 ? 8.047 -4.863 14.906 1 85.56 210 ASP B O 1
ATOM 4389 N N . ARG B 1 211 ? 7.316 -5.035 12.797 1 90.94 211 ARG B N 1
ATOM 4390 C CA . ARG B 1 211 ? 6.012 -4.488 13.156 1 90.94 211 ARG B CA 1
ATOM 4391 C C . ARG B 1 211 ? 4.918 -5.539 13.008 1 90.94 211 ARG B C 1
ATOM 4393 O O . ARG B 1 211 ? 5.043 -6.469 12.203 1 90.94 211 ARG B O 1
ATOM 4400 N N . ARG B 1 212 ? 3.939 -5.379 13.859 1 92 212 ARG B N 1
ATOM 4401 C CA . ARG B 1 212 ? 2.768 -6.234 13.703 1 92 212 ARG B CA 1
ATOM 4402 C C . ARG B 1 212 ? 1.775 -5.629 12.719 1 92 212 ARG B C 1
ATOM 4404 O O . ARG B 1 212 ? 1.697 -4.406 12.578 1 92 212 ARG B O 1
ATOM 4411 N N . ALA B 1 213 ? 1.023 -6.543 12.133 1 92.94 213 ALA B N 1
ATOM 4412 C CA . ALA B 1 213 ? 0.04 -6.113 11.141 1 92.94 213 ALA B CA 1
ATOM 4413 C C . ALA B 1 213 ? -0.869 -5.027 11.703 1 92.94 213 ALA B C 1
ATOM 4415 O O . ALA B 1 213 ? -1.12 -4.016 11.047 1 92.94 213 ALA B O 1
ATOM 4416 N N . GLY B 1 214 ? -1.362 -5.242 12.914 1 91.75 214 GLY B N 1
ATOM 4417 C CA . GLY B 1 214 ? -2.24 -4.266 13.539 1 91.75 214 GLY B CA 1
ATOM 4418 C C . GLY B 1 214 ? -1.592 -2.904 13.711 1 91.75 214 GLY B C 1
ATOM 4419 O O . GLY B 1 214 ? -2.242 -1.874 13.531 1 91.75 214 GLY B O 1
ATOM 4420 N N . GLU B 1 215 ? -0.332 -2.848 14 1 91.81 215 GLU B N 1
ATOM 4421 C CA . GLU B 1 215 ? 0.414 -1.606 14.18 1 91.81 215 GLU B CA 1
ATOM 4422 C C . GLU B 1 215 ? 0.557 -0.854 12.859 1 91.81 215 GLU B C 1
ATOM 4424 O O . GLU B 1 215 ? 0.393 0.367 12.812 1 91.81 215 GLU B O 1
ATOM 4429 N N . VAL B 1 216 ? 0.896 -1.608 11.852 1 93.12 216 VAL B N 1
ATOM 4430 C CA . VAL B 1 216 ? 1.051 -1.015 10.523 1 93.12 216 VAL B CA 1
ATOM 4431 C C . VAL B 1 216 ? -0.253 -0.341 10.109 1 93.12 216 VAL B C 1
ATOM 4433 O O . VAL B 1 216 ? -0.251 0.815 9.68 1 93.12 216 VAL B O 1
ATOM 4436 N N . VAL B 1 217 ? -1.318 -1.041 10.297 1 93.94 217 VAL B N 1
ATOM 4437 C CA . VAL B 1 217 ? -2.627 -0.545 9.883 1 93.94 217 VAL B CA 1
ATOM 4438 C C . VAL B 1 217 ? -2.992 0.694 10.695 1 93.94 217 VAL B C 1
ATOM 4440 O O . VAL B 1 217 ? -3.475 1.687 10.148 1 93.94 217 VAL B O 1
ATOM 4443 N N . SER B 1 218 ? -2.736 0.685 11.938 1 91.25 218 SER B N 1
ATOM 4444 C CA . SER B 1 218 ? -3.021 1.829 12.797 1 91.25 218 SER B CA 1
ATOM 4445 C C . SER B 1 218 ? -2.199 3.047 12.391 1 91.25 218 SER B C 1
ATOM 4447 O O . SER B 1 218 ? -2.723 4.16 12.312 1 91.25 218 SER B O 1
ATOM 4449 N N . GLU B 1 219 ? -1.006 2.82 12.094 1 91.19 219 GLU B N 1
ATOM 4450 C CA . GLU B 1 219 ? -0.113 3.922 11.742 1 91.19 219 GLU B CA 1
ATOM 4451 C C . GLU B 1 219 ? -0.527 4.566 10.422 1 91.19 219 GLU B C 1
ATOM 4453 O O . GLU B 1 219 ? -0.476 5.793 10.281 1 91.19 219 GLU B O 1
ATOM 4458 N N . VAL B 1 220 ? -0.936 3.768 9.555 1 93.88 220 VAL B N 1
ATOM 4459 C CA . VAL B 1 220 ? -1.256 4.277 8.227 1 93.88 220 VAL B CA 1
ATOM 4460 C C . VAL B 1 220 ? -2.633 4.938 8.242 1 93.88 220 VAL B C 1
ATOM 4462 O O . VAL B 1 220 ? -2.834 5.98 7.617 1 93.88 220 VAL B O 1
ATOM 4465 N N . PHE B 1 221 ? -3.574 4.398 9.023 1 93.31 221 PHE B N 1
ATOM 4466 C CA . PHE B 1 221 ? -4.961 4.77 8.773 1 93.31 221 PHE B CA 1
ATOM 4467 C C . PHE B 1 221 ? -5.547 5.527 9.953 1 93.31 221 PHE B C 1
ATOM 4469 O O . PHE B 1 221 ? -6.66 6.051 9.875 1 93.31 221 PHE B O 1
ATOM 4476 N N . GLU B 1 222 ? -4.906 5.555 11.039 1 85.81 222 GLU B N 1
ATOM 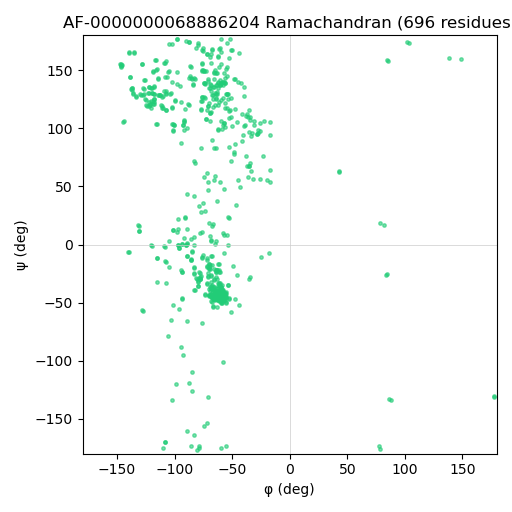4477 C CA . GLU B 1 222 ? -5.422 6.309 12.18 1 85.81 222 GLU B CA 1
ATOM 4478 C C . GLU B 1 222 ? -5.125 7.797 12.039 1 85.81 222 GLU B C 1
ATOM 4480 O O . GLU B 1 222 ? -5.828 8.633 12.609 1 85.81 222 GLU B O 1
ATOM 4485 N N . GLN B 1 223 ? -4 7.98 11.375 1 70.12 223 GLN B N 1
ATOM 4486 C CA . GLN B 1 223 ? -3.654 9.391 11.242 1 70.12 223 GLN B CA 1
ATOM 4487 C C . GLN B 1 223 ? -4.598 10.094 10.273 1 70.12 223 GLN B C 1
ATOM 4489 O O . GLN B 1 223 ? -5.074 9.492 9.305 1 70.12 223 GLN B O 1
ATOM 4494 N N . ASN B 1 224 ? -5.363 11.156 10.758 1 61.28 224 ASN B N 1
ATOM 4495 C CA . ASN B 1 224 ? -6.328 11.953 10.008 1 61.28 224 ASN B CA 1
ATOM 4496 C C . ASN B 1 224 ? -5.707 12.539 8.742 1 61.28 224 ASN B C 1
ATOM 4498 O O . ASN B 1 224 ? -6.148 13.578 8.25 1 61.28 224 ASN B O 1
ATOM 4502 N N . SER B 1 225 ? -4.684 11.945 8.25 1 57.75 225 SER B N 1
ATOM 4503 C CA . SER B 1 225 ? -4.102 12.664 7.125 1 57.75 225 SER B CA 1
ATOM 4504 C C . SER B 1 225 ? -4.504 12.031 5.797 1 57.75 225 SER B C 1
ATOM 4506 O O . SER B 1 225 ? -4.422 10.812 5.633 1 57.75 225 SER B O 1
ATOM 4508 N N . GLU B 1 226 ? -5.57 12.68 5.199 1 58.44 226 GLU B N 1
ATOM 4509 C CA . GLU B 1 226 ? -5.836 12.242 3.832 1 58.44 226 GLU B CA 1
ATOM 4510 C C . GLU B 1 226 ? -4.648 12.531 2.92 1 58.44 226 GLU B C 1
ATOM 4512 O O . GLU B 1 226 ? -4.258 13.688 2.744 1 58.44 226 GLU B O 1
ATOM 4517 N N . PRO B 1 227 ? -3.865 11.484 2.729 1 57.78 227 PRO B N 1
ATOM 4518 C CA . PRO B 1 227 ? -2.816 11.852 1.774 1 57.78 227 PRO B CA 1
ATOM 4519 C C . PRO B 1 227 ? -3.377 12.359 0.446 1 57.78 227 PRO B C 1
ATOM 4521 O O . PRO B 1 227 ? -4.395 11.852 -0.031 1 57.78 227 PRO B O 1
ATOM 4524 N N . GLU B 1 228 ? -3.348 13.68 0.173 1 63.44 228 GLU B N 1
ATOM 4525 C CA . GLU B 1 228 ? -3.648 14.086 -1.196 1 63.44 228 GLU B CA 1
ATOM 4526 C C . GLU B 1 228 ? -2.859 13.258 -2.205 1 63.44 228 GLU B C 1
ATOM 4528 O O . GLU B 1 228 ? -1.681 13.523 -2.447 1 63.44 228 GLU B O 1
ATOM 4533 N N . ILE B 1 229 ? -3.32 12.031 -2.447 1 72 229 ILE B N 1
ATOM 4534 C CA . ILE B 1 229 ? -2.633 11.141 -3.375 1 72 229 ILE B CA 1
ATOM 4535 C C . ILE B 1 229 ? -3.281 11.234 -4.754 1 72 229 ILE B C 1
ATOM 4537 O O . ILE B 1 229 ? -4.484 11.477 -4.863 1 72 229 ILE B O 1
ATOM 4541 N N . PRO B 1 230 ? -2.426 11.305 -5.754 1 77 230 PRO B N 1
ATOM 4542 C CA . PRO B 1 230 ? -3.002 11.258 -7.102 1 77 230 PRO B CA 1
ATOM 4543 C C . PRO B 1 230 ? -4.016 10.125 -7.27 1 77 230 PRO B C 1
ATOM 4545 O O . PRO B 1 230 ? -3.854 9.055 -6.68 1 77 230 PRO B O 1
ATOM 4548 N N . GLY B 1 231 ? -5.043 10.445 -8.023 1 84.94 231 GLY B N 1
ATOM 4549 C CA . GLY B 1 231 ? -6.008 9.406 -8.359 1 84.94 231 GLY B CA 1
ATOM 4550 C C . GLY B 1 231 ? -5.43 8.312 -9.242 1 84.94 231 GLY B C 1
ATOM 4551 O O . GLY B 1 231 ? -4.461 8.539 -9.969 1 84.94 231 GLY B O 1
ATOM 4552 N N . VAL B 1 232 ? -5.934 7.141 -9.062 1 92.56 232 VAL B N 1
ATOM 4553 C CA . VAL B 1 232 ? -5.484 6.02 -9.883 1 92.56 232 VAL B CA 1
ATOM 4554 C C . VAL B 1 232 ? -6.656 5.461 -10.68 1 92.56 232 VAL B C 1
ATOM 4556 O O . VAL B 1 232 ? -7.711 5.156 -10.117 1 92.56 232 VAL B O 1
ATOM 4559 N N . LYS B 1 233 ? -6.504 5.473 -12 1 93.44 233 LYS B N 1
ATOM 4560 C CA . LYS B 1 233 ? -7.438 4.699 -12.812 1 93.44 233 LYS B CA 1
ATOM 4561 C C . LYS B 1 233 ? -7.227 3.199 -12.617 1 93.44 233 LYS B C 1
ATOM 4563 O O . LYS B 1 233 ? -6.199 2.654 -13.023 1 93.44 233 LYS B O 1
ATOM 4568 N N . GLY B 1 234 ? -8.164 2.559 -12.055 1 93.62 234 GLY B N 1
ATOM 4569 C CA . GLY B 1 234 ? -8.016 1.205 -11.547 1 93.62 234 GLY B CA 1
ATOM 4570 C C . GLY B 1 234 ? -8.078 0.149 -12.633 1 93.62 234 GLY B C 1
ATOM 4571 O O . GLY B 1 234 ? -8 0.468 -13.82 1 93.62 234 GLY B O 1
ATOM 4572 N N . LEU B 1 235 ? -8.078 -1.099 -12.203 1 94.44 235 LEU B N 1
ATOM 4573 C CA . LEU B 1 235 ? -8.164 -2.273 -13.062 1 94.44 235 LEU B CA 1
ATOM 4574 C C . LEU B 1 235 ? -9.594 -2.48 -13.562 1 94.44 235 LEU B C 1
ATOM 4576 O O . LEU B 1 235 ? -10.555 -2.131 -12.867 1 94.44 235 LEU B O 1
ATOM 4580 N N . GLY B 1 236 ? -9.688 -3.039 -14.703 1 91.81 236 GLY B N 1
ATOM 4581 C CA . GLY B 1 236 ? -11 -3.428 -15.203 1 91.81 236 GLY B CA 1
ATOM 4582 C C . GLY B 1 236 ? -11.586 -4.621 -14.477 1 91.81 236 GLY B C 1
ATOM 4583 O O . GLY B 1 236 ? -10.867 -5.348 -13.789 1 91.81 236 GLY B O 1
ATOM 4584 N N . GLY B 1 237 ? -12.875 -4.867 -14.602 1 88.19 237 GLY B N 1
ATOM 4585 C CA . GLY B 1 237 ? -13.594 -5.922 -13.906 1 88.19 237 GLY B CA 1
ATOM 4586 C C . GLY B 1 237 ? -13.07 -7.309 -14.219 1 88.19 237 GLY B C 1
ATOM 4587 O O . GLY B 1 237 ? -13.133 -8.211 -13.383 1 88.19 237 GLY B O 1
ATOM 4588 N N . GLU B 1 238 ? -12.445 -7.488 -15.32 1 90.31 238 GLU B N 1
ATOM 4589 C CA . GLU B 1 238 ? -12 -8.805 -15.758 1 90.31 238 GLU B CA 1
ATOM 4590 C C . GLU B 1 238 ? -10.562 -9.07 -15.328 1 90.31 238 GLU B C 1
ATOM 4592 O O . GLU B 1 238 ? -10.039 -10.164 -15.547 1 90.31 238 GLU B O 1
ATOM 4597 N N . ALA B 1 239 ? -10.016 -8.102 -14.656 1 91.5 239 ALA B N 1
ATOM 4598 C CA . ALA B 1 239 ? -8.609 -8.211 -14.297 1 91.5 239 ALA B CA 1
ATOM 4599 C C . ALA B 1 239 ? -8.375 -9.391 -13.352 1 91.5 239 ALA B C 1
ATOM 4601 O O . ALA B 1 239 ? -7.293 -9.977 -13.336 1 91.5 239 ALA B O 1
ATOM 4602 N N . GLY B 1 240 ? -9.398 -9.789 -12.664 1 91.44 240 GLY B N 1
ATOM 4603 C CA . GLY B 1 240 ? -9.25 -10.883 -11.719 1 91.44 240 GLY B CA 1
ATOM 4604 C C . GLY B 1 240 ? -9.398 -12.25 -12.352 1 91.44 240 GLY B C 1
ATOM 4605 O O . GLY B 1 240 ? -9.117 -13.266 -11.719 1 91.44 240 GLY B O 1
ATOM 4606 N N . GLU B 1 241 ? -9.766 -12.266 -13.648 1 93.38 241 GLU B N 1
ATOM 4607 C CA . GLU B 1 241 ? -10.07 -13.547 -14.289 1 93.38 241 GLU B CA 1
ATOM 4608 C C . GLU B 1 241 ? -9.336 -13.688 -15.617 1 93.38 241 GLU B C 1
ATOM 4610 O O . GLU B 1 241 ? -9.648 -14.578 -16.422 1 93.38 241 GLU B O 1
ATOM 4615 N N . TRP B 1 242 ? -8.406 -12.859 -15.922 1 92.75 242 TRP B N 1
ATOM 4616 C CA . TRP B 1 242 ? -7.672 -12.828 -17.188 1 92.75 242 TRP B CA 1
ATOM 4617 C C . TRP B 1 242 ? -7.059 -14.188 -17.5 1 92.75 242 TRP B C 1
ATOM 4619 O O . TRP B 1 242 ? -6.977 -14.586 -18.656 1 92.75 242 TRP B O 1
ATOM 4629 N N . TRP B 1 243 ? -6.629 -14.922 -16.5 1 91.75 243 TRP B N 1
ATOM 4630 C CA . TRP B 1 243 ? -5.867 -16.156 -16.641 1 91.75 243 TRP B CA 1
ATOM 4631 C C . TRP B 1 243 ? -6.738 -17.266 -17.203 1 91.75 243 TRP B C 1
ATOM 4633 O O . TRP B 1 243 ? -6.227 -18.25 -17.75 1 91.75 243 TRP B O 1
ATOM 4643 N N . ARG B 1 244 ? -8.039 -17.109 -17.062 1 89.94 244 ARG B N 1
ATOM 4644 C CA . ARG B 1 244 ? -8.961 -18.094 -17.625 1 89.94 244 ARG B CA 1
ATOM 4645 C C . ARG B 1 244 ? -8.867 -18.125 -19.141 1 89.94 244 ARG B C 1
ATOM 4647 O O . ARG B 1 244 ? -9.273 -19.109 -19.781 1 89.94 244 ARG B O 1
ATOM 4654 N N . GLY B 1 245 ? -8.367 -17.031 -19.781 1 88.12 245 GLY B N 1
ATOM 4655 C CA . GLY B 1 245 ? -8.258 -16.938 -21.234 1 88.12 245 GLY B CA 1
ATOM 4656 C C . GLY B 1 245 ? -6.93 -17.453 -21.75 1 88.12 245 GLY B C 1
ATOM 4657 O O . GLY B 1 245 ? -6.703 -17.469 -22.969 1 88.12 245 GLY B O 1
ATOM 4658 N N . LEU B 1 246 ? -6.066 -17.906 -20.844 1 91.44 246 LEU B N 1
ATOM 4659 C CA . LEU B 1 246 ? -4.758 -18.406 -21.266 1 91.44 246 LEU B CA 1
ATOM 4660 C C . LEU B 1 246 ? -4.883 -19.766 -21.922 1 91.44 246 LEU B C 1
ATOM 4662 O O . LEU B 1 246 ? -5.758 -20.562 -21.562 1 91.44 246 LEU B O 1
ATOM 4666 N N . ASP B 1 247 ? -3.947 -20.016 -22.891 1 88.31 247 ASP B N 1
ATOM 4667 C CA . ASP B 1 247 ? -3.871 -21.328 -23.516 1 88.31 247 ASP B CA 1
ATOM 4668 C C . ASP B 1 247 ? -3.262 -22.359 -22.578 1 88.31 247 ASP B C 1
ATOM 4670 O O . ASP B 1 247 ? -2.393 -22.031 -21.766 1 88.31 247 ASP B O 1
ATOM 4674 N N . GLU B 1 248 ? -3.873 -23.547 -22.625 1 84.56 248 GLU B N 1
ATOM 4675 C CA . GLU B 1 248 ? -3.25 -24.641 -21.875 1 84.56 248 GLU B CA 1
ATOM 4676 C C . GLU B 1 248 ? -1.936 -25.062 -22.516 1 84.56 248 GLU B C 1
ATOM 4678 O O . GLU B 1 248 ? -1.792 -25.016 -23.734 1 84.56 248 GLU B O 1
ATOM 4683 N N . ASP B 1 249 ? -0.843 -24.719 -21.922 1 71.25 249 ASP B N 1
ATOM 4684 C CA . ASP B 1 249 ? 0.427 -25.141 -22.5 1 71.25 249 ASP B CA 1
ATOM 4685 C C . ASP B 1 249 ? 0.292 -26.484 -23.203 1 71.25 249 ASP B C 1
ATOM 4687 O O . ASP B 1 249 ? 0.153 -27.516 -22.562 1 71.25 249 ASP B O 1
ATOM 4691 N N . GLY B 1 250 ? -0.652 -26.672 -24.234 1 52.38 250 GLY B N 1
ATOM 4692 C CA . GLY B 1 250 ? -0.632 -27.938 -24.938 1 52.38 250 GLY B CA 1
ATOM 4693 C C . GLY B 1 250 ? 0.77 -28.453 -25.219 1 52.38 250 GLY B C 1
ATOM 4694 O O . GLY B 1 250 ? 1.69 -27.656 -25.438 1 52.38 250 GLY B O 1
ATOM 4695 N N . GLY B 1 251 ? 1.262 -29.359 -24.516 1 47.5 251 GLY B N 1
ATOM 4696 C CA . GLY B 1 251 ? 2.338 -30.234 -24.969 1 47.5 251 GLY B CA 1
ATOM 4697 C C . GLY B 1 251 ? 2.504 -30.25 -26.469 1 47.5 251 GLY B C 1
ATOM 4698 O O . GLY B 1 251 ? 2.988 -31.234 -27.047 1 47.5 251 GLY B O 1
ATOM 4699 N N . GLY B 1 252 ? 1.655 -29.641 -27.25 1 41.31 252 GLY B N 1
ATOM 4700 C CA . GLY B 1 252 ? 1.903 -30 -28.641 1 41.31 252 GLY B CA 1
ATOM 4701 C C . GLY B 1 252 ? 3.355 -29.828 -29.047 1 41.31 252 GLY B C 1
ATOM 4702 O O . GLY B 1 252 ? 4.148 -29.234 -28.312 1 41.31 252 GLY B O 1
ATOM 4703 N N . GLU B 1 253 ? 3.602 -30.453 -30.297 1 37.91 253 GLU B N 1
ATOM 4704 C CA . GLU B 1 253 ? 4.836 -30.5 -31.062 1 37.91 253 GLU B CA 1
ATOM 4705 C C . GLU B 1 253 ? 5.555 -29.156 -31.047 1 37.91 253 GLU B C 1
ATOM 4707 O O . GLU B 1 253 ? 4.922 -28.109 -31.156 1 37.91 253 GLU B O 1
ATOM 4712 N N . GLU B 1 254 ? 6.68 -29.109 -30.406 1 39.25 254 GLU B N 1
ATOM 4713 C CA . GLU B 1 254 ? 7.699 -28.078 -30.578 1 39.25 254 GLU B CA 1
ATOM 4714 C C . GLU B 1 254 ? 7.5 -27.297 -31.875 1 39.25 254 GLU B C 1
ATOM 4716 O O . GLU B 1 254 ? 7.699 -27.844 -32.969 1 39.25 254 GLU B O 1
ATOM 4721 N N . LYS B 1 255 ? 6.613 -26.641 -32.125 1 35.5 255 LYS B N 1
ATOM 4722 C CA . LYS B 1 255 ? 6.961 -25.828 -33.312 1 35.5 255 LYS B CA 1
ATOM 4723 C C . LYS B 1 255 ? 8.398 -25.312 -33.219 1 35.5 255 LYS B C 1
ATOM 4725 O O . LYS B 1 255 ? 8.766 -24.688 -32.219 1 35.5 255 LYS B O 1
ATOM 4730 N N . GLU B 1 256 ? 9.352 -26.094 -33.719 1 31.8 256 GLU B N 1
ATOM 4731 C CA . GLU B 1 256 ? 10.672 -25.531 -34 1 31.8 256 GLU B CA 1
ATOM 4732 C C . GLU B 1 256 ? 10.602 -24.016 -34.125 1 31.8 256 GLU B C 1
ATOM 4734 O O . GLU B 1 256 ? 10.148 -23.5 -35.156 1 31.8 256 GLU B O 1
ATOM 4739 N N . LYS B 1 257 ? 10.133 -23.375 -33.219 1 37.97 257 LYS B N 1
ATOM 4740 C CA . LYS B 1 257 ? 10.461 -21.984 -33.5 1 37.97 257 LYS B CA 1
ATOM 4741 C C . LYS B 1 257 ? 11.797 -21.859 -34.219 1 37.97 257 LYS B C 1
ATOM 4743 O O . LYS B 1 257 ? 12.797 -22.422 -33.781 1 37.97 257 LYS B O 1
ATOM 4748 N N . GLU B 1 258 ? 11.719 -21.766 -35.594 1 33.69 258 GLU B N 1
ATOM 4749 C CA . GLU B 1 258 ? 12.938 -21.391 -36.312 1 33.69 258 GLU B CA 1
ATOM 4750 C C . GLU B 1 258 ? 13.867 -20.578 -35.406 1 33.69 258 GLU B C 1
ATOM 4752 O O . GLU B 1 258 ? 13.414 -19.766 -34.625 1 33.69 258 GLU B O 1
ATOM 4757 N N . PRO B 1 259 ? 14.914 -21.141 -34.906 1 32.03 259 PRO B N 1
ATOM 4758 C CA . PRO B 1 259 ? 15.875 -20.25 -34.25 1 32.03 259 PRO B CA 1
ATOM 4759 C C . PRO B 1 259 ? 15.68 -18.797 -34.625 1 32.03 259 PRO B C 1
ATOM 4761 O O . PRO B 1 259 ? 15.391 -18.484 -35.781 1 32.03 259 PRO B O 1
ATOM 4764 N N . ARG B 1 260 ? 15.156 -18.109 -33.75 1 33.38 260 ARG B N 1
ATOM 4765 C CA . ARG B 1 260 ? 15.312 -16.703 -34.156 1 33.38 260 ARG B CA 1
ATOM 4766 C C . ARG B 1 260 ? 16.516 -16.531 -35.062 1 33.38 260 ARG B C 1
ATOM 4768 O O . ARG B 1 260 ? 17.609 -17.047 -34.781 1 33.38 260 ARG B O 1
ATOM 4775 N N . LYS B 1 261 ? 16.391 -16.484 -36.375 1 29.91 261 LYS B N 1
ATOM 4776 C CA . LYS B 1 261 ? 17.453 -15.992 -37.25 1 29.91 261 LYS B CA 1
ATOM 4777 C C . LYS B 1 261 ? 18.406 -15.062 -36.531 1 29.91 261 LYS B C 1
ATOM 4779 O O . LYS B 1 261 ? 17.984 -14.016 -36 1 29.91 261 LYS B O 1
ATOM 4784 N N . LYS B 1 262 ? 19.344 -15.688 -35.656 1 30.73 262 LYS B N 1
ATOM 4785 C CA . LYS B 1 262 ? 20.406 -14.695 -35.5 1 30.73 262 LYS B CA 1
ATOM 4786 C C . LYS B 1 262 ? 20.484 -13.789 -36.75 1 30.73 262 LYS B C 1
ATOM 4788 O O . LYS B 1 262 ? 20.562 -14.281 -37.875 1 30.73 262 LYS B O 1
ATOM 4793 N N . PHE B 1 263 ? 19.844 -12.656 -36.688 1 28 263 PHE B N 1
ATOM 4794 C CA . PHE B 1 263 ? 20.266 -11.703 -37.719 1 28 263 PHE B CA 1
ATOM 4795 C C . PHE B 1 263 ? 21.75 -11.867 -38.031 1 28 263 PHE B C 1
ATOM 4797 O O . PHE B 1 263 ? 22.594 -11.578 -37.188 1 28 263 PHE B O 1
ATOM 4804 N N . GLU B 1 264 ? 22.156 -13.062 -38.562 1 26.92 264 GLU B N 1
ATOM 4805 C CA . GLU B 1 264 ? 23.469 -12.922 -39.188 1 26.92 264 GLU B CA 1
ATOM 4806 C C . GLU B 1 264 ? 23.656 -11.508 -39.75 1 26.92 264 GLU B C 1
ATOM 4808 O O . GLU B 1 264 ? 22.781 -10.977 -40.438 1 26.92 264 GLU B O 1
ATOM 4813 N N . PRO B 1 265 ? 24.422 -10.758 -38.969 1 29.62 265 PRO B N 1
ATOM 4814 C CA . PRO B 1 265 ? 24.719 -9.523 -39.719 1 29.62 265 PRO B CA 1
ATOM 4815 C C . PRO B 1 265 ? 24.922 -9.773 -41.219 1 29.62 265 PRO B C 1
ATOM 4817 O O . PRO B 1 265 ? 25.734 -10.602 -41.594 1 29.62 265 PRO B O 1
ATOM 4820 N N . GLY B 1 266 ? 23.875 -10.156 -41.938 1 25.64 266 GLY B N 1
ATOM 4821 C CA . GLY B 1 266 ? 24.078 -10.062 -43.375 1 25.64 266 GLY B CA 1
ATOM 4822 C C . GLY B 1 266 ? 25.25 -9.18 -43.781 1 25.64 266 GLY B C 1
ATOM 4823 O O . GLY B 1 266 ? 25.391 -8.07 -43.25 1 25.64 266 GLY B O 1
ATOM 4824 N N . GLY B 1 267 ? 26.422 -9.891 -43.969 1 27.33 267 GLY B N 1
ATOM 4825 C CA . GLY B 1 267 ? 27.609 -9.289 -44.531 1 27.33 267 GLY B CA 1
ATOM 4826 C C . GLY B 1 267 ? 27.328 -8.266 -45.594 1 27.33 267 GLY B C 1
ATOM 4827 O O . GLY B 1 267 ? 28.25 -7.738 -46.219 1 27.33 267 GLY B O 1
ATOM 4828 N N . GLY B 1 268 ? 26.141 -8.594 -46.25 1 23.81 268 GLY B N 1
ATOM 4829 C CA . GLY B 1 268 ? 26.156 -7.875 -47.5 1 23.81 268 GLY B CA 1
ATOM 4830 C C . GLY B 1 268 ? 26.344 -6.379 -47.344 1 23.81 268 GLY B C 1
ATOM 4831 O O . GLY B 1 268 ? 26.531 -5.656 -48.312 1 23.81 268 GLY B O 1
ATOM 4832 N N . ALA B 1 269 ? 25.578 -5.953 -46.25 1 25.17 269 ALA B N 1
ATOM 4833 C CA . ALA B 1 269 ? 25.484 -4.527 -46.562 1 25.17 269 ALA B CA 1
ATOM 4834 C C . ALA B 1 269 ? 26.859 -3.871 -46.531 1 25.17 269 ALA B C 1
ATOM 4836 O O . ALA B 1 269 ? 27.016 -2.744 -46.031 1 25.17 269 ALA B O 1
ATOM 4837 N N . GLN B 1 270 ? 27.859 -4.793 -46.281 1 23.55 270 GLN B N 1
ATOM 4838 C CA . GLN B 1 270 ? 29.031 -3.943 -46.375 1 23.55 270 GLN B CA 1
ATOM 4839 C C . GLN B 1 270 ? 28.984 -3.066 -47.625 1 23.55 270 GLN B C 1
ATOM 4841 O O . GLN B 1 270 ? 29.609 -2.002 -47.656 1 23.55 270 GLN B O 1
ATOM 4846 N N . GLU B 1 271 ? 28.656 -3.803 -48.688 1 23.89 271 GLU B N 1
ATOM 4847 C CA . GLU B 1 271 ? 29.172 -3.244 -49.938 1 23.89 271 GLU B CA 1
ATOM 4848 C C . GLU B 1 271 ? 28.453 -1.943 -50.281 1 23.89 271 GLU B C 1
ATOM 4850 O O . GLU B 1 271 ? 28.812 -1.276 -51.25 1 23.89 271 GLU B O 1
ATOM 4855 N N . ARG B 1 272 ? 27.125 -1.973 -50.031 1 21.67 272 ARG B N 1
ATOM 4856 C CA . ARG B 1 272 ? 26.609 -0.968 -50.938 1 21.67 272 ARG B CA 1
ATOM 4857 C C . ARG B 1 272 ? 27.375 0.349 -50.781 1 21.67 272 ARG B C 1
ATOM 4859 O O . ARG B 1 272 ? 27.453 1.14 -51.75 1 21.67 272 ARG B O 1
ATOM 4866 N N . TRP B 1 273 ? 27.281 0.794 -49.469 1 22.92 273 TRP B N 1
ATOM 4867 C CA . TRP B 1 273 ? 27.297 2.252 -49.469 1 22.92 273 TRP B CA 1
ATOM 4868 C C . TRP B 1 273 ? 28.625 2.781 -49.969 1 22.92 273 TRP B C 1
ATOM 4870 O O . TRP B 1 273 ? 28.984 3.936 -49.75 1 22.92 273 TRP B O 1
ATOM 4880 N N . LEU B 1 274 ? 29.5 1.77 -50.312 1 22.59 274 LEU B N 1
ATOM 4881 C CA . LEU B 1 274 ? 30.703 2.367 -50.875 1 22.59 274 LEU B CA 1
ATOM 4882 C C . LEU B 1 274 ? 30.375 3.232 -52.062 1 22.59 274 LEU B C 1
ATOM 4884 O O . LEU B 1 274 ? 31.156 3.309 -53.031 1 22.59 274 LEU B O 1
ATOM 4888 N N . GLN B 1 275 ? 29.078 3.443 -52.281 1 22.19 275 GLN B N 1
ATOM 4889 C CA . GLN B 1 275 ? 28.938 4.105 -53.562 1 22.19 275 GLN B CA 1
ATOM 4890 C C . GLN B 1 275 ? 30.031 5.156 -53.781 1 22.19 275 GLN B C 1
ATOM 4892 O O . GLN B 1 275 ? 30.547 5.711 -52.812 1 22.19 275 GLN B O 1
ATOM 4897 N N . ASN B 1 276 ? 30.656 5.219 -55 1 22 276 ASN B N 1
ATOM 4898 C CA . ASN B 1 276 ? 31.656 6.105 -55.594 1 22 276 ASN B CA 1
ATOM 4899 C C . ASN B 1 276 ? 31.469 7.547 -55.125 1 22 276 ASN B C 1
ATOM 4901 O O . ASN B 1 276 ? 30.344 8.008 -54.969 1 22 276 ASN B O 1
ATOM 4905 N N . PRO B 1 277 ? 32.469 8.117 -54.375 1 24.94 277 PRO B N 1
ATOM 4906 C CA . PRO B 1 277 ? 32.438 9.562 -54.125 1 24.94 277 PRO B CA 1
ATOM 4907 C C . PRO B 1 277 ? 31.891 10.359 -55.312 1 24.94 277 PRO B C 1
ATOM 4909 O O . PRO B 1 277 ? 32.406 10.242 -56.406 1 24.94 277 PRO B O 1
ATOM 4912 N N . ILE B 1 278 ? 30.688 10.211 -55.594 1 23.45 278 ILE B N 1
ATOM 4913 C CA . ILE B 1 278 ? 30.422 11.047 -56.75 1 23.45 278 ILE B CA 1
ATOM 4914 C C . ILE B 1 278 ? 31.234 12.336 -56.656 1 23.45 278 ILE B C 1
ATOM 4916 O O . ILE B 1 278 ? 31.25 13.008 -55.625 1 23.45 278 ILE B O 1
ATOM 4920 N N . PRO B 1 279 ? 32.281 12.445 -57.562 1 25.45 279 PRO B N 1
ATOM 4921 C CA . PRO B 1 279 ? 33.125 13.633 -57.656 1 25.45 279 PRO B CA 1
ATOM 4922 C C . PRO B 1 279 ? 32.344 14.938 -57.594 1 25.45 279 PRO B C 1
ATOM 4924 O O . PRO B 1 279 ? 31.531 15.227 -58.469 1 25.45 279 PRO B O 1
ATOM 4927 N N . GLY B 1 280 ? 31.484 15.023 -56.594 1 20.3 280 GLY B N 1
ATOM 4928 C CA . GLY B 1 280 ? 30.703 16.25 -56.688 1 20.3 280 GLY B CA 1
ATOM 4929 C C . GLY B 1 280 ? 31.531 17.453 -57.125 1 20.3 280 GLY B C 1
ATOM 4930 O O . GLY B 1 280 ? 32.75 17.5 -56.875 1 20.3 280 GLY B O 1
ATOM 4931 N N . LYS B 1 281 ? 31.062 18.125 -58.125 1 20.83 281 LYS B N 1
ATOM 4932 C CA . LYS B 1 281 ? 31.641 19.219 -58.906 1 20.83 281 LYS B CA 1
ATOM 4933 C C . LYS B 1 281 ? 32.344 20.219 -58 1 20.83 281 LYS B C 1
ATOM 4935 O O . LYS B 1 281 ? 31.922 20.453 -56.875 1 20.83 281 LYS B O 1
ATOM 4940 N N . PRO B 1 282 ? 33.5 20.688 -58.438 1 22.81 282 PRO B N 1
ATOM 4941 C CA . PRO B 1 282 ? 34.5 21.688 -58.062 1 22.81 282 PRO B CA 1
ATOM 4942 C C . PRO B 1 282 ? 33.875 23.031 -57.688 1 22.81 282 PRO B C 1
ATOM 4944 O O . PRO B 1 282 ? 34.594 24 -57.375 1 22.81 282 PRO B O 1
ATOM 4947 N N . VAL B 1 283 ? 32.719 23.141 -57.094 1 21.41 283 VAL B N 1
ATOM 4948 C CA . VAL B 1 283 ? 32.312 24.531 -57.281 1 21.41 283 VAL B CA 1
ATOM 4949 C C . VAL B 1 283 ? 33.406 25.453 -56.688 1 21.41 283 VAL B C 1
ATOM 4951 O O . VAL B 1 283 ? 33.75 25.297 -55.5 1 21.41 283 VAL B O 1
ATOM 4954 N N . SER B 1 284 ? 34.281 26.094 -57.469 1 18.06 284 SER B N 1
ATOM 4955 C CA . SER B 1 284 ? 35.406 27.016 -57.406 1 18.06 284 SER B CA 1
ATOM 4956 C C . SER B 1 284 ? 35.062 28.219 -56.531 1 18.06 284 SER B C 1
ATOM 4958 O O . SER B 1 284 ? 35.969 29 -56.188 1 18.06 284 SER B O 1
ATOM 4960 N N . ASP B 1 285 ? 33.844 28.594 -56.188 1 20.45 285 ASP B N 1
ATOM 4961 C CA . ASP B 1 285 ? 33.906 30.047 -56.219 1 20.45 285 ASP B CA 1
ATOM 4962 C C . ASP B 1 285 ? 34.844 30.578 -55.125 1 20.45 285 ASP B C 1
ATOM 4964 O O . ASP B 1 285 ? 34.781 30.094 -53.969 1 20.45 285 ASP B O 1
ATOM 4968 N N . THR B 1 286 ? 35.906 31.25 -55.406 1 19.8 286 THR B N 1
ATOM 4969 C CA . THR B 1 286 ? 37.094 31.938 -54.938 1 19.8 286 THR B CA 1
ATOM 4970 C C . THR B 1 286 ? 36.719 33 -53.875 1 19.8 286 THR B C 1
ATOM 4972 O O . THR B 1 286 ? 37.625 33.625 -53.281 1 19.8 286 THR B O 1
ATOM 4975 N N . ASP B 1 287 ? 35.5 33.312 -53.406 1 21.02 287 ASP B N 1
ATOM 4976 C CA . ASP B 1 287 ? 35.594 34.719 -53.031 1 21.02 287 ASP B CA 1
ATOM 4977 C C . ASP B 1 287 ? 36.562 34.938 -51.875 1 21.02 287 ASP B C 1
ATOM 4979 O O . ASP B 1 287 ? 36.594 34.156 -50.938 1 21.02 287 ASP B O 1
ATOM 4983 N N . ASP B 1 288 ? 37.531 35.875 -51.906 1 20.2 288 ASP B N 1
ATOM 4984 C CA . ASP B 1 288 ? 38.75 36.469 -51.406 1 20.2 288 ASP B CA 1
ATOM 4985 C C . ASP B 1 288 ? 38.531 37.094 -50.031 1 20.2 288 ASP B C 1
ATOM 4987 O O . ASP B 1 288 ? 39.406 37.781 -49.5 1 20.2 288 ASP B O 1
ATOM 4991 N N . ASP B 1 289 ? 37.375 36.969 -49.312 1 21.97 289 ASP B N 1
ATOM 4992 C CA . ASP B 1 289 ? 37.312 38.125 -48.438 1 21.97 289 ASP B CA 1
ATOM 4993 C C . ASP B 1 289 ? 38.5 38.125 -47.438 1 21.97 289 ASP B C 1
ATOM 4995 O O . ASP B 1 289 ? 38.875 37.062 -46.969 1 21.97 289 ASP B O 1
ATOM 4999 N N . GLU B 1 290 ? 39.219 39.25 -47.281 1 20.77 290 GLU B N 1
ATOM 5000 C CA . GLU B 1 290 ? 40.406 39.875 -46.719 1 20.77 290 GLU B CA 1
ATOM 5001 C C . GLU B 1 290 ? 40.375 39.875 -45.188 1 20.77 290 GLU B C 1
ATOM 5003 O O . GLU B 1 290 ? 39.688 40.688 -44.594 1 20.77 290 GLU B O 1
ATOM 5008 N N . PHE B 1 291 ? 40.219 38.75 -44.469 1 20.52 291 PHE B N 1
ATOM 5009 C CA . PHE B 1 291 ? 40.188 38.844 -43.031 1 20.52 291 PHE B CA 1
ATOM 5010 C C . PHE B 1 291 ? 41.469 39.469 -42.5 1 20.52 291 PHE B C 1
ATOM 5012 O O . PHE B 1 291 ? 42.562 38.969 -42.812 1 20.52 291 PHE B O 1
ATOM 5019 N N . GLU B 1 292 ? 41.438 40.719 -42.188 1 20.94 292 GLU B N 1
ATOM 5020 C CA . GLU B 1 292 ? 42.531 41.5 -41.625 1 20.94 292 GLU B CA 1
ATOM 5021 C C . GLU B 1 292 ? 43.094 40.844 -40.344 1 20.94 292 GLU B C 1
ATOM 5023 O O . GLU B 1 292 ? 42.312 40.438 -39.5 1 20.94 292 GLU B O 1
ATOM 5028 N N . VAL B 1 293 ? 44.312 40.469 -40.375 1 22.11 293 VAL B N 1
ATOM 5029 C CA . VAL B 1 293 ? 45.281 39.781 -39.531 1 22.11 293 VAL B CA 1
ATOM 5030 C C . VAL B 1 293 ? 45.5 40.562 -38.219 1 22.11 293 VAL B C 1
ATOM 5032 O O . VAL B 1 293 ? 46.094 41.656 -38.25 1 22.11 293 VAL B O 1
ATOM 5035 N N . ARG B 1 294 ? 44.438 40.875 -37.469 1 21.17 294 ARG B N 1
ATOM 5036 C CA . ARG B 1 294 ? 44.938 41.781 -36.406 1 21.17 294 ARG B CA 1
ATOM 5037 C C . ARG B 1 294 ? 46.094 41.156 -35.656 1 21.17 294 ARG B C 1
ATOM 5039 O O . ARG B 1 294 ? 46.156 39.938 -35.469 1 21.17 294 ARG B O 1
ATOM 5046 N N . ARG B 1 295 ? 47.062 42.031 -35.25 1 19.09 295 ARG B N 1
ATOM 5047 C CA . ARG B 1 295 ? 48.438 42.031 -34.719 1 19.09 295 ARG B CA 1
ATOM 5048 C C . ARG B 1 295 ? 48.469 41.438 -33.312 1 19.09 295 ARG B C 1
ATOM 5050 O O . ARG B 1 295 ? 47.75 41.875 -32.406 1 19.09 295 ARG B O 1
ATOM 5057 N N . THR B 1 296 ? 48.656 40.094 -33.219 1 21.3 296 THR B N 1
ATOM 5058 C CA . THR B 1 296 ? 48.875 39.375 -31.984 1 21.3 296 THR B CA 1
ATOM 5059 C C . THR B 1 296 ? 50.031 40 -31.203 1 21.3 296 THR B C 1
ATOM 5061 O O . THR B 1 296 ? 51.188 40.031 -31.672 1 21.3 296 THR B O 1
ATOM 5064 N N . PRO B 1 297 ? 49.75 41.031 -30.438 1 22.84 297 PRO B N 1
ATOM 5065 C CA . PRO B 1 297 ? 50.938 41.656 -29.906 1 22.84 297 PRO B CA 1
ATOM 5066 C C . PRO B 1 297 ? 51.875 40.656 -29.203 1 22.84 297 PRO B C 1
ATOM 5068 O O . PRO B 1 297 ? 51.438 39.562 -28.844 1 22.84 297 PRO B O 1
ATOM 5071 N N . PRO B 1 298 ? 53.125 41.094 -29.062 1 20.19 298 PRO B N 1
ATOM 5072 C CA . PRO B 1 298 ? 54.438 40.469 -28.797 1 20.19 298 PRO B CA 1
ATOM 5073 C C . PRO B 1 298 ? 54.469 39.781 -27.438 1 20.19 298 PRO B C 1
ATOM 5075 O O . PRO B 1 298 ? 53.688 40.094 -26.547 1 20.19 298 PRO B O 1
ATOM 5078 N N . ARG B 1 299 ? 55 38.625 -27.469 1 20.69 299 ARG B N 1
ATOM 5079 C CA . ARG B 1 299 ? 55.406 37.625 -26.5 1 20.69 299 ARG B CA 1
ATOM 5080 C C . ARG B 1 299 ? 56.281 38.219 -25.406 1 20.69 299 ARG B C 1
ATOM 5082 O O . ARG B 1 299 ? 57.375 38.719 -25.656 1 20.69 299 ARG B O 1
ATOM 5089 N N . ALA B 1 300 ? 55.594 39.031 -24.516 1 18.86 300 ALA B N 1
ATOM 5090 C CA . ALA B 1 300 ? 56.5 39.594 -23.531 1 18.86 300 ALA B CA 1
ATOM 5091 C C . ALA B 1 300 ? 57.469 38.531 -23 1 18.86 300 ALA B C 1
ATOM 5093 O O . ALA B 1 300 ? 57.188 37.344 -23.047 1 18.86 300 ALA B O 1
ATOM 5094 N N . SER B 1 301 ? 58.531 39.094 -22.344 1 17.58 301 SER B N 1
ATOM 5095 C CA . SER B 1 301 ? 59.906 38.844 -21.906 1 17.58 301 SER B CA 1
ATOM 5096 C C . SER B 1 301 ? 59.969 37.719 -20.859 1 17.58 301 SER B C 1
ATOM 5098 O O . SER B 1 301 ? 58.938 37.438 -20.203 1 17.58 301 SER B O 1
ATOM 5100 N N . GLU B 1 302 ? 61.062 37 -20.812 1 19.16 302 GLU B N 1
ATOM 5101 C CA . GLU B 1 302 ? 61.844 35.875 -20.312 1 19.16 302 GLU B CA 1
ATOM 5102 C C . GLU B 1 302 ? 61.969 35.938 -18.797 1 19.16 302 GLU B C 1
ATOM 5104 O O . GLU B 1 302 ? 62.562 35.031 -18.188 1 19.16 302 GLU B O 1
ATOM 5109 N N . ARG B 1 303 ? 61.188 36.875 -18.062 1 17.69 303 ARG B N 1
ATOM 5110 C CA . ARG B 1 303 ? 62.062 37.156 -16.906 1 17.69 303 ARG B CA 1
ATOM 5111 C C . ARG B 1 303 ? 62.438 35.875 -16.188 1 17.69 303 ARG B C 1
ATOM 5113 O O . ARG B 1 303 ? 61.656 34.906 -16.188 1 17.69 303 ARG B O 1
ATOM 5120 N N . THR B 1 304 ? 63.656 35.875 -15.547 1 19.06 304 THR B N 1
ATOM 5121 C CA . THR B 1 304 ? 64.812 35.156 -15 1 19.06 304 THR B CA 1
ATOM 5122 C C . THR B 1 304 ? 64.438 34.531 -13.656 1 19.06 304 THR B C 1
ATOM 5124 O O . THR B 1 304 ? 65.125 33.656 -13.156 1 19.06 304 THR B O 1
ATOM 5127 N N . PRO B 1 305 ? 63.094 34.5 -13.211 1 19.03 305 PRO B N 1
ATOM 5128 C CA . PRO B 1 305 ? 63.281 34.625 -11.758 1 19.03 305 PRO B CA 1
ATOM 5129 C C . PRO B 1 305 ? 64.188 33.5 -11.211 1 19.03 305 PRO B C 1
ATOM 5131 O O . PRO B 1 305 ? 64.312 32.438 -11.805 1 19.03 305 PRO B O 1
ATOM 5134 N N . GLN B 1 306 ? 64.938 33.906 -10.141 1 17.86 306 GLN B N 1
ATOM 5135 C CA . GLN B 1 306 ? 66.062 33.562 -9.281 1 17.86 306 GLN B CA 1
ATOM 5136 C C . GLN B 1 306 ? 65.875 32.25 -8.555 1 17.86 306 GLN B C 1
ATOM 5138 O O . GLN B 1 306 ? 64.75 31.766 -8.469 1 17.86 306 GLN B O 1
ATOM 5143 N N . SER B 1 307 ? 66.812 31.938 -7.691 1 18.25 307 SER B N 1
ATOM 5144 C CA . SER B 1 307 ? 67.688 30.906 -7.145 1 18.25 307 SER B CA 1
ATOM 5145 C C . SER B 1 307 ? 67.062 30.203 -5.961 1 18.25 307 SER B C 1
ATOM 5147 O O . SER B 1 307 ? 67.625 29.219 -5.441 1 18.25 307 SER B O 1
ATOM 5149 N N . ILE B 1 308 ? 65.75 30.5 -5.613 1 18.12 308 ILE B N 1
ATOM 5150 C CA . ILE B 1 308 ? 65.812 30.359 -4.16 1 18.12 308 ILE B CA 1
ATOM 5151 C C . ILE B 1 308 ? 66.25 28.953 -3.797 1 18.12 308 ILE B C 1
ATOM 5153 O O . ILE B 1 308 ? 65.812 27.969 -4.395 1 18.12 308 ILE B O 1
ATOM 5157 N N . LYS B 1 309 ? 67.125 28.875 -2.756 1 17.59 309 LYS B N 1
ATOM 5158 C CA . LYS B 1 309 ? 68.062 28.047 -2.021 1 17.59 309 LYS B CA 1
ATOM 5159 C C . LYS B 1 309 ? 67.375 26.938 -1.263 1 17.59 309 LYS B C 1
ATOM 5161 O O . LYS B 1 309 ? 68 26.141 -0.567 1 17.59 309 LYS B O 1
ATOM 5166 N N . LYS B 1 310 ? 66 26.766 -1.389 1 17.98 310 LYS B N 1
ATOM 5167 C CA . LYS B 1 310 ? 65.625 26.328 -0.049 1 17.98 310 LYS B CA 1
ATOM 5168 C C . LYS B 1 310 ? 66.438 25.109 0.378 1 17.98 310 LYS B C 1
ATOM 5170 O O . LYS B 1 310 ? 66.875 24.328 -0.465 1 17.98 310 LYS B O 1
ATOM 5175 N N . PRO B 1 311 ? 66.188 24.734 1.772 1 19.67 311 PRO B N 1
ATOM 5176 C CA . PRO B 1 311 ? 66.875 24.234 2.957 1 19.67 311 PRO B CA 1
ATOM 5177 C C . PRO B 1 311 ? 67.062 22.719 2.932 1 19.67 311 PRO B C 1
ATOM 5179 O O . PRO B 1 311 ? 66.375 22.016 2.199 1 19.67 311 PRO B O 1
ATOM 5182 N N . GLN B 1 312 ? 67.875 22.344 3.889 1 17.77 312 GLN B N 1
ATOM 5183 C CA . GLN B 1 312 ? 68.812 21.281 4.305 1 17.77 312 GLN B CA 1
ATOM 5184 C C . GLN B 1 312 ? 68.062 19.984 4.594 1 17.77 312 GLN B C 1
ATOM 5186 O O . GLN B 1 312 ? 66.812 20.016 4.848 1 17.77 312 GLN B O 1
ATOM 5191 N N . SER B 1 313 ? 68.75 18.875 4.66 1 18.16 313 SER B N 1
ATOM 5192 C CA . SER B 1 313 ? 68.812 17.422 4.473 1 18.16 313 SER B CA 1
ATOM 5193 C C . SER B 1 313 ? 68.25 16.688 5.664 1 18.16 313 SER B C 1
ATOM 5195 O O . SER B 1 313 ? 68.062 15.469 5.605 1 18.16 313 SER B O 1
ATOM 5197 N N . ILE B 1 314 ? 67.75 17.391 6.785 1 19.73 314 ILE B N 1
ATOM 5198 C CA . ILE B 1 314 ? 68.188 16.625 7.941 1 19.73 314 ILE B CA 1
ATOM 5199 C C . ILE B 1 314 ? 67.5 15.25 7.949 1 19.73 314 ILE B C 1
ATOM 5201 O O . ILE B 1 314 ? 66.375 15.125 7.613 1 19.73 314 ILE B O 1
ATOM 5205 N N . SER B 1 315 ? 68.312 14.195 8.383 1 19.36 315 SER B N 1
ATOM 5206 C CA . SER B 1 315 ? 68.5 12.75 8.406 1 19.36 315 SER B CA 1
ATOM 5207 C C . SER B 1 315 ? 67.5 12.094 9.328 1 19.36 315 SER B C 1
ATOM 5209 O O . SER B 1 315 ? 67.5 12.305 10.539 1 19.36 315 SER B O 1
ATOM 5211 N N . PRO B 1 316 ? 66.188 12.203 9.062 1 21.58 316 PRO B N 1
ATOM 5212 C CA . PRO B 1 316 ? 65.375 11.734 10.172 1 21.58 316 PRO B CA 1
ATOM 5213 C C . PRO B 1 316 ? 65.75 10.336 10.648 1 21.58 316 PRO B C 1
ATOM 5215 O O . PRO B 1 316 ? 66.125 9.477 9.836 1 21.58 316 PRO B O 1
ATOM 5218 N N . PRO B 1 317 ? 66.25 10.227 11.93 1 20.27 317 PRO B N 1
ATOM 5219 C CA . PRO B 1 317 ? 66.812 9.031 12.539 1 20.27 317 PRO B CA 1
ATOM 5220 C C . PRO B 1 317 ? 65.938 7.812 12.438 1 20.27 317 PRO B C 1
ATOM 5222 O O . PRO B 1 317 ? 64.75 7.957 12.172 1 20.27 317 PRO B O 1
ATOM 5225 N N . SER B 1 318 ? 66.438 6.609 12.93 1 18.72 318 SER B N 1
ATOM 5226 C CA . SER B 1 318 ? 66.5 5.16 12.797 1 18.72 318 SER B CA 1
ATOM 5227 C C . SER B 1 318 ? 65.375 4.488 13.57 1 18.72 318 SER B C 1
ATOM 5229 O O . SER B 1 318 ? 65.312 3.26 13.609 1 18.72 318 SER B O 1
ATOM 5231 N N . PHE B 1 319 ? 64.312 5.191 14.055 1 19.91 319 PHE B N 1
ATOM 5232 C CA . PHE B 1 319 ? 63.844 4.438 15.203 1 19.91 319 PHE B CA 1
ATOM 5233 C C . PHE B 1 319 ? 63.469 3.02 14.805 1 19.91 319 PHE B C 1
ATOM 5235 O O . PHE B 1 319 ? 62.906 2.801 13.727 1 19.91 319 PHE B O 1
ATOM 5242 N N . ARG B 1 320 ? 63.906 2.053 15.719 1 18.53 320 ARG B N 1
ATOM 5243 C CA . ARG B 1 320 ? 64.062 0.627 15.984 1 18.53 320 ARG B CA 1
ATOM 5244 C C . ARG B 1 320 ? 62.719 -0.076 16.016 1 18.53 320 ARG B C 1
ATOM 5246 O O . ARG B 1 320 ? 61.781 0.418 16.625 1 18.53 320 ARG B O 1
ATOM 5253 N N . ARG B 1 321 ? 62.562 -1.03 15.125 1 18.98 321 ARG B N 1
ATOM 5254 C CA . ARG B 1 321 ? 61.562 -2.018 14.719 1 18.98 321 ARG B CA 1
ATOM 5255 C C . ARG B 1 321 ? 61.188 -2.926 15.883 1 18.98 321 ARG B C 1
ATOM 5257 O O . ARG B 1 321 ? 61.906 -3.885 16.188 1 18.98 321 ARG B O 1
ATOM 5264 N N . LYS B 1 322 ? 60.906 -2.236 17.094 1 18.2 322 LYS B N 1
ATOM 5265 C CA . LYS B 1 322 ? 60.812 -3.314 18.078 1 18.2 322 LYS B CA 1
ATOM 5266 C C . LYS B 1 322 ? 59.844 -4.387 17.625 1 18.2 322 LYS B C 1
ATOM 5268 O O . LYS B 1 322 ? 58.656 -4.094 17.375 1 18.2 322 LYS B O 1
ATOM 5273 N N . LEU B 1 323 ? 60.312 -5.652 17.344 1 17.8 323 LEU B N 1
ATOM 5274 C CA . LEU B 1 323 ? 59.875 -6.945 16.844 1 17.8 323 LEU B CA 1
ATOM 5275 C C . LEU B 1 323 ? 58.938 -7.629 17.828 1 17.8 323 LEU B C 1
ATOM 5277 O O . LEU B 1 323 ? 58.312 -8.648 17.516 1 17.8 323 LEU B O 1
ATOM 5281 N N . SER B 1 324 ? 58.5 -7.043 19.031 1 18.5 324 SER B N 1
ATOM 5282 C CA . SER B 1 324 ? 58.438 -8.156 19.984 1 18.5 324 SER B CA 1
ATOM 5283 C C . SER B 1 324 ? 57.469 -9.227 19.516 1 18.5 324 SER B C 1
ATOM 5285 O O . SER B 1 324 ? 56.531 -8.945 18.766 1 18.5 324 SER B O 1
ATOM 5287 N N . PRO B 1 325 ? 57.594 -10.57 20.25 1 19.69 325 PRO B N 1
ATOM 5288 C CA . PRO B 1 325 ? 57.531 -12.023 20.062 1 19.69 325 PRO B CA 1
ATOM 5289 C C . PRO B 1 325 ? 56.094 -12.539 20.031 1 19.69 325 PRO B C 1
ATOM 5291 O O . PRO B 1 325 ? 55.188 -11.828 20.453 1 19.69 325 PRO B O 1
ATOM 5294 N N . CYS B 1 326 ? 55.906 -13.953 19.922 1 20.44 326 CYS B N 1
ATOM 5295 C CA . CYS B 1 326 ? 55.219 -15.133 19.406 1 20.44 326 CYS B CA 1
ATOM 5296 C C . CYS B 1 326 ? 54.188 -15.633 20.422 1 20.44 326 CYS B C 1
ATOM 5298 O O . CYS B 1 326 ? 53.688 -16.75 20.312 1 20.44 326 CYS B O 1
ATOM 5300 N N . PHE B 1 327 ? 53.656 -14.828 21.406 1 18.86 327 PHE B N 1
ATOM 5301 C CA . PHE B 1 327 ? 53.25 -15.695 22.516 1 18.86 327 PHE B CA 1
ATOM 5302 C C . PHE B 1 327 ? 52.281 -16.781 22.062 1 18.86 327 PHE B C 1
ATOM 5304 O O . PHE B 1 327 ? 51.406 -16.516 21.234 1 18.86 327 PHE B O 1
ATOM 5311 N N . LYS B 1 328 ? 52.406 -18.156 22.703 1 17.7 328 LYS B N 1
ATOM 5312 C CA . LYS B 1 328 ? 52.125 -19.578 22.734 1 17.7 328 LYS B CA 1
ATOM 5313 C C . LYS B 1 328 ? 50.656 -19.844 23.109 1 17.7 328 LYS B C 1
ATOM 5315 O O . LYS B 1 328 ? 50.188 -19.344 24.125 1 17.7 328 LYS B O 1
ATOM 5320 N N . ILE B 1 329 ? 49.844 -20.406 22.266 1 19.02 329 ILE B N 1
ATOM 5321 C CA . ILE B 1 329 ? 48.5 -20.938 22.25 1 19.02 329 ILE B CA 1
ATOM 5322 C C . ILE B 1 329 ? 48.375 -22.125 23.203 1 19.02 329 ILE B C 1
ATOM 5324 O O . ILE B 1 329 ? 47.375 -22.812 23.234 1 19.02 329 ILE B O 1
ATOM 5328 N N . ARG B 1 330 ? 48.969 -22.297 24.438 1 17.33 330 ARG B N 1
ATOM 5329 C CA . ARG B 1 330 ? 48.969 -23.656 24.984 1 17.33 330 ARG B CA 1
ATOM 5330 C C . ARG B 1 330 ? 47.531 -24.141 25.156 1 17.33 330 ARG B C 1
ATOM 5332 O O . ARG B 1 330 ? 46.688 -23.422 25.672 1 17.33 330 ARG B O 1
ATOM 5339 N N . LEU B 1 331 ? 47.25 -25.5 24.75 1 18.47 331 LEU B N 1
ATOM 5340 C CA . LEU B 1 331 ? 46.25 -26.547 24.562 1 18.47 331 LEU B CA 1
ATOM 5341 C C . LEU B 1 331 ? 45.844 -27.156 25.906 1 18.47 331 LEU B C 1
ATOM 5343 O O . LEU B 1 331 ? 44.938 -27.969 25.969 1 18.47 331 LEU B O 1
ATOM 5347 N N . ALA B 1 332 ? 46.062 -26.828 27.234 1 17.41 332 ALA B N 1
ATOM 5348 C CA . ALA B 1 332 ? 46.125 -27.938 28.172 1 17.41 332 ALA B CA 1
ATOM 5349 C C . ALA B 1 332 ? 44.781 -28.641 28.328 1 17.41 332 ALA B C 1
ATOM 5351 O O . ALA B 1 332 ? 43.781 -27.984 28.578 1 17.41 332 ALA B O 1
ATOM 5352 N N . ILE B 1 333 ? 44.719 -30.109 28.172 1 19.48 333 ILE B N 1
ATOM 5353 C CA . ILE B 1 333 ? 43.906 -31.297 28.172 1 19.48 333 ILE B CA 1
ATOM 5354 C C . ILE B 1 333 ? 43.625 -31.734 29.609 1 19.48 333 ILE B C 1
ATOM 5356 O O . ILE B 1 333 ? 42.906 -32.719 29.828 1 19.48 333 ILE B O 1
ATOM 5360 N N . GLN B 1 334 ? 43.438 -31.125 30.781 1 17.2 334 GLN B N 1
ATOM 5361 C CA . GLN B 1 334 ? 43.625 -31.953 31.984 1 17.2 334 GLN B CA 1
ATOM 5362 C C . GLN B 1 334 ? 42.5 -32.969 32.125 1 17.2 334 GLN B C 1
ATOM 5364 O O . GLN B 1 334 ? 41.344 -32.656 31.922 1 17.2 334 GLN B O 1
ATOM 5369 N N . ASN B 1 335 ? 42.844 -34.406 32.656 1 17.39 335 ASN B N 1
ATOM 5370 C CA . ASN B 1 335 ? 42.562 -35.812 32.906 1 17.39 335 ASN B CA 1
ATOM 5371 C C . ASN B 1 335 ? 41.812 -36 34.219 1 17.39 335 ASN B C 1
ATOM 5373 O O . ASN B 1 335 ? 41.406 -37.094 34.562 1 17.39 335 ASN B O 1
ATOM 5377 N N . SER B 1 336 ? 41.5 -35.281 35.312 1 17.3 336 SER B N 1
ATOM 5378 C CA . SER B 1 336 ? 41.656 -35.906 36.625 1 17.3 336 SER B CA 1
ATOM 5379 C C . SER B 1 336 ? 40.531 -36.906 36.875 1 17.3 336 SER B C 1
ATOM 5381 O O . SER B 1 336 ? 39.375 -36.688 36.531 1 17.3 336 SER B O 1
ATOM 5383 N N . THR B 1 337 ? 40.812 -38.094 37.75 1 19.39 337 THR B N 1
ATOM 5384 C CA . THR B 1 337 ? 40.656 -39.469 38.219 1 19.39 337 THR B CA 1
ATOM 5385 C C . THR B 1 337 ? 39.5 -39.562 39.188 1 19.39 337 THR B C 1
ATOM 5387 O O . THR B 1 337 ? 38.594 -40.406 39.031 1 19.39 337 THR B O 1
ATOM 5390 N N . PRO B 1 338 ? 39.75 -40.219 40.656 1 20.56 338 PRO B N 1
ATOM 5391 C CA . PRO B 1 338 ? 39.469 -41.562 41.188 1 20.56 338 PRO B CA 1
ATOM 5392 C C . PRO B 1 338 ? 38.281 -41.625 42.125 1 20.56 338 PRO B C 1
ATOM 5394 O O . PRO B 1 338 ? 37.375 -42.469 41.969 1 20.56 338 PRO B O 1
ATOM 5397 N N . THR B 1 339 ? 38.188 -41.219 43.625 1 19.05 339 THR B N 1
ATOM 5398 C CA . THR B 1 339 ? 38.375 -42.062 44.812 1 19.05 339 THR B CA 1
ATOM 5399 C C . THR B 1 339 ? 37.062 -42.344 45.5 1 19.05 339 THR B C 1
ATOM 5401 O O . THR B 1 339 ? 36.156 -41.5 45.531 1 19.05 339 THR B O 1
ATOM 5404 N N . HIS B 1 340 ? 36.812 -43.625 46.5 1 20.95 340 HIS B N 1
ATOM 5405 C CA . HIS B 1 340 ? 36.094 -44.719 47.094 1 20.95 340 HIS B CA 1
ATOM 5406 C C . HIS B 1 340 ? 35.531 -44.344 48.469 1 20.95 340 HIS B C 1
ATOM 5408 O O . HIS B 1 340 ? 34.406 -44.781 48.812 1 20.95 340 HIS B O 1
ATOM 5414 N N . GLN B 1 341 ? 36.062 -43.812 49.594 1 17.16 341 GLN B N 1
ATOM 5415 C CA . GLN B 1 341 ? 36.312 -44.531 50.844 1 17.16 341 GLN B CA 1
ATOM 5416 C C . GLN B 1 341 ? 35.094 -44.531 51.75 1 17.16 341 GLN B C 1
ATOM 5418 O O . GLN B 1 341 ? 34.688 -45.594 52.25 1 17.16 341 GLN B O 1
ATOM 5423 N N . ALA B 1 342 ? 35.062 -43.906 53.188 1 17.58 342 ALA B N 1
ATOM 5424 C CA . ALA B 1 342 ? 35.375 -44.438 54.5 1 17.58 342 ALA B CA 1
ATOM 5425 C C . ALA B 1 342 ? 34.125 -44.781 55.281 1 17.58 342 ALA B C 1
ATOM 5427 O O . ALA B 1 342 ? 33.031 -44.344 54.906 1 17.58 342 ALA B O 1
ATOM 5428 N N . SER B 1 343 ? 34 -44.344 56.719 1 19.47 343 SER B N 1
ATOM 5429 C CA . SER B 1 343 ? 34.094 -44.938 58.062 1 19.47 343 SER B CA 1
ATOM 5430 C C . SER B 1 343 ? 32.719 -45 58.719 1 19.47 343 SER B C 1
ATOM 5432 O O . SER B 1 343 ? 31.766 -44.344 58.312 1 19.47 343 SER B O 1
ATOM 5434 N N . HIS B 1 344 ? 32.562 -45.5 60.25 1 20.72 344 HIS B N 1
ATOM 5435 C CA . HIS B 1 344 ? 32.125 -46.375 61.312 1 20.72 344 HIS B CA 1
ATOM 5436 C C . HIS B 1 344 ? 31.141 -45.688 62.25 1 20.72 344 HIS B C 1
ATOM 5438 O O . HIS B 1 344 ? 30.422 -46.344 63 1 20.72 344 HIS B O 1
ATOM 5444 N N . ARG B 1 345 ? 31.031 -44.469 62.625 1 20.28 345 ARG B N 1
ATOM 5445 C CA . ARG B 1 345 ? 30.984 -44.344 64.062 1 20.28 345 ARG B CA 1
ATOM 5446 C C . ARG B 1 345 ? 29.609 -44.75 64.625 1 20.28 345 ARG B C 1
ATOM 5448 O O . ARG B 1 345 ? 28.609 -44.625 63.906 1 20.28 345 ARG B O 1
ATOM 5455 N N . GLU B 1 346 ? 29.422 -44.969 66.062 1 22.84 346 GLU B N 1
ATOM 5456 C CA . GLU B 1 346 ? 28.984 -45.75 67.25 1 22.84 346 GLU B CA 1
ATOM 5457 C C . GLU B 1 346 ? 27.578 -45.375 67.625 1 22.84 346 GLU B C 1
ATOM 5459 O O . GLU B 1 346 ? 26.719 -46.219 67.812 1 22.84 346 GLU B O 1
ATOM 5464 N N . ASP B 1 347 ? 27.375 -44.375 68.625 1 23.28 347 ASP B N 1
ATOM 5465 C CA . ASP B 1 347 ? 27 -44.594 70 1 23.28 347 ASP B CA 1
ATOM 5466 C C . ASP B 1 347 ? 25.469 -44.625 70.188 1 23.28 347 ASP B C 1
ATOM 5468 O O . ASP B 1 347 ? 24.75 -44.094 69.312 1 23.28 347 ASP B O 1
ATOM 5472 N N . ARG B 1 348 ? 24.859 -44.406 71.562 1 24.62 348 ARG B N 1
ATOM 5473 C CA . ARG B 1 348 ? 24.031 -45 72.562 1 24.62 348 ARG B CA 1
ATOM 5474 C C . ARG B 1 348 ? 22.641 -44.406 72.625 1 24.62 348 ARG B C 1
ATOM 5476 O O . ARG B 1 348 ? 21.734 -44.938 73.25 1 24.62 348 ARG B O 1
ATOM 5483 N N . TRP B 1 349 ? 22.328 -43.438 71.688 1 25.16 349 TRP B N 1
ATOM 5484 C CA . TRP B 1 349 ? 21.375 -42.625 72.438 1 25.16 349 TRP B CA 1
ATOM 5485 C C . TRP B 1 349 ? 20.156 -43.438 72.875 1 25.16 349 TRP B C 1
ATOM 5487 O O . TRP B 1 349 ? 19.641 -44.25 72.062 1 25.16 349 TRP B O 1
ATOM 5497 N N . GLY B 1 350 ? 19.938 -43.406 74.188 1 23.41 350 GLY B N 1
ATOM 5498 C CA . GLY B 1 350 ? 19.016 -43.438 75.312 1 23.41 350 GLY B CA 1
ATOM 5499 C C . GLY B 1 350 ? 17.641 -42.906 74.938 1 23.41 350 GLY B C 1
ATOM 5500 O O . GLY B 1 350 ? 17.5 -42.031 74.062 1 23.41 350 GLY B O 1
#

Foldseek 3Di:
DDKDKADWAFWPALDDDPPQATKTKIKIDDQQWIKIWIDSLVFIWIDIDGNVRQQVQCVVVVFLQHCVVPVVSSSVLRVQVCQLGDPPHDSVFKHWDWDADPAGIKIWMWGCDDPPGHIGIDIDDIHTDDDQVSCQRPVVQVVLVVVVVVVVVVVVVVVLVVVLVVLVVVVVVCVVVVHDPCVVQDDDPSVVSSDRDDPVVVVVVVDDDDDDPRRVNCVVHVPSDPPPGDHDDGDDPCPVPVCVPDDDPPPDDPPPPPPPPPPPVPVPVVPPVPPDPPPPDPPPDDDDPDPDDPDPDDDDDDDDDDDDDDDDDDDDDDDPPPPDDDDDPDPPPDDDDDDDPDDDPDDDDD/DDKDKADWAFWDALDDDPPQATKTKIKIDDQQWIKIWIDSLVFIWIDIDGNVRQQVQCVVVVFLQHCVVPVVSSSVVRVQVCQLGDPPHDSVFKHWDWDADPAGIKIWMWGHDDPPGHIGIDIDDIHTDDDQVSCQRPVVQVVLVVVVVVVVVVVVVVVLVVVLVVLVVVVVVCVVVVHDPCVVQDDDPSVVSSDRDDPVVVVVVVDDDDDDPRRVNCVVHVPSDPPPGDHDDGDDPCPVPVCVPDDDPPPDDPPVPPPPPPVPVPVPVVPDVVPDPPPPDPPPDDDDPDPDPPDPDDDDDDDDDDDDDDDDDDDPDDPDPPPDDDDDPDDDPDDDDDDDDDDDDDDDDD

Nearest PDB structures (foldseek):
  3sr2-assembly5_H  TM=7.856E-01  e=3.392E-08  Homo sapiens
  2qm4-assembly2_D  TM=7.412E-01  e=2.852E-08  Homo sapiens
  8ezb-assembly1_I  TM=7.815E-01  e=6.438E-07  Homo sapiens
  2qm4-assembly1_A  TM=6.797E-01  e=9.585E-08  Homo sapiens
  3sr2-assembly5_G  TM=6.002E-01  e=1.363E-06  Homo sapiens

Secondary structure (DSSP, 8-state):
---EEPPPEE---SS--TTSPP-EEEEEE-SS-EEEEEE-SS-EEEEEE-HHHHHHHHHHHT-SS-TTT-GGGHHHHHHHHHHHHSTT--TTTEEEEEEE-SSSEEEEEEE--STTSPPEEEEEEEEE--HHHHIIIIIHHHHHHHHHHHHHHHHHHHHHHHHHHHHHHHHHHHHHTT--HHHHH-SGGGGGGGSPP-HHHHHHTTS--EEEHHHHHHHHHSS-----PPEEE---GGGGTGGGGS-B------------------TTTTSTT-----------------------------------------------------------------------------/---EEPPPEE---SS--TTSPP-EEEEEE-SS-EEEEEE-SS-EEEEEE-HHHHHHHHHHHT-SS-TTT-GGGHHHHHHHHHHHHSTT--TTTEEEEEEE-SSSEEEEEEE---TTSPPEEEEEEEEE--HHHHIIIIIHHHHHHHHHHHHHHHHHHHHHHHHHHHHHHHHHHHHHTT--HHHHH-SGGGGGGGSPP-HHHHHHTTS--EEEHHHHHHHHHSS-----PPEEE---GGGGTGGGGS-B------------------GGGGTTT------------------------------------PPP--------------------------------------

Organism: Tuber melanosporum (strain Mel28) (NCBI:txid656061)

Sequence (700 aa):
MPLTKTPWHPLPLTISNRSAPPLLLQSTFTSTTYTIHLTDLVNIWSESLSKREILARAERNSTAIDPSEDVSQLPILLEKLEYALGRKRDDDAVDVEIFLGKSGLRLKATVELPKPLGDLKWVFELQPVGGVELVNLLVLPYLSEVATLRDMVESLMTVVKEKDTVLERLVEGMGEAGMDVGAMVGGGRRRRGLDKFDVGRWRGEFLGGDRRAGEVVSEVFEQNSEPEIPGVKGLGGEAGEWWRGLDEDGGGEEKEKEPRKKFEPGGGAQERWLQNPIPGKPVSDTDDDEFEVRRTPPRASERTPQSIKKPQSISPPSFRRKLSPCFKIRLAIQNSTPTHQASHREDRWGMPLTKTPWHPLPLTISNRSAPPLLLQSTFTSTTYTIHLTDLVNIWSESLSKREILARAERNSTAIDPSEDVSQLPILLEKLEYALGRKRDDDAVDVEIFLGKSGLRLKATVELPKPLGDLKWVFELQPVGGVELVNLLVLPYLSEVATLRDMVESLMTVVKEKDTVLERLVEGMGEAGMDVGAMVGGGRRRRGLDKFDVGRWRGEFLGGDRRAGEVVSEVFEQNSEPEIPGVKGLGGEAGEWWRGLDEDGGGEEKEKEPRKKFEPGGGAQERWLQNPIPGKPVSDTDDDEFEVRRTPPRASERTPQSIKKPQSISPPSFRRKLSPCFKIRLAIQNSTPTHQASHREDRWG